Protein AF-A0A950J6N5-F1 (afdb_monomer_lite)

Structure (mmCIF, N/CA/C/O backbone):
data_AF-A0A950J6N5-F1
#
_entry.id   AF-A0A950J6N5-F1
#
loop_
_atom_site.group_PDB
_atom_site.id
_atom_site.type_symbol
_atom_site.label_atom_id
_atom_site.label_alt_id
_atom_site.label_comp_id
_atom_site.label_asym_id
_atom_site.label_entity_id
_atom_site.label_seq_id
_atom_site.pdbx_PDB_ins_code
_atom_site.Cartn_x
_atom_site.Cartn_y
_atom_site.Cartn_z
_atom_site.occupancy
_atom_site.B_iso_or_equiv
_atom_site.auth_seq_id
_atom_site.auth_comp_id
_atom_site.auth_asym_id
_atom_site.auth_atom_id
_atom_site.pdbx_PDB_model_num
ATOM 1 N N . MET A 1 1 ? -2.230 12.196 -0.995 1.00 31.44 1 MET A N 1
ATOM 2 C CA . MET A 1 1 ? -3.327 12.852 -0.246 1.00 31.44 1 MET A CA 1
ATOM 3 C C . MET A 1 1 ? -3.697 11.948 0.918 1.00 31.44 1 MET A C 1
ATOM 5 O O . MET A 1 1 ? -3.897 10.764 0.683 1.00 31.44 1 MET A O 1
ATOM 9 N N . LYS A 1 2 ? -3.733 12.452 2.158 1.00 33.66 2 LYS A N 1
ATOM 10 C CA . LYS A 1 2 ? -4.333 11.702 3.270 1.00 33.66 2 LYS A CA 1
ATOM 11 C C . LYS A 1 2 ? -5.844 11.752 3.067 1.00 33.66 2 LYS A C 1
ATOM 13 O O . LYS A 1 2 ? -6.415 12.838 3.104 1.00 33.66 2 LYS A O 1
ATOM 18 N N . VAL A 1 3 ? -6.466 10.621 2.745 1.00 39.44 3 VAL A N 1
ATOM 19 C CA . VAL A 1 3 ? -7.928 10.546 2.643 1.00 39.44 3 VAL A CA 1
ATOM 20 C C . VAL A 1 3 ? -8.497 10.873 4.018 1.00 39.44 3 VAL A C 1
ATOM 22 O O . VAL A 1 3 ? -7.990 10.365 5.021 1.00 39.44 3 VAL A O 1
ATOM 25 N N . THR A 1 4 ? -9.522 11.725 4.074 1.00 38.34 4 THR A N 1
ATOM 26 C CA . THR A 1 4 ? -10.165 12.096 5.334 1.00 38.34 4 THR A CA 1
ATOM 27 C C . THR A 1 4 ? -10.672 10.833 6.009 1.00 38.34 4 THR A C 1
ATOM 29 O O . THR A 1 4 ? -11.512 10.113 5.470 1.00 38.34 4 THR A O 1
ATOM 32 N N . ALA A 1 5 ? -10.180 10.552 7.207 1.00 44.09 5 ALA A N 1
ATOM 33 C CA . ALA A 1 5 ? -10.504 9.317 7.904 1.00 44.09 5 ALA A CA 1
ATOM 34 C C . ALA A 1 5 ? -11.939 9.285 8.498 1.00 44.09 5 ALA A C 1
ATOM 36 O O . ALA A 1 5 ? -12.289 8.423 9.295 1.00 44.09 5 ALA A O 1
ATOM 37 N N . SER A 1 6 ? -12.797 10.204 8.041 1.00 45.94 6 SER A N 1
ATOM 38 C CA . SER A 1 6 ? -14.262 10.153 8.089 1.00 45.94 6 SER A CA 1
ATOM 39 C C . SER A 1 6 ? -14.890 9.281 6.989 1.00 45.94 6 SER A C 1
ATOM 41 O O . SER A 1 6 ? -16.101 9.073 7.010 1.00 45.94 6 SER A O 1
ATOM 43 N N . ALA A 1 7 ? -14.102 8.761 6.040 1.00 51.31 7 ALA A N 1
ATOM 44 C CA . ALA A 1 7 ? -14.549 7.805 5.032 1.00 51.31 7 ALA A CA 1
ATOM 45 C C . ALA A 1 7 ? -14.197 6.365 5.467 1.00 51.31 7 ALA A C 1
ATOM 47 O O . ALA A 1 7 ? -13.097 5.896 5.161 1.00 51.31 7 ALA A O 1
ATOM 48 N N . PRO A 1 8 ? -15.112 5.619 6.127 1.00 50.03 8 PRO A N 1
ATOM 49 C CA . PRO A 1 8 ? -14.866 4.226 6.521 1.00 50.03 8 PRO A CA 1
ATOM 50 C C . PRO A 1 8 ? -14.577 3.308 5.319 1.00 50.03 8 PRO A C 1
ATOM 52 O O . PRO A 1 8 ? -14.020 2.234 5.493 1.00 50.03 8 PRO A O 1
ATOM 55 N N . VAL A 1 9 ? -14.895 3.765 4.103 1.00 45.19 9 VAL A N 1
ATOM 56 C CA . VAL A 1 9 ? -14.596 3.109 2.821 1.00 45.19 9 VAL A CA 1
ATOM 57 C C . VAL A 1 9 ? -13.090 2.975 2.558 1.00 45.19 9 VAL A C 1
ATOM 59 O O . VAL A 1 9 ? -12.665 1.984 1.993 1.00 45.19 9 VAL A O 1
ATOM 62 N N . TRP A 1 10 ? -12.256 3.931 2.984 1.00 46.53 10 TRP A N 1
ATOM 63 C CA . TRP A 1 10 ? -10.792 3.864 2.777 1.00 46.53 10 TRP A CA 1
ATOM 64 C C . TRP A 1 10 ? -10.035 3.288 3.970 1.00 46.53 10 TRP A C 1
ATOM 66 O O . TRP A 1 10 ? -8.846 2.987 3.883 1.00 46.53 10 TRP A O 1
ATOM 76 N N . ALA A 1 11 ? -10.752 3.075 5.072 1.00 49.47 11 ALA A N 1
ATOM 77 C CA . ALA A 1 11 ? -10.334 2.131 6.085 1.00 49.47 11 ALA A CA 1
ATOM 78 C C . ALA A 1 11 ? -10.256 0.699 5.505 1.00 49.47 11 ALA A C 1
ATOM 80 O O . ALA A 1 11 ? -9.558 -0.144 6.048 1.00 49.47 11 ALA A O 1
ATOM 81 N N . TRP A 1 12 ? -10.897 0.406 4.374 1.00 42.34 12 TRP A N 1
ATOM 82 C CA . TRP A 1 12 ? -10.815 -0.881 3.682 1.00 42.34 12 TRP A CA 1
ATOM 83 C C . TRP A 1 12 ? -9.483 -1.086 2.949 1.00 42.34 12 TRP A C 1
ATOM 85 O O . TRP A 1 12 ? -9.467 -1.150 1.740 1.00 42.34 12 TRP A O 1
ATOM 95 N N . GLY A 1 13 ? -8.360 -1.236 3.655 1.00 43.34 13 GLY A N 1
ATOM 96 C CA . GLY A 1 13 ? -7.185 -1.918 3.079 1.00 43.34 13 GLY A CA 1
ATOM 97 C C . GLY A 1 13 ? -5.836 -1.237 3.281 1.00 43.34 13 GLY A C 1
ATOM 98 O O . GLY A 1 13 ? -4.822 -1.922 3.294 1.00 43.34 13 GLY A O 1
ATOM 99 N N . ASN A 1 14 ? -5.791 0.075 3.532 1.00 49.31 14 ASN A N 1
ATOM 100 C CA . ASN A 1 14 ? -4.541 0.830 3.734 1.00 49.31 14 ASN A CA 1
ATOM 101 C C . ASN A 1 14 ? -4.578 1.640 5.038 1.00 49.31 14 ASN A C 1
ATOM 103 O O . ASN A 1 14 ? -4.473 2.866 5.057 1.00 49.31 14 ASN A O 1
ATOM 107 N N . TRP A 1 15 ? -4.771 0.935 6.152 1.00 54.81 15 TRP A N 1
ATOM 108 C CA . TRP A 1 15 ? -5.031 1.519 7.473 1.00 54.81 15 TRP A CA 1
ATOM 109 C C . TRP A 1 15 ? -3.879 2.260 8.140 1.00 54.81 15 TRP A C 1
ATOM 111 O O . TRP A 1 15 ? -4.050 2.871 9.194 1.00 54.81 15 TRP A O 1
ATOM 121 N N . TYR A 1 16 ? -2.719 2.262 7.508 1.00 58.97 16 TYR A N 1
ATOM 122 C CA . TYR A 1 16 ? -1.611 3.104 7.896 1.00 58.97 16 TYR A CA 1
ATOM 123 C C . TYR A 1 16 ? -1.584 4.212 6.858 1.00 58.97 16 TYR A C 1
ATOM 125 O O . TYR A 1 16 ? -1.393 3.949 5.688 1.00 58.97 16 TYR A O 1
ATOM 133 N N . GLN A 1 17 ? -1.828 5.456 7.246 1.00 52.91 17 GLN A N 1
ATOM 134 C CA . GLN A 1 17 ? -1.483 6.613 6.404 1.00 52.91 17 GLN A CA 1
ATOM 135 C C . GLN A 1 17 ? -0.160 7.245 6.863 1.00 52.91 17 GLN A C 1
ATOM 137 O O . GLN A 1 17 ? 0.280 8.263 6.328 1.00 52.91 17 GLN A O 1
ATOM 142 N N . SER A 1 18 ? 0.454 6.675 7.902 1.00 61.56 18 SER A N 1
ATOM 143 C CA . SER A 1 18 ? 1.766 7.054 8.410 1.00 61.56 18 SER A CA 1
ATOM 144 C C . SER A 1 18 ? 2.864 6.422 7.573 1.00 61.56 18 SER A C 1
ATOM 146 O O . SER A 1 18 ? 2.710 5.287 7.134 1.00 61.56 18 SER A O 1
ATOM 148 N N . GLU A 1 19 ? 3.994 7.112 7.418 1.00 66.31 19 GLU A N 1
ATOM 149 C CA . GLU A 1 19 ? 5.242 6.583 6.842 1.00 66.31 19 GLU A CA 1
ATOM 150 C C . GLU A 1 19 ? 6.057 5.726 7.829 1.00 66.31 19 GLU A C 1
ATOM 152 O O . GLU A 1 19 ? 7.124 5.214 7.494 1.00 66.31 19 GLU A O 1
ATOM 157 N N . ALA A 1 20 ? 5.549 5.524 9.049 1.00 73.00 20 ALA A N 1
ATOM 158 C CA . ALA A 1 20 ? 6.259 4.812 10.102 1.00 73.00 20 ALA A CA 1
ATOM 159 C C . ALA A 1 20 ? 6.450 3.312 9.809 1.00 73.00 20 ALA A C 1
ATOM 161 O O . ALA A 1 20 ? 5.578 2.630 9.263 1.00 73.00 20 ALA A O 1
ATOM 162 N N . TYR A 1 21 ? 7.601 2.784 10.236 1.00 81.00 21 TYR A N 1
ATOM 163 C CA . TYR A 1 21 ? 7.906 1.352 10.183 1.00 81.00 21 TYR A CA 1
ATOM 164 C C . TYR A 1 21 ? 7.125 0.556 11.246 1.00 81.00 21 TYR A C 1
ATOM 166 O O . TYR A 1 21 ? 6.651 -0.547 10.976 1.00 81.00 21 TYR A O 1
ATOM 174 N N . HIS A 1 22 ? 6.953 1.122 12.442 1.00 83.50 22 HIS A N 1
ATOM 175 C CA . HIS A 1 22 ? 6.167 0.547 13.537 1.00 83.50 22 HIS A CA 1
ATOM 176 C C . HIS A 1 22 ? 4.854 1.303 13.720 1.00 83.50 22 HIS A C 1
ATOM 178 O O . HIS A 1 22 ? 4.812 2.511 13.487 1.00 83.50 22 HIS A O 1
ATOM 184 N N . LEU A 1 23 ? 3.821 0.606 14.197 1.00 78.56 23 LEU A N 1
ATOM 185 C CA . LEU A 1 23 ? 2.567 1.239 14.591 1.00 78.56 23 LEU A CA 1
ATOM 186 C C . LEU A 1 23 ? 2.775 2.273 15.696 1.00 78.56 23 LEU A C 1
ATOM 188 O O . LEU A 1 23 ? 3.207 1.932 16.797 1.00 78.56 23 LEU A O 1
ATOM 192 N N . GLY A 1 24 ? 2.444 3.529 15.396 1.00 82.00 24 GLY A N 1
ATOM 193 C CA . GLY A 1 24 ? 2.451 4.617 16.366 1.00 82.00 24 GLY A CA 1
ATOM 194 C C . GLY A 1 24 ? 1.070 4.912 16.952 1.00 82.00 24 GLY A C 1
ATOM 195 O O . GLY A 1 24 ? 0.054 4.329 16.573 1.00 82.00 24 GLY A O 1
ATOM 196 N N . GLU A 1 25 ? 1.025 5.895 17.853 1.00 84.62 25 GLU A N 1
ATOM 197 C CA . GLU A 1 25 ? -0.224 6.378 18.456 1.00 84.62 25 GLU A CA 1
ATOM 198 C C . GLU A 1 25 ? -1.207 6.924 17.414 1.00 84.62 25 GLU A C 1
ATOM 200 O O . GLU A 1 25 ? -2.404 6.674 17.511 1.00 84.62 25 GLU A O 1
ATOM 205 N N . HIS A 1 26 ? -0.703 7.637 16.402 1.00 84.12 26 HIS A N 1
ATOM 206 C CA . HIS A 1 26 ? -1.518 8.135 15.294 1.00 84.12 26 HIS A CA 1
ATOM 207 C C . HIS A 1 26 ? -2.260 6.990 14.589 1.00 84.12 26 HIS A C 1
ATOM 209 O O . HIS A 1 26 ? -3.479 7.030 14.469 1.00 84.12 26 HIS A O 1
ATOM 215 N N . ASP A 1 27 ? -1.534 5.951 14.168 1.00 80.94 27 ASP A N 1
ATOM 216 C CA . ASP A 1 27 ? -2.098 4.815 13.430 1.00 80.94 27 ASP A CA 1
ATOM 217 C C . ASP A 1 27 ? -3.133 4.055 14.256 1.00 80.94 27 ASP A C 1
ATOM 219 O O . ASP A 1 27 ? -4.185 3.663 13.755 1.00 80.94 27 ASP A O 1
ATOM 223 N N . ARG A 1 28 ? -2.862 3.898 15.554 1.00 83.88 28 ARG A N 1
ATOM 224 C CA . ARG A 1 28 ? -3.812 3.289 16.476 1.00 83.88 28 ARG A CA 1
ATOM 225 C C . ARG A 1 28 ? -5.099 4.097 16.597 1.00 83.88 28 ARG A C 1
ATOM 227 O O . ARG A 1 28 ? -6.170 3.516 16.465 1.00 83.88 28 ARG A O 1
ATOM 234 N N . ARG A 1 29 ? -5.008 5.409 16.854 1.00 86.12 29 ARG A N 1
ATOM 235 C CA . ARG A 1 29 ? -6.194 6.275 16.990 1.00 86.12 29 ARG A CA 1
ATOM 236 C C . ARG A 1 29 ? -7.067 6.220 15.742 1.00 86.12 29 ARG A C 1
ATOM 238 O O . ARG A 1 29 ? -8.290 6.201 15.846 1.00 86.12 29 ARG A O 1
ATOM 245 N N . GLU A 1 30 ? -6.435 6.178 14.573 1.00 83.69 30 GLU A N 1
ATOM 246 C CA . GLU A 1 30 ? -7.129 6.046 13.295 1.00 83.69 30 GLU A CA 1
ATOM 247 C C . GLU A 1 30 ? -7.839 4.695 13.152 1.00 83.69 30 GLU A C 1
ATOM 249 O O . GLU A 1 30 ? -9.009 4.657 12.760 1.00 83.69 30 GLU A O 1
ATOM 254 N N . LEU A 1 31 ? -7.175 3.596 13.526 1.00 82.25 31 LEU A N 1
ATOM 255 C CA . LEU A 1 31 ? -7.752 2.250 13.497 1.00 82.25 31 LEU A CA 1
ATOM 256 C C . LEU A 1 31 ? -8.934 2.107 14.470 1.00 82.25 31 LEU A C 1
ATOM 258 O O . LEU A 1 31 ? -9.996 1.609 14.087 1.00 82.25 31 LEU A O 1
ATOM 262 N N . GLU A 1 32 ? -8.767 2.576 15.709 1.00 87.19 32 GLU A N 1
ATOM 263 C CA . GLU A 1 32 ? -9.803 2.559 16.747 1.00 87.19 32 GLU A CA 1
ATOM 264 C C . GLU A 1 32 ? -11.025 3.371 16.303 1.00 87.19 32 GLU A C 1
ATOM 266 O O . GLU A 1 32 ? -12.147 2.867 16.339 1.00 87.19 32 GLU A O 1
ATOM 271 N N . PHE A 1 33 ? -10.821 4.602 15.822 1.00 89.50 33 PHE A N 1
ATOM 272 C CA . PHE A 1 33 ? -11.917 5.456 15.366 1.00 89.50 33 PHE A CA 1
ATOM 273 C C . PHE A 1 33 ? -12.633 4.891 14.139 1.00 89.50 33 PHE A C 1
ATOM 275 O O . PHE A 1 33 ? -13.861 4.857 14.123 1.00 89.50 33 PHE A O 1
ATOM 282 N N . SER A 1 34 ? -11.894 4.416 13.133 1.00 85.62 34 SER A N 1
ATOM 283 C CA . SER A 1 34 ? -12.488 3.854 11.912 1.00 85.62 34 SER A CA 1
ATOM 284 C C . SER A 1 34 ? -13.337 2.621 12.219 1.00 85.62 34 SER A C 1
ATOM 286 O O . SER A 1 34 ? -14.457 2.494 11.725 1.00 85.62 34 SER A O 1
ATOM 288 N N . THR A 1 35 ? -12.839 1.740 13.091 1.00 87.12 35 THR A N 1
ATOM 289 C CA . THR A 1 35 ? -13.587 0.554 13.525 1.00 87.12 35 THR A CA 1
ATOM 290 C C . THR A 1 35 ? -14.803 0.950 14.359 1.00 87.12 35 THR A C 1
ATOM 292 O O . THR A 1 35 ? -15.894 0.423 14.151 1.00 87.12 35 THR A O 1
ATOM 295 N N . ALA A 1 36 ? -14.656 1.925 15.261 1.00 90.50 36 ALA A N 1
ATOM 296 C CA . ALA A 1 36 ? -15.761 2.421 16.072 1.00 90.50 36 ALA A CA 1
ATOM 297 C C . ALA A 1 36 ? -16.841 3.126 15.230 1.00 90.50 36 ALA A C 1
ATOM 299 O O . ALA A 1 36 ? -18.030 3.021 15.525 1.00 90.50 36 ALA A O 1
ATOM 300 N N . LEU A 1 37 ? -16.463 3.778 14.129 1.00 89.69 37 LEU A N 1
ATOM 301 C CA . LEU A 1 37 ? -17.410 4.350 13.178 1.00 89.69 37 LEU A CA 1
ATOM 302 C C . LEU A 1 37 ? -18.276 3.266 12.521 1.00 89.69 37 LEU A C 1
ATOM 304 O O . LEU A 1 37 ? -19.486 3.458 12.400 1.00 89.69 37 LEU A O 1
ATOM 308 N N . LEU A 1 38 ? -17.711 2.100 12.181 1.00 87.38 38 LEU A N 1
ATOM 309 C CA . LEU A 1 38 ? -18.494 0.952 11.699 1.00 87.38 38 LEU A CA 1
ATOM 310 C C . LEU A 1 38 ? -19.498 0.457 12.755 1.00 87.38 38 LEU A C 1
ATOM 312 O O . LEU A 1 38 ? -20.622 0.102 12.405 1.00 87.38 38 LEU A O 1
ATOM 316 N N . GLN A 1 39 ? -19.146 0.506 14.048 1.00 87.62 39 GLN A N 1
ATOM 317 C CA . GLN A 1 39 ? -20.046 0.107 15.144 1.00 87.62 39 GLN A CA 1
ATOM 318 C C . GLN A 1 39 ? -21.313 0.972 15.242 1.00 87.62 39 GLN A C 1
ATOM 320 O O . GLN A 1 39 ? -22.314 0.530 15.811 1.00 87.62 39 GLN A O 1
ATOM 325 N N . THR A 1 40 ? -21.312 2.184 14.674 1.00 89.56 40 THR A N 1
ATOM 326 C CA . THR A 1 40 ? -22.511 3.038 14.654 1.00 89.56 40 THR A CA 1
ATOM 327 C C . THR A 1 40 ? -23.661 2.425 13.843 1.00 89.56 40 THR A C 1
ATOM 329 O O . THR A 1 40 ? -24.827 2.771 14.054 1.00 89.56 40 THR A O 1
ATOM 332 N N . GLN A 1 41 ? -23.366 1.445 12.982 1.00 85.06 41 GLN A N 1
ATOM 333 C CA . GLN A 1 41 ? -24.340 0.631 12.258 1.00 85.06 41 GLN A CA 1
ATOM 334 C C . GLN A 1 41 ? -24.828 -0.544 13.121 1.00 85.06 41 GLN A C 1
ATOM 336 O O . GLN A 1 41 ? -24.585 -1.710 12.825 1.00 85.06 41 GLN A O 1
ATOM 341 N N . SER A 1 42 ? -25.572 -0.246 14.186 1.00 79.75 42 SER A N 1
ATOM 342 C CA . SER A 1 42 ? -25.923 -1.202 15.255 1.00 79.75 42 SER A CA 1
ATOM 343 C C . SER A 1 42 ? -26.703 -2.465 14.845 1.00 79.75 42 SER A C 1
ATOM 345 O O . SER A 1 42 ? -26.931 -3.341 15.679 1.00 79.75 42 SER A O 1
ATOM 347 N N . ARG A 1 43 ? -27.146 -2.570 13.586 1.00 83.06 43 ARG A N 1
ATOM 348 C CA . ARG A 1 43 ? -27.911 -3.715 13.063 1.00 83.06 43 ARG A CA 1
ATOM 349 C C . ARG A 1 43 ? -27.039 -4.847 12.531 1.00 83.06 43 ARG A C 1
ATOM 351 O O . ARG A 1 43 ? -27.556 -5.946 12.352 1.00 83.06 43 ARG A O 1
ATOM 358 N N . PHE A 1 44 ? -25.763 -4.586 12.265 1.00 84.75 44 PHE A N 1
ATOM 359 C CA . PHE A 1 44 ? -24.869 -5.544 11.629 1.00 84.75 44 PHE A CA 1
ATOM 360 C C . PHE A 1 44 ? -23.640 -5.790 12.507 1.00 84.75 44 PHE A C 1
ATOM 362 O O . PHE A 1 44 ? -23.160 -4.859 13.158 1.00 84.75 44 PHE A O 1
ATOM 369 N N . PRO A 1 45 ? -23.118 -7.029 12.553 1.00 86.75 45 PRO A N 1
ATOM 370 C CA . PRO A 1 45 ? -21.794 -7.277 13.103 1.00 86.75 45 PRO A CA 1
ATOM 371 C C . PRO A 1 45 ? -20.756 -6.422 12.377 1.00 86.75 45 PRO A C 1
ATOM 373 O O . PRO A 1 45 ? -20.837 -6.238 11.161 1.00 86.75 45 PRO A O 1
ATOM 376 N N . VAL A 1 46 ? -19.767 -5.921 13.114 1.00 87.88 46 VAL A N 1
ATOM 377 C CA . VAL A 1 46 ? -18.690 -5.148 12.500 1.00 87.88 46 VAL A CA 1
ATOM 378 C C . VAL A 1 46 ? -17.754 -6.097 11.777 1.00 87.88 46 VAL A C 1
ATOM 380 O O . VAL A 1 46 ? -17.260 -7.069 12.349 1.00 87.88 46 VAL A O 1
ATOM 383 N N . MET A 1 47 ? -17.497 -5.800 10.514 1.00 86.94 47 MET A N 1
ATOM 384 C CA . MET A 1 47 ? -16.579 -6.553 9.684 1.00 86.94 47 MET A CA 1
ATOM 385 C C . MET A 1 47 ? -15.651 -5.596 8.959 1.00 86.94 47 MET A C 1
ATOM 387 O O . MET A 1 47 ? -16.088 -4.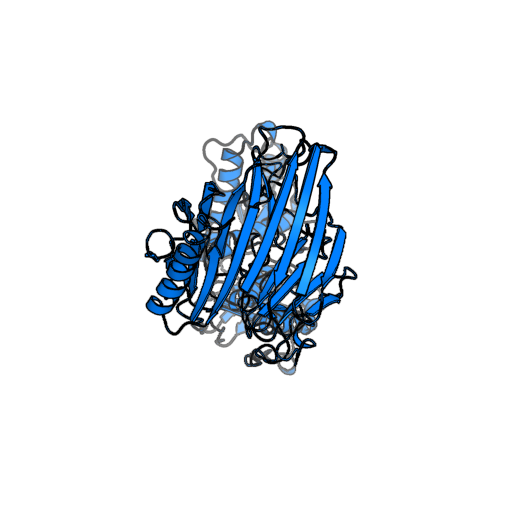567 8.448 1.00 86.94 47 MET A O 1
ATOM 391 N N . GLN A 1 48 ? -14.390 -5.996 8.870 1.00 84.94 48 GLN A N 1
ATOM 392 C CA . GLN A 1 48 ? -13.441 -5.410 7.956 1.00 84.94 48 GLN A CA 1
ATOM 393 C C . GLN A 1 48 ? -13.319 -6.250 6.685 1.00 84.94 48 GLN A C 1
ATOM 395 O O . GLN A 1 48 ? -12.881 -7.400 6.749 1.00 84.94 48 GLN A O 1
ATOM 400 N N . SER A 1 49 ? -13.657 -5.661 5.538 1.00 83.44 49 SER A N 1
ATOM 401 C CA . SER A 1 49 ? -13.569 -6.308 4.221 1.00 83.44 49 SER A CA 1
ATOM 402 C C . SER A 1 49 ? -12.162 -6.332 3.624 1.00 83.44 49 SER A C 1
ATOM 404 O O . SER A 1 49 ? -11.878 -7.204 2.812 1.00 83.44 49 SER A O 1
ATOM 406 N N . GLU A 1 50 ? -11.284 -5.412 4.019 1.00 81.81 50 GLU A N 1
ATOM 407 C CA . GLU A 1 50 ? -9.898 -5.364 3.548 1.00 81.81 50 GLU A CA 1
ATOM 408 C C . GLU A 1 50 ? -8.980 -4.947 4.703 1.00 81.81 50 GLU A C 1
ATOM 410 O O . GLU A 1 50 ? -8.997 -3.804 5.165 1.00 81.81 50 GLU A O 1
ATOM 415 N N . PHE A 1 51 ? -8.208 -5.896 5.221 1.00 84.69 51 PHE A N 1
ATOM 416 C CA . PHE A 1 51 ? -7.191 -5.687 6.245 1.00 84.69 51 PHE A CA 1
ATOM 417 C C . PHE A 1 51 ? -5.835 -6.117 5.703 1.00 84.69 51 PHE A C 1
ATOM 419 O O . PHE A 1 51 ? -5.683 -7.258 5.279 1.00 84.69 51 PHE A O 1
ATOM 426 N N . GLN A 1 52 ? -4.838 -5.246 5.811 1.00 78.38 52 GLN A N 1
ATOM 427 C CA . GLN A 1 52 ? -3.444 -5.612 5.615 1.00 78.38 52 GLN A CA 1
ATOM 428 C C . GLN A 1 52 ? -2.578 -4.838 6.588 1.00 78.38 52 GLN A C 1
ATOM 430 O O . GLN A 1 52 ? -2.762 -3.639 6.786 1.00 78.38 52 GLN A O 1
ATOM 435 N N . ALA A 1 53 ? -1.615 -5.534 7.185 1.00 74.94 53 ALA A N 1
ATOM 436 C CA . ALA A 1 53 ? -0.606 -4.916 8.044 1.00 74.94 53 ALA A CA 1
ATOM 437 C C . ALA A 1 53 ? 0.641 -4.428 7.267 1.00 74.94 53 ALA A C 1
ATOM 439 O O . ALA A 1 53 ? 1.540 -3.805 7.839 1.00 74.94 53 ALA A O 1
ATOM 440 N N . GLY A 1 54 ? 0.704 -4.807 5.990 1.00 79.50 54 GLY A N 1
ATOM 441 C CA . GLY A 1 54 ? 1.667 -4.414 4.964 1.00 79.50 54 GLY A CA 1
ATOM 442 C C . GLY A 1 54 ? 1.235 -3.164 4.187 1.00 79.50 54 GLY A C 1
ATOM 443 O O . GLY A 1 54 ? 0.334 -2.444 4.613 1.00 79.50 54 GLY A O 1
ATOM 444 N N . TRP A 1 55 ? 1.895 -2.896 3.063 1.00 79.81 55 TRP A N 1
ATOM 445 C CA . TRP A 1 55 ? 1.671 -1.705 2.240 1.00 79.81 55 TRP A CA 1
ATOM 446 C C . TRP A 1 55 ? 1.659 -2.044 0.765 1.00 79.81 55 TRP A C 1
ATOM 448 O O . TRP A 1 55 ? 2.596 -2.680 0.294 1.00 79.81 55 TRP A O 1
ATOM 458 N N . LEU A 1 56 ? 0.670 -1.533 0.031 1.00 81.19 56 LEU A N 1
ATOM 459 C CA . LEU A 1 56 ? 0.693 -1.591 -1.425 1.00 81.19 56 LEU A CA 1
ATOM 460 C C . LEU A 1 56 ? 1.964 -0.926 -1.963 1.00 81.19 56 LEU A C 1
ATOM 462 O O . LEU A 1 56 ? 2.301 0.206 -1.603 1.00 81.19 56 LEU A O 1
ATOM 466 N N . GLN A 1 57 ? 2.640 -1.629 -2.861 1.00 79.75 57 GLN A N 1
ATOM 467 C CA . GLN A 1 57 ? 3.719 -1.088 -3.663 1.00 79.75 57 GLN A CA 1
ATOM 468 C C . GLN A 1 57 ? 3.181 0.005 -4.591 1.00 79.75 57 GLN A C 1
ATOM 470 O O . GLN A 1 57 ? 2.419 -0.264 -5.520 1.00 79.75 57 GLN A O 1
ATOM 475 N N . GLY A 1 58 ? 3.602 1.247 -4.357 1.00 77.38 58 GLY A N 1
ATOM 476 C CA . GLY A 1 58 ? 3.274 2.372 -5.229 1.00 77.38 58 GLY A CA 1
ATOM 477 C C . GLY A 1 58 ? 3.804 2.160 -6.652 1.00 77.38 58 GLY A C 1
ATOM 478 O O . GLY A 1 58 ? 4.765 1.413 -6.854 1.00 77.38 58 GLY A O 1
ATOM 479 N N . PRO A 1 59 ? 3.230 2.824 -7.667 1.00 75.25 59 PRO A N 1
ATOM 480 C CA . PRO A 1 59 ? 3.554 2.542 -9.058 1.00 75.25 59 PRO A CA 1
ATOM 481 C C . PRO A 1 59 ? 4.967 2.983 -9.440 1.00 75.25 59 PRO A C 1
ATOM 483 O O . PRO A 1 59 ? 5.433 2.603 -10.499 1.00 75.25 59 PRO A O 1
ATOM 486 N N . GLU A 1 60 ? 5.657 3.739 -8.591 1.00 76.06 60 GLU A N 1
ATOM 487 C CA . GLU A 1 60 ? 7.050 4.151 -8.767 1.00 76.06 60 GLU A CA 1
ATOM 488 C C . GLU A 1 60 ? 8.003 3.431 -7.811 1.00 76.06 60 GLU A C 1
ATOM 490 O O . GLU A 1 60 ? 9.200 3.668 -7.854 1.00 76.06 60 GLU A O 1
ATOM 495 N N . GLN A 1 61 ? 7.508 2.577 -6.922 1.00 75.56 61 GLN A N 1
ATOM 496 C CA . GLN A 1 61 ? 8.347 1.918 -5.927 1.00 75.56 61 GLN A CA 1
ATOM 497 C C . GLN A 1 61 ? 8.938 0.631 -6.496 1.00 75.56 61 GLN A C 1
ATOM 499 O O . GLN A 1 61 ? 8.273 -0.101 -7.231 1.00 75.56 61 GLN A O 1
ATOM 504 N N . ALA A 1 62 ? 10.178 0.318 -6.131 1.00 74.31 62 ALA A N 1
ATOM 505 C CA . ALA A 1 62 ? 10.804 -0.953 -6.486 1.00 74.31 62 ALA A CA 1
ATOM 506 C C . ALA A 1 62 ? 10.280 -2.116 -5.624 1.00 74.31 62 ALA A C 1
ATOM 508 O O . ALA A 1 62 ? 10.338 -3.268 -6.053 1.00 74.31 62 ALA A O 1
ATOM 509 N N . HIS A 1 63 ? 9.743 -1.818 -4.437 1.00 74.00 63 HIS A N 1
ATOM 510 C CA . HIS A 1 63 ? 9.138 -2.789 -3.525 1.00 74.00 63 HIS A CA 1
ATOM 511 C C . HIS A 1 63 ? 8.039 -2.163 -2.656 1.00 74.00 63 HIS A C 1
ATOM 513 O O . HIS A 1 63 ? 8.027 -0.945 -2.468 1.00 74.00 63 HIS A O 1
ATOM 519 N N . PRO A 1 64 ? 7.118 -2.978 -2.099 1.00 77.62 64 PRO A N 1
ATOM 520 C CA . PRO A 1 64 ? 6.242 -2.548 -1.017 1.00 77.62 64 PRO A CA 1
ATOM 521 C C . PRO A 1 64 ? 7.007 -1.795 0.065 1.00 77.62 64 PRO A C 1
ATOM 523 O O . PRO A 1 64 ? 8.117 -2.186 0.454 1.00 77.62 64 PRO A O 1
ATOM 526 N N . ARG A 1 65 ? 6.396 -0.742 0.612 1.00 76.06 65 ARG A N 1
ATOM 527 C CA . ARG A 1 65 ? 7.010 -0.031 1.730 1.00 76.06 65 ARG A CA 1
ATOM 528 C C . ARG A 1 65 ? 7.232 -0.989 2.897 1.00 76.06 65 ARG A C 1
ATOM 530 O O . ARG A 1 65 ? 6.326 -1.686 3.345 1.00 76.06 65 ARG A O 1
ATOM 537 N N . ARG A 1 66 ? 8.439 -0.954 3.456 1.00 74.38 66 ARG A N 1
ATOM 538 C CA . ARG A 1 66 ? 8.786 -1.755 4.630 1.00 74.38 66 ARG A CA 1
ATOM 539 C C . ARG A 1 66 ? 8.000 -1.306 5.848 1.00 74.38 66 ARG A C 1
ATOM 541 O O . ARG A 1 66 ? 7.997 -0.132 6.217 1.00 74.38 66 ARG A O 1
ATOM 548 N N . VAL A 1 67 ? 7.435 -2.287 6.527 1.00 79.25 67 VAL A N 1
ATOM 549 C CA . VAL A 1 67 ? 6.746 -2.131 7.802 1.00 79.25 67 VAL A CA 1
ATOM 550 C C . VAL A 1 67 ? 7.016 -3.351 8.666 1.00 79.25 67 VAL A C 1
ATOM 552 O O . VAL A 1 67 ? 7.224 -4.459 8.183 1.00 79.25 67 VAL A O 1
ATOM 555 N N . SER A 1 68 ? 7.006 -3.156 9.973 1.00 84.94 68 SER A N 1
ATOM 556 C CA . SER A 1 68 ? 7.232 -4.202 10.958 1.00 84.94 68 SER A CA 1
ATOM 557 C C . SER A 1 68 ? 6.171 -5.314 10.834 1.00 84.94 68 SER A C 1
ATOM 559 O O . SER A 1 68 ? 4.970 -5.025 10.847 1.00 84.94 68 SER A O 1
ATOM 561 N N . PRO A 1 69 ? 6.564 -6.601 10.732 1.00 86.69 69 PRO A N 1
ATOM 562 C CA . PRO A 1 69 ? 5.622 -7.725 10.785 1.00 86.69 69 PRO A CA 1
ATOM 563 C C . PRO A 1 69 ? 4.837 -7.791 12.102 1.00 86.69 69 PRO A C 1
ATOM 565 O O . PRO A 1 69 ? 3.719 -8.298 12.136 1.00 86.69 69 PRO A O 1
ATOM 568 N N . GLN A 1 70 ? 5.389 -7.220 13.178 1.00 86.50 70 GLN A N 1
ATOM 569 C CA . GLN A 1 70 ? 4.729 -7.079 14.479 1.00 86.50 70 GLN A CA 1
ATOM 570 C C . GLN A 1 70 ? 3.516 -6.129 14.446 1.00 86.50 70 GLN A C 1
ATOM 572 O O . GLN A 1 70 ? 2.684 -6.158 15.350 1.00 86.50 70 GLN A O 1
ATOM 577 N N . ASN A 1 71 ? 3.337 -5.349 13.376 1.00 87.38 71 ASN A N 1
ATOM 578 C CA . ASN A 1 71 ? 2.112 -4.574 13.182 1.00 87.38 71 ASN A CA 1
ATOM 579 C C . ASN A 1 71 ? 0.889 -5.483 12.948 1.00 87.38 71 ASN A C 1
ATOM 581 O O . ASN A 1 71 ? -0.217 -5.118 13.335 1.00 87.38 71 ASN A O 1
ATOM 585 N N . THR A 1 72 ? 1.079 -6.679 12.370 1.00 88.56 72 THR A N 1
ATOM 586 C CA . THR A 1 72 ? -0.001 -7.647 12.109 1.00 88.56 72 THR A CA 1
ATOM 587 C C . THR A 1 72 ? -0.731 -8.097 13.379 1.00 88.56 72 THR A C 1
ATOM 589 O O . THR A 1 72 ? -1.945 -7.900 13.445 1.00 88.56 72 THR A O 1
ATOM 592 N N . PRO A 1 73 ? -0.063 -8.681 14.397 1.00 88.62 73 PRO A N 1
ATOM 593 C CA . PRO A 1 73 ? -0.753 -9.119 15.606 1.00 88.62 73 PRO A CA 1
ATOM 594 C C . PRO A 1 73 ? -1.349 -7.936 16.376 1.00 88.62 73 PRO A C 1
ATOM 596 O O . PRO A 1 73 ? -2.478 -8.044 16.847 1.00 88.62 73 PRO A O 1
ATOM 599 N N . LEU A 1 74 ? -0.653 -6.793 16.448 1.00 89.06 74 LEU A N 1
ATOM 600 C CA . LEU A 1 74 ? -1.192 -5.582 17.073 1.00 89.06 74 LEU A CA 1
ATOM 601 C C . LEU A 1 74 ? -2.503 -5.145 16.427 1.00 89.06 74 LEU A C 1
ATOM 603 O O . LEU A 1 74 ? -3.487 -4.948 17.134 1.00 89.06 74 LEU A O 1
ATOM 607 N N . ALA A 1 75 ? -2.536 -5.006 15.102 1.00 89.44 75 ALA A N 1
ATOM 608 C CA . ALA A 1 75 ? -3.720 -4.525 14.406 1.00 89.44 75 ALA A CA 1
ATOM 609 C C . ALA A 1 75 ? -4.885 -5.522 14.495 1.00 89.44 75 ALA A C 1
ATOM 611 O O . ALA A 1 75 ? -6.004 -5.112 14.783 1.00 89.44 75 ALA A O 1
ATOM 612 N N . LEU A 1 76 ? -4.627 -6.827 14.351 1.00 90.94 76 LEU A N 1
ATOM 613 C CA . LEU A 1 76 ? -5.656 -7.867 14.478 1.00 90.94 76 LEU A CA 1
ATOM 614 C C . LEU A 1 76 ? -6.287 -7.905 15.877 1.00 90.94 76 LEU A C 1
ATOM 616 O O . LEU A 1 76 ? -7.511 -7.947 16.003 1.00 90.94 76 LEU A O 1
ATOM 620 N N . HIS A 1 77 ? -5.470 -7.838 16.930 1.00 92.62 77 HIS A N 1
ATOM 621 C CA . HIS A 1 77 ? -5.982 -7.735 18.296 1.00 92.62 77 HIS A CA 1
ATOM 622 C C . HIS A 1 77 ? -6.663 -6.382 18.551 1.00 92.62 77 HIS A C 1
ATOM 624 O O . HIS A 1 77 ? -7.707 -6.357 19.188 1.00 92.62 77 HIS A O 1
ATOM 630 N N . THR A 1 78 ? -6.167 -5.270 17.990 1.00 91.06 78 THR A N 1
ATOM 631 C CA . THR A 1 78 ? -6.866 -3.968 18.064 1.00 91.06 78 THR A CA 1
ATOM 632 C C . THR A 1 78 ? -8.272 -4.067 17.479 1.00 91.06 78 THR A C 1
ATOM 634 O O . THR A 1 78 ? -9.230 -3.656 18.126 1.00 91.06 78 THR A O 1
ATOM 637 N N . LEU A 1 79 ? -8.426 -4.681 16.304 1.00 90.94 79 LEU A N 1
ATOM 638 C CA . LEU A 1 79 ? -9.731 -4.889 15.672 1.00 90.94 79 LEU A CA 1
ATOM 639 C C . LEU A 1 79 ? -10.657 -5.744 16.535 1.00 90.94 79 LEU A C 1
ATOM 641 O O . LEU A 1 79 ? -11.826 -5.399 16.712 1.00 90.94 79 LEU A O 1
ATOM 645 N N . LEU A 1 80 ? -10.128 -6.817 17.126 1.00 92.00 80 LEU A N 1
ATOM 646 C CA . LEU A 1 80 ? -10.867 -7.652 18.069 1.00 92.00 80 LEU A CA 1
ATOM 647 C C . LEU A 1 80 ? -11.314 -6.850 19.306 1.00 92.00 80 LEU A C 1
ATOM 649 O O . LEU A 1 80 ? -12.492 -6.893 19.664 1.00 92.00 80 LEU A O 1
ATOM 653 N N . GLN A 1 81 ? -10.418 -6.069 19.922 1.00 91.44 81 GLN A N 1
ATOM 654 C CA . GLN A 1 81 ? -10.745 -5.183 21.049 1.00 91.44 81 GLN A CA 1
ATOM 655 C C . GLN A 1 81 ? -11.759 -4.115 20.676 1.00 91.44 81 GLN A C 1
ATOM 657 O O . GLN A 1 81 ? -12.577 -3.748 21.513 1.00 91.44 81 GLN A O 1
ATOM 662 N N . SER A 1 82 ? -11.716 -3.620 19.440 1.00 89.19 82 SER A N 1
ATOM 663 C CA . SER A 1 82 ? -12.679 -2.668 18.894 1.00 89.19 82 SER A CA 1
ATOM 664 C C . SER A 1 82 ? -14.000 -3.322 18.482 1.00 89.19 82 SER A C 1
ATOM 666 O O . SER A 1 82 ? -14.943 -2.604 18.170 1.00 89.19 82 SER A O 1
ATOM 668 N N . GLY A 1 83 ? -14.136 -4.647 18.601 1.00 88.88 83 GLY A N 1
ATOM 669 C CA . GLY A 1 83 ? -15.399 -5.365 18.435 1.00 88.88 83 GLY A CA 1
ATOM 670 C C . GLY A 1 83 ? -15.677 -5.818 17.006 1.00 88.88 83 GLY A C 1
ATOM 671 O O . GLY A 1 83 ? -16.837 -6.046 16.675 1.00 88.88 83 GLY A O 1
ATOM 672 N N . ALA A 1 84 ? -14.646 -5.935 16.167 1.00 90.62 84 ALA A N 1
ATOM 673 C CA . ALA A 1 84 ? -14.769 -6.572 14.864 1.00 90.62 84 ALA A CA 1
ATOM 674 C C . ALA A 1 84 ? -15.031 -8.080 15.028 1.00 90.62 84 ALA A C 1
ATOM 676 O O . ALA A 1 84 ? -14.308 -8.784 15.735 1.00 90.62 84 ALA A O 1
ATOM 677 N N . HIS A 1 85 ? -16.054 -8.579 14.337 1.00 90.81 85 HIS A N 1
ATOM 678 C CA . HIS A 1 85 ? -16.428 -9.996 14.272 1.00 90.81 85 HIS A CA 1
ATOM 679 C C . HIS A 1 85 ? -15.993 -10.668 12.968 1.00 90.81 85 HIS A C 1
ATOM 681 O O . HIS A 1 85 ? -15.971 -11.894 12.896 1.00 90.81 85 HIS A O 1
ATOM 687 N N . GLY A 1 86 ? -15.639 -9.884 11.949 1.00 89.44 86 GLY A N 1
ATOM 688 C CA . GLY A 1 86 ? -15.100 -10.374 10.684 1.00 89.44 86 GLY A CA 1
ATOM 689 C C . GLY A 1 86 ? -13.888 -9.559 10.250 1.00 89.44 86 GLY A C 1
ATOM 690 O O . GLY A 1 86 ? -13.889 -8.337 10.367 1.00 89.44 86 GLY A O 1
ATOM 691 N N . ILE A 1 87 ? -12.854 -10.233 9.753 1.00 87.88 87 ILE A N 1
ATOM 692 C CA . ILE A 1 87 ? -11.656 -9.605 9.191 1.00 87.88 87 ILE A CA 1
ATOM 693 C C . ILE A 1 87 ? -11.270 -10.397 7.946 1.00 87.88 87 ILE A C 1
ATOM 695 O O . ILE A 1 87 ? -11.037 -11.603 8.028 1.00 87.88 87 ILE A O 1
ATOM 699 N N . VAL A 1 88 ? -11.192 -9.723 6.805 1.00 88.19 88 VAL A N 1
ATOM 700 C CA . VAL A 1 88 ? -10.684 -10.289 5.553 1.00 88.19 88 VAL A CA 1
ATOM 701 C C . VAL A 1 88 ? -9.275 -9.765 5.335 1.00 88.19 88 VAL A C 1
ATOM 703 O O . VAL A 1 88 ? -9.068 -8.569 5.156 1.00 88.19 88 VAL A O 1
ATOM 706 N N . ASN A 1 89 ? -8.300 -10.670 5.378 1.00 85.19 89 ASN A N 1
ATOM 707 C CA . ASN A 1 89 ? -6.910 -10.337 5.097 1.00 85.19 89 ASN A CA 1
ATOM 708 C C . ASN A 1 89 ? -6.729 -10.137 3.583 1.00 85.19 89 ASN A C 1
ATOM 710 O O . ASN A 1 89 ? -6.847 -11.105 2.828 1.00 85.19 89 ASN A O 1
ATOM 714 N N . PHE A 1 90 ? -6.472 -8.904 3.146 1.00 84.56 90 PHE A N 1
ATOM 715 C CA . PHE A 1 90 ? -6.464 -8.514 1.739 1.00 84.56 90 PHE A CA 1
ATOM 716 C C . PHE A 1 90 ? -5.181 -7.766 1.339 1.00 84.56 90 PHE A C 1
ATOM 718 O O . PHE A 1 90 ? -4.946 -6.680 1.849 1.00 84.56 90 PHE A O 1
ATOM 725 N N . PRO A 1 91 ? -4.406 -8.269 0.370 1.00 85.62 91 PRO A N 1
ATOM 726 C CA . PRO A 1 91 ? -4.408 -9.648 -0.092 1.00 85.62 91 PRO A CA 1
ATOM 727 C C . PRO A 1 91 ? -3.639 -10.547 0.890 1.00 85.62 91 PRO A C 1
ATOM 729 O O . PRO A 1 91 ? -2.691 -10.132 1.557 1.00 85.62 91 PRO A O 1
ATOM 732 N N . VAL A 1 92 ? -4.020 -11.821 0.976 1.00 88.06 92 VAL A N 1
ATOM 733 C CA . VAL A 1 92 ? -3.228 -12.807 1.734 1.00 88.06 92 VAL A CA 1
ATOM 734 C C . VAL A 1 92 ? -1.911 -13.149 1.028 1.00 88.06 92 VAL A C 1
ATOM 736 O O . VAL A 1 92 ? -0.949 -13.533 1.692 1.00 88.06 92 VAL A O 1
ATOM 739 N N . GLN A 1 93 ? -1.871 -12.974 -0.294 1.00 90.06 93 GLN A N 1
ATOM 740 C CA . GLN A 1 93 ? -0.757 -13.300 -1.171 1.00 90.06 93 GLN A CA 1
ATOM 741 C C . GLN A 1 93 ? -0.460 -12.122 -2.097 1.00 90.06 93 GLN A C 1
ATOM 743 O O . GLN A 1 93 ? -1.387 -11.549 -2.664 1.00 90.06 93 GLN A O 1
ATOM 748 N N . ASP A 1 94 ? 0.811 -11.765 -2.252 1.00 86.38 94 ASP A N 1
ATOM 749 C CA . ASP A 1 94 ? 1.226 -10.824 -3.294 1.00 86.38 94 ASP A CA 1
ATOM 750 C C . ASP A 1 94 ? 0.848 -11.396 -4.670 1.00 86.38 94 ASP A C 1
ATOM 752 O O . ASP A 1 94 ? 0.945 -12.599 -4.895 1.00 86.38 94 ASP A O 1
ATOM 756 N N . THR A 1 95 ? 0.394 -10.561 -5.601 1.00 85.25 95 THR A N 1
ATOM 757 C CA . THR A 1 95 ? -0.022 -11.024 -6.939 1.00 85.25 95 THR A CA 1
ATOM 758 C C . THR A 1 95 ? 0.605 -10.170 -8.033 1.00 85.25 95 THR A C 1
ATOM 760 O O . THR A 1 95 ? 1.256 -9.162 -7.752 1.00 85.25 95 THR A O 1
ATOM 763 N N . LEU A 1 96 ? 0.433 -10.588 -9.284 1.00 83.62 96 LEU A N 1
ATOM 764 C CA . LEU A 1 96 ? 0.763 -9.787 -10.455 1.00 83.62 96 LEU A CA 1
ATOM 765 C C . LEU A 1 96 ? -0.518 -9.360 -11.151 1.00 83.62 96 LEU A C 1
ATOM 767 O O . LEU A 1 96 ? -1.499 -10.103 -11.182 1.00 83.62 96 LEU A O 1
ATOM 771 N N . TYR A 1 97 ? -0.474 -8.179 -11.749 1.00 83.62 97 TYR A N 1
ATOM 772 C CA . TYR A 1 97 ? -1.408 -7.861 -12.812 1.00 83.62 97 TYR A CA 1
ATOM 773 C C . TYR A 1 97 ? -0.990 -8.637 -14.060 1.00 83.62 97 TYR A C 1
ATOM 775 O O . TYR A 1 97 ? 0.179 -8.543 -14.447 1.00 83.62 97 TYR A O 1
ATOM 783 N N . PRO A 1 98 ? -1.916 -9.363 -14.705 1.00 84.38 98 PRO A N 1
ATOM 784 C CA . PRO A 1 98 ? -1.665 -9.888 -16.036 1.00 84.38 98 PRO A CA 1
ATOM 785 C C . PRO A 1 98 ? -1.275 -8.757 -16.989 1.00 84.38 98 PRO A C 1
ATOM 787 O O . PRO A 1 98 ? -1.726 -7.616 -16.823 1.00 84.38 98 PRO A O 1
ATOM 790 N N . GLY A 1 99 ? -0.464 -9.063 -18.000 1.00 83.00 99 GLY A N 1
ATOM 791 C CA . GLY A 1 99 ? -0.059 -8.065 -18.988 1.00 83.00 99 GLY A CA 1
ATOM 792 C C . GLY A 1 99 ? -1.267 -7.338 -19.595 1.00 83.00 99 GLY A C 1
ATOM 793 O O . GLY A 1 99 ? -2.183 -7.965 -20.119 1.00 83.00 99 GLY A O 1
ATOM 794 N N . GLY A 1 100 ? -1.289 -6.007 -19.504 1.00 82.75 100 GLY A N 1
ATOM 795 C CA . GLY A 1 100 ? -2.384 -5.170 -20.007 1.00 82.75 100 GLY A CA 1
ATOM 796 C C . GLY A 1 100 ? -3.450 -4.810 -18.963 1.00 82.75 100 GLY A C 1
ATOM 797 O O . GLY A 1 100 ? -4.231 -3.886 -19.194 1.00 82.75 100 GLY A O 1
ATOM 798 N N . TRP A 1 101 ? -3.454 -5.462 -17.796 1.00 85.31 101 TRP A N 1
ATOM 799 C CA . TRP A 1 101 ? -4.402 -5.214 -16.698 1.00 85.31 101 TRP A CA 1
ATOM 800 C C . TRP A 1 101 ? -3.872 -4.280 -15.611 1.00 85.31 101 TRP A C 1
ATOM 802 O O . TRP A 1 101 ? -4.579 -3.978 -14.649 1.00 85.31 101 TRP A O 1
ATOM 812 N N . GLU A 1 102 ? -2.635 -3.812 -15.742 1.00 82.81 102 GLU A N 1
ATOM 813 C CA . GLU A 1 102 ? -2.081 -2.803 -14.849 1.00 82.81 102 GLU A CA 1
ATOM 814 C C . GLU A 1 102 ? -2.904 -1.508 -14.902 1.00 82.81 102 GLU A C 1
ATOM 816 O O . GLU A 1 102 ? -3.527 -1.166 -15.909 1.00 82.81 102 GLU A O 1
ATOM 821 N N . ALA A 1 103 ? -2.856 -0.739 -13.818 1.00 77.75 103 ALA A N 1
ATOM 822 C CA . ALA A 1 103 ? -3.490 0.570 -13.741 1.00 77.75 103 ALA A CA 1
ATOM 823 C C . ALA A 1 103 ? -2.424 1.673 -13.658 1.00 77.75 103 ALA A C 1
ATOM 825 O O . ALA A 1 103 ? -1.373 1.448 -13.072 1.00 77.75 103 ALA A O 1
ATOM 826 N N . PRO A 1 104 ? -2.669 2.910 -14.120 1.00 73.69 104 PRO A N 1
ATOM 827 C CA . PRO A 1 104 ? -1.686 4.000 -14.007 1.00 73.69 104 PRO A CA 1
ATOM 828 C C . PRO A 1 104 ? -1.249 4.332 -12.566 1.00 73.69 104 PRO A C 1
ATOM 830 O O . PRO A 1 104 ? -0.249 5.020 -12.355 1.00 73.69 104 PRO A O 1
ATOM 833 N N . PHE A 1 105 ? -2.005 3.858 -11.572 1.00 70.25 105 PHE A N 1
ATOM 834 C CA . PHE A 1 105 ? -1.741 4.011 -10.142 1.00 70.25 105 PHE A CA 1
ATOM 835 C C . PHE A 1 105 ? -1.158 2.755 -9.471 1.00 70.25 105 PHE A C 1
ATOM 837 O O . PHE A 1 105 ? -0.880 2.789 -8.274 1.00 70.25 105 PHE A O 1
ATOM 844 N N . ALA A 1 106 ? -0.957 1.661 -10.212 1.00 69.81 106 ALA A N 1
ATOM 845 C CA . ALA A 1 106 ? -0.366 0.421 -9.718 1.00 69.81 106 ALA A CA 1
ATOM 846 C C . ALA A 1 106 ? 0.673 -0.118 -10.716 1.00 69.81 106 ALA A C 1
ATOM 848 O O . ALA A 1 106 ? 0.492 -0.078 -11.927 1.00 69.81 106 ALA A O 1
ATOM 849 N N . ASN A 1 107 ? 1.806 -0.605 -10.227 1.00 75.06 107 ASN A N 1
ATOM 850 C CA . ASN A 1 107 ? 2.793 -1.241 -11.102 1.00 75.06 107 ASN A CA 1
ATOM 851 C C . ASN A 1 107 ? 2.394 -2.707 -11.401 1.00 75.06 107 ASN A C 1
ATOM 853 O O . ASN A 1 107 ? 1.390 -3.175 -10.874 1.00 75.06 107 ASN A O 1
ATOM 857 N N . ALA A 1 108 ? 3.158 -3.442 -12.222 1.00 78.38 108 ALA A N 1
ATOM 858 C CA . ALA A 1 108 ? 2.824 -4.834 -12.576 1.00 78.38 108 ALA A CA 1
ATOM 859 C C . ALA A 1 108 ? 2.802 -5.794 -11.372 1.00 78.38 108 ALA A C 1
ATOM 861 O O . ALA A 1 108 ? 2.112 -6.810 -11.391 1.00 78.38 108 ALA A O 1
ATOM 862 N N . SER A 1 109 ? 3.519 -5.451 -10.303 1.00 78.19 109 SER A N 1
ATOM 863 C CA . SER A 1 109 ? 3.475 -6.140 -9.020 1.00 78.19 109 SER A CA 1
ATOM 864 C C . SER A 1 109 ? 2.359 -5.562 -8.152 1.00 78.19 109 SER A C 1
ATOM 866 O O . SER A 1 109 ? 2.459 -4.467 -7.597 1.00 78.19 109 SER A O 1
ATOM 868 N N . TYR A 1 110 ? 1.299 -6.339 -7.957 1.00 81.88 110 TYR A N 1
ATOM 869 C CA . TYR A 1 110 ? 0.323 -6.077 -6.906 1.00 81.88 110 TYR A CA 1
ATOM 870 C C . TYR A 1 110 ? 0.822 -6.667 -5.581 1.00 81.88 110 TYR A C 1
ATOM 872 O O . TYR A 1 110 ? 0.207 -7.557 -4.984 1.00 81.88 110 TYR A O 1
ATOM 880 N N . ALA A 1 111 ? 1.991 -6.191 -5.146 1.00 82.00 111 ALA A N 1
ATOM 881 C CA . ALA A 1 111 ? 2.617 -6.605 -3.900 1.00 82.00 111 ALA A CA 1
ATOM 882 C C . ALA A 1 111 ? 2.246 -5.667 -2.754 1.00 82.00 111 ALA A C 1
ATOM 884 O O . ALA A 1 111 ? 2.199 -4.444 -2.897 1.00 82.00 111 ALA A O 1
ATOM 885 N N . TRP A 1 112 ? 2.024 -6.276 -1.598 1.00 84.44 112 TRP A N 1
ATOM 886 C CA . TRP A 1 112 ? 1.558 -5.641 -0.376 1.00 84.44 112 TRP A CA 1
ATOM 887 C C . TRP A 1 112 ? 2.461 -5.928 0.824 1.00 84.44 112 TRP A C 1
ATOM 889 O O . TRP A 1 112 ? 2.093 -5.590 1.949 1.00 84.44 112 TRP A O 1
ATOM 899 N N . ASP A 1 113 ? 3.609 -6.584 0.614 1.00 82.19 113 ASP A N 1
ATOM 900 C CA . ASP A 1 113 ? 4.341 -7.259 1.695 1.00 82.19 113 ASP A CA 1
ATOM 901 C C . ASP A 1 113 ? 3.393 -8.224 2.429 1.00 82.19 113 ASP A C 1
ATOM 903 O O . ASP A 1 113 ? 3.282 -8.214 3.658 1.00 82.19 113 ASP A O 1
ATOM 907 N N . ALA A 1 114 ? 2.634 -9.005 1.651 1.00 87.75 114 ALA A N 1
ATOM 908 C CA . ALA A 1 114 ? 1.586 -9.871 2.164 1.00 87.75 114 ALA A CA 1
ATOM 909 C C . ALA A 1 114 ? 2.142 -11.043 2.986 1.00 87.75 114 ALA A C 1
ATOM 911 O O . ALA A 1 114 ? 3.348 -11.274 3.090 1.00 87.75 114 ALA A O 1
ATOM 912 N N . ALA A 1 115 ? 1.238 -11.803 3.611 1.00 88.94 115 ALA A N 1
ATOM 913 C CA . ALA A 1 115 ? 1.599 -13.004 4.363 1.00 88.94 115 ALA A CA 1
ATOM 914 C C . ALA A 1 115 ? 2.269 -14.061 3.471 1.00 88.94 115 ALA A C 1
ATOM 916 O O . ALA A 1 115 ? 3.188 -14.747 3.923 1.00 88.94 115 ALA A O 1
ATOM 917 N N . LEU A 1 116 ? 1.820 -14.172 2.225 1.00 89.06 116 LEU A N 1
ATOM 918 C CA . LEU A 1 116 ? 2.389 -15.041 1.209 1.00 89.06 116 LEU A CA 1
ATOM 919 C C . LEU A 1 116 ? 3.012 -14.196 0.094 1.00 89.06 116 LEU A C 1
ATOM 921 O O . LEU A 1 116 ? 2.442 -13.191 -0.323 1.00 89.06 116 LEU A O 1
ATOM 925 N N . THR A 1 117 ? 4.179 -14.602 -0.384 1.00 82.25 117 THR A N 1
ATOM 926 C CA . THR A 1 117 ? 4.798 -14.044 -1.592 1.00 82.25 117 THR A CA 1
ATOM 927 C C . THR A 1 117 ? 4.053 -14.515 -2.839 1.00 82.25 117 THR A C 1
ATOM 929 O O . THR A 1 117 ? 3.206 -15.406 -2.772 1.00 82.25 117 THR A O 1
ATOM 932 N N . LEU A 1 118 ? 4.396 -13.949 -3.995 1.00 79.25 118 LEU A N 1
ATOM 933 C CA . LEU A 1 118 ? 3.790 -14.293 -5.281 1.00 79.25 118 LEU A CA 1
ATOM 934 C C . LEU A 1 118 ? 3.789 -15.800 -5.587 1.00 79.25 118 LEU A C 1
ATOM 936 O O . LEU A 1 118 ? 2.793 -16.326 -6.072 1.00 79.25 118 LEU A O 1
ATOM 940 N N . ASP A 1 119 ? 4.861 -16.506 -5.239 1.00 75.56 119 ASP A N 1
ATOM 941 C CA . ASP A 1 119 ? 5.034 -17.956 -5.396 1.00 75.56 119 ASP A CA 1
ATOM 942 C C . ASP A 1 119 ? 4.436 -18.794 -4.246 1.00 75.56 119 ASP A C 1
ATOM 944 O O . ASP A 1 119 ? 4.686 -19.995 -4.137 1.00 75.56 119 ASP A O 1
ATOM 948 N N . GLY A 1 120 ? 3.656 -18.170 -3.359 1.00 84.50 120 GLY A N 1
ATOM 949 C CA . GLY A 1 120 ? 3.009 -18.825 -2.224 1.00 84.50 120 GLY A CA 1
ATOM 950 C C . GLY A 1 120 ? 3.950 -19.148 -1.060 1.00 84.50 120 GLY A C 1
ATOM 951 O O . GLY A 1 120 ? 3.538 -19.827 -0.113 1.00 84.50 120 GLY A O 1
ATOM 952 N N . GLN A 1 121 ? 5.202 -18.676 -1.086 1.00 84.25 121 GLN A N 1
ATOM 953 C CA . GLN A 1 121 ? 6.116 -18.835 0.044 1.00 84.25 121 GLN A CA 1
ATOM 954 C C . GLN A 1 121 ? 5.713 -17.936 1.212 1.00 84.25 121 GLN A C 1
ATOM 956 O O . GLN A 1 121 ? 5.014 -16.934 1.086 1.00 84.25 121 GLN A O 1
ATOM 961 N N . ARG A 1 122 ? 6.145 -18.318 2.413 1.00 88.62 122 ARG A N 1
ATOM 962 C CA . ARG A 1 122 ? 5.793 -17.611 3.648 1.00 88.62 122 ARG A CA 1
ATOM 963 C C . ARG A 1 122 ? 6.695 -16.397 3.837 1.00 88.62 122 ARG A C 1
ATOM 965 O O . ARG A 1 122 ? 7.893 -16.553 4.072 1.00 88.62 122 ARG A O 1
ATOM 972 N N . ASN A 1 123 ? 6.110 -15.205 3.843 1.00 85.19 123 ASN A N 1
ATOM 973 C CA . ASN A 1 123 ? 6.805 -13.985 4.243 1.00 85.19 123 ASN A CA 1
ATOM 974 C C . ASN A 1 123 ? 6.777 -13.817 5.781 1.00 85.19 123 ASN A C 1
ATOM 976 O O . ASN A 1 123 ? 6.115 -14.565 6.508 1.00 85.19 123 ASN A O 1
ATOM 980 N N . ALA A 1 124 ? 7.464 -12.804 6.312 1.00 86.06 124 ALA A N 1
ATOM 981 C CA . ALA A 1 124 ? 7.550 -12.522 7.744 1.00 86.06 124 ALA A CA 1
ATOM 982 C C . ALA A 1 124 ? 6.179 -12.273 8.412 1.00 86.06 124 ALA A C 1
ATOM 984 O O . ALA A 1 124 ? 6.028 -12.502 9.613 1.00 86.06 124 ALA A O 1
ATOM 985 N N . ARG A 1 125 ? 5.160 -11.858 7.644 1.00 88.56 125 ARG A N 1
ATOM 986 C CA . ARG A 1 125 ? 3.774 -11.692 8.123 1.00 88.56 125 ARG A CA 1
ATOM 987 C C . ARG A 1 125 ? 2.967 -12.982 8.190 1.00 88.56 125 ARG A C 1
ATOM 989 O O . ARG A 1 125 ? 1.911 -12.990 8.826 1.00 88.56 125 ARG A O 1
ATOM 996 N N . TYR A 1 126 ? 3.437 -14.073 7.585 1.00 91.31 126 TYR A N 1
ATOM 997 C CA . TYR A 1 126 ? 2.719 -15.344 7.612 1.00 91.31 126 TYR A CA 1
ATOM 998 C C . TYR A 1 126 ? 2.478 -15.823 9.042 1.00 91.31 126 TYR A C 1
ATOM 1000 O O . TYR A 1 126 ? 1.346 -16.116 9.416 1.00 91.31 126 TYR A O 1
ATOM 1008 N N . SER A 1 127 ? 3.540 -15.879 9.853 1.00 89.44 127 SER A N 1
ATOM 1009 C CA . SER A 1 127 ? 3.469 -16.406 11.219 1.00 89.44 127 SER A CA 1
ATOM 1010 C C . SER A 1 127 ? 2.437 -15.674 12.090 1.00 89.44 127 SER A C 1
ATOM 1012 O O . SER A 1 127 ? 1.541 -16.352 12.604 1.00 89.44 127 SER A O 1
ATOM 1014 N N . PRO A 1 128 ? 2.476 -14.330 12.229 1.00 88.75 128 PRO A N 1
ATOM 1015 C CA . PRO A 1 128 ? 1.471 -13.630 13.026 1.00 88.75 128 PRO A CA 1
ATOM 1016 C C . PRO A 1 128 ? 0.050 -13.763 12.462 1.00 88.75 128 PRO A C 1
ATOM 1018 O O . PRO A 1 128 ? -0.894 -13.947 13.230 1.00 88.75 128 PRO A O 1
ATOM 1021 N N . THR A 1 129 ? -0.114 -13.747 11.134 1.00 90.75 129 THR A N 1
ATOM 1022 C CA . THR A 1 129 ? -1.424 -13.958 10.490 1.00 90.75 129 THR A CA 1
ATOM 1023 C C . THR A 1 129 ? -1.983 -15.344 10.828 1.00 90.75 129 THR A C 1
ATOM 1025 O O . THR A 1 129 ? -3.119 -15.480 11.280 1.00 90.75 129 THR A O 1
ATOM 1028 N N . ALA A 1 130 ? -1.164 -16.388 10.683 1.00 91.69 130 ALA A N 1
ATOM 1029 C CA . ALA A 1 130 ? -1.544 -17.765 10.977 1.00 91.69 130 ALA A CA 1
ATOM 1030 C C . ALA A 1 130 ? -1.805 -17.993 12.475 1.00 91.69 130 ALA A C 1
ATOM 1032 O O . ALA A 1 130 ? -2.680 -18.780 12.835 1.00 91.69 130 ALA A O 1
ATOM 1033 N N . GLN A 1 131 ? -1.065 -17.321 13.362 1.00 89.12 131 GLN A N 1
ATOM 1034 C CA . GLN A 1 131 ? -1.289 -17.382 14.808 1.00 89.12 131 GLN A CA 1
ATOM 1035 C C . GLN A 1 131 ? -2.663 -16.832 15.186 1.00 89.12 131 GLN A C 1
ATOM 1037 O O . GLN A 1 131 ? -3.399 -17.497 15.918 1.00 89.12 131 GLN A O 1
ATOM 1042 N N . PHE A 1 132 ? -3.039 -15.674 14.642 1.00 90.94 132 PHE A N 1
ATOM 1043 C CA . PHE A 1 132 ? -4.374 -15.123 14.851 1.00 90.94 132 PHE A CA 1
ATOM 1044 C C . PHE A 1 132 ? -5.457 -16.009 14.216 1.00 90.94 132 PHE A C 1
ATOM 1046 O O . PHE A 1 132 ? -6.481 -16.279 14.838 1.00 90.94 132 PHE A O 1
ATOM 1053 N N . GLY A 1 133 ? -5.201 -16.575 13.031 1.00 92.00 133 GLY A N 1
ATOM 1054 C CA . GLY A 1 133 ? -6.084 -17.569 12.413 1.00 92.00 133 GLY A CA 1
ATOM 1055 C C . GLY A 1 133 ? -6.327 -18.801 13.298 1.00 92.00 133 GLY A C 1
ATOM 1056 O O . GLY A 1 133 ? -7.460 -19.261 13.415 1.00 92.00 133 GLY A O 1
ATOM 1057 N N . ARG A 1 134 ? -5.300 -19.304 14.002 1.00 91.69 134 ARG A N 1
ATOM 1058 C CA . ARG A 1 134 ? -5.454 -20.391 14.991 1.00 91.69 134 ARG A CA 1
ATOM 1059 C C . ARG A 1 134 ? -6.295 -19.969 16.195 1.00 91.69 134 ARG A C 1
ATOM 1061 O O . ARG A 1 134 ? -7.105 -20.765 16.664 1.00 91.69 134 ARG A O 1
ATOM 1068 N N . LEU A 1 135 ? -6.130 -18.736 16.677 1.00 90.81 135 LEU A N 1
ATOM 1069 C CA . LEU A 1 135 ? -6.976 -18.168 17.732 1.00 90.81 135 LEU A CA 1
ATOM 1070 C C . LEU A 1 135 ? -8.444 -18.144 17.287 1.00 90.81 135 LEU A C 1
ATOM 1072 O O . LEU A 1 135 ? -9.306 -18.634 18.017 1.00 90.81 135 LEU A O 1
ATOM 1076 N N . VAL A 1 136 ? -8.728 -17.656 16.076 1.00 91.50 136 VAL A N 1
ATOM 1077 C CA . VAL A 1 136 ? -10.085 -17.637 15.507 1.00 91.50 136 VAL A CA 1
ATOM 1078 C C . VAL A 1 136 ? -10.615 -19.056 15.288 1.00 91.50 136 VAL A C 1
ATOM 1080 O O . VAL A 1 136 ? -11.761 -19.330 15.618 1.00 91.50 136 VAL A O 1
ATOM 1083 N N . SER A 1 137 ? -9.800 -20.003 14.824 1.00 90.31 137 SER A N 1
ATOM 1084 C CA . SER A 1 137 ? -10.221 -21.405 14.699 1.00 90.31 137 SER A CA 1
ATOM 1085 C C . SER A 1 137 ? -10.584 -22.031 16.049 1.00 90.31 137 SER A C 1
ATOM 1087 O O . SER A 1 137 ? -11.481 -22.869 16.108 1.00 90.31 137 SER A O 1
ATOM 1089 N N . MET A 1 138 ? -9.894 -21.647 17.126 1.00 88.50 138 MET A N 1
ATOM 1090 C CA . MET A 1 138 ? -10.109 -22.194 18.466 1.00 88.50 138 MET A CA 1
ATOM 1091 C C . MET A 1 138 ? -11.306 -21.555 19.178 1.00 88.50 138 MET A C 1
ATOM 1093 O O . MET A 1 138 ? -12.072 -22.252 19.842 1.00 88.50 138 MET A O 1
ATOM 1097 N N . TYR A 1 139 ? -11.466 -20.235 19.054 1.00 89.88 139 TYR A N 1
ATOM 1098 C CA . TYR A 1 139 ? -12.428 -19.459 19.841 1.00 89.88 139 TYR A CA 1
ATOM 1099 C C . TYR A 1 139 ? -13.485 -18.731 19.009 1.00 89.88 139 TYR A C 1
ATOM 1101 O O . TYR A 1 139 ? -14.390 -18.146 19.592 1.00 89.88 139 TYR A O 1
ATOM 1109 N N . GLY A 1 140 ? -13.426 -18.765 17.679 1.00 90.50 140 GLY A N 1
ATOM 1110 C CA . GLY A 1 140 ? -14.240 -17.934 16.785 1.00 90.50 140 GLY A CA 1
ATOM 1111 C C . GLY A 1 140 ? -15.742 -18.071 17.011 1.00 90.50 140 GLY A C 1
ATOM 1112 O O . GLY A 1 140 ? -16.429 -17.065 17.140 1.00 90.50 140 GLY A O 1
ATOM 1113 N N . GLY A 1 141 ? -16.247 -19.298 17.181 1.00 88.81 141 GLY A N 1
ATOM 1114 C CA . GLY A 1 141 ? -17.665 -19.522 17.493 1.00 88.81 141 GLY A CA 1
ATOM 1115 C C . GLY A 1 141 ? -18.108 -18.922 18.835 1.00 88.81 141 GLY A C 1
ATOM 1116 O O . GLY A 1 141 ? -19.262 -18.524 18.977 1.00 88.81 141 GLY A O 1
ATOM 1117 N N . LEU A 1 142 ? -17.196 -18.820 19.810 1.00 89.62 142 LEU A N 1
ATOM 1118 C CA . LEU A 1 142 ? -17.452 -18.169 21.098 1.00 89.62 142 LEU A CA 1
ATOM 1119 C C . LEU A 1 142 ? -17.303 -16.648 20.985 1.00 89.62 142 LEU A C 1
ATOM 1121 O O . LEU A 1 142 ? -18.171 -15.923 21.459 1.00 89.62 142 LEU A O 1
ATOM 1125 N N . LEU A 1 143 ? -16.244 -16.168 20.327 1.00 90.56 143 LEU A N 1
ATOM 1126 C CA . LEU A 1 143 ? -15.972 -14.747 20.092 1.00 90.56 143 LEU A CA 1
ATOM 1127 C C . LEU A 1 143 ? -17.086 -14.079 19.276 1.00 90.56 143 LEU A C 1
ATOM 1129 O O . LEU A 1 143 ? -17.486 -12.964 19.603 1.00 90.56 143 LEU A O 1
ATOM 1133 N N . ALA A 1 144 ? -17.669 -14.781 18.302 1.00 90.69 144 ALA A N 1
ATOM 1134 C CA . ALA A 1 144 ? -18.822 -14.315 17.527 1.00 90.69 144 ALA A CA 1
ATOM 1135 C C . ALA A 1 144 ? -20.057 -14.003 18.394 1.00 90.69 144 ALA A C 1
ATOM 1137 O O . ALA A 1 144 ? -20.913 -13.219 18.000 1.00 90.69 144 ALA A O 1
ATOM 1138 N N . GLN A 1 145 ? -20.150 -14.593 19.590 1.00 89.62 145 GLN A N 1
ATOM 1139 C CA . GLN A 1 145 ? -21.237 -14.362 20.547 1.00 89.62 145 GLN A CA 1
ATOM 1140 C C . GLN A 1 145 ? -20.877 -13.323 21.615 1.00 89.62 145 GLN A C 1
ATOM 1142 O O . GLN A 1 145 ? -21.644 -13.126 22.566 1.00 89.62 145 GLN A O 1
ATOM 1147 N N . THR A 1 14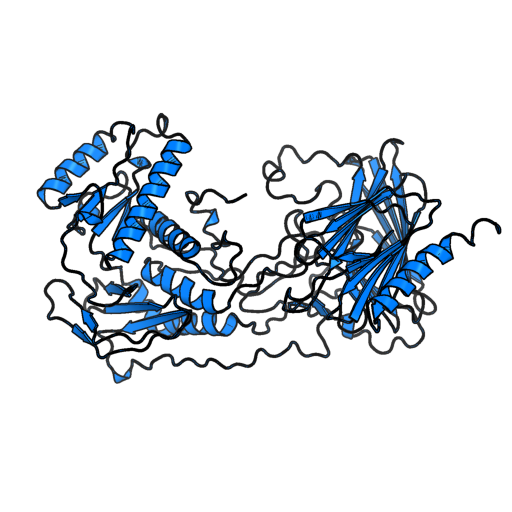6 ? -19.694 -12.714 21.519 1.00 91.06 146 THR A N 1
ATOM 1148 C CA . THR A 1 146 ? -19.232 -11.698 22.463 1.00 91.06 146 THR A CA 1
ATOM 1149 C C . THR A 1 146 ? -19.450 -10.292 21.934 1.00 91.06 146 THR A C 1
ATOM 1151 O O . THR A 1 146 ? -19.506 -10.046 20.731 1.00 91.06 146 THR A O 1
ATOM 1154 N N . HIS A 1 147 ? -19.558 -9.355 22.864 1.00 90.38 147 HIS A N 1
ATOM 1155 C CA . HIS A 1 147 ? -19.473 -7.926 22.616 1.00 90.38 147 HIS A CA 1
ATOM 1156 C C . HIS A 1 147 ? -18.527 -7.313 23.646 1.00 90.38 147 HIS A C 1
ATOM 1158 O O . HIS A 1 147 ? -18.243 -7.914 24.687 1.00 90.38 147 HIS A O 1
ATOM 1164 N N . ARG A 1 148 ? -18.039 -6.112 23.358 1.00 91.75 148 ARG A N 1
ATOM 1165 C CA . ARG A 1 148 ? -17.213 -5.357 24.296 1.00 91.75 148 ARG A CA 1
ATOM 1166 C C . ARG A 1 148 ? -18.047 -4.942 25.500 1.00 91.75 148 ARG A C 1
ATOM 1168 O O . ARG A 1 148 ? -19.152 -4.425 25.339 1.00 91.75 148 ARG A O 1
ATOM 1175 N N . LEU A 1 149 ? -17.508 -5.137 26.698 1.00 92.44 149 LEU A N 1
ATOM 1176 C CA . LEU A 1 149 ? -18.072 -4.557 27.909 1.00 92.44 149 LEU A CA 1
ATOM 1177 C C . LEU A 1 149 ? -17.576 -3.113 28.034 1.00 92.44 149 LEU A C 1
ATOM 1179 O O . LEU A 1 149 ? -16.490 -2.870 28.553 1.00 92.44 149 LEU A O 1
ATOM 1183 N N . ALA A 1 150 ? -18.347 -2.173 27.495 1.00 93.19 150 ALA A N 1
ATOM 1184 C CA . ALA A 1 150 ? -18.011 -0.756 27.516 1.00 93.19 150 ALA A CA 1
ATOM 1185 C C . ALA A 1 150 ? -18.418 -0.085 28.840 1.00 93.19 150 ALA A C 1
ATOM 1187 O O . ALA A 1 150 ? -19.542 -0.256 29.311 1.00 93.19 150 ALA A O 1
ATOM 1188 N N . ASP A 1 151 ? -17.518 0.725 29.397 1.00 93.62 151 ASP A N 1
ATOM 1189 C CA . ASP A 1 151 ? -17.752 1.567 30.574 1.00 93.62 151 ASP A CA 1
ATOM 1190 C C . ASP A 1 151 ? -18.631 2.789 30.225 1.00 93.62 151 ASP A C 1
ATOM 1192 O O . ASP A 1 151 ? -19.451 3.242 31.030 1.00 93.62 151 ASP A O 1
ATOM 1196 N N . ALA A 1 152 ? -18.486 3.320 29.004 1.00 96.06 152 ALA A N 1
ATOM 1197 C CA . ALA A 1 152 ? -19.233 4.474 28.504 1.00 96.06 152 ALA A CA 1
ATOM 1198 C C . ALA A 1 152 ? -19.423 4.435 26.975 1.00 96.06 152 ALA A C 1
ATOM 1200 O O . ALA A 1 152 ? -18.794 3.650 26.265 1.00 96.06 152 ALA A O 1
ATOM 1201 N N . ALA A 1 153 ? -20.281 5.316 26.461 1.00 97.12 153 ALA A N 1
ATOM 1202 C CA . ALA A 1 153 ? -20.393 5.602 25.032 1.00 97.12 153 ALA A CA 1
ATOM 1203 C C . ALA A 1 153 ? -19.905 7.019 24.715 1.00 97.12 153 ALA A C 1
ATOM 1205 O O . ALA A 1 153 ? -20.170 7.947 25.474 1.00 97.12 153 ALA A O 1
ATOM 1206 N N . VAL A 1 154 ? -19.251 7.201 23.572 1.00 98.06 154 VAL A N 1
ATOM 1207 C CA . VAL A 1 154 ? -18.899 8.494 22.972 1.00 98.06 154 VAL A CA 1
ATOM 1208 C C . VAL A 1 154 ? -19.829 8.743 21.788 1.00 98.06 154 VAL A C 1
ATOM 1210 O O . VAL A 1 154 ? -20.039 7.868 20.952 1.00 98.06 154 VAL A O 1
ATOM 1213 N N . ALA A 1 155 ? -20.413 9.931 21.704 1.00 97.19 155 ALA A N 1
ATOM 1214 C CA . ALA A 1 155 ? -21.306 10.298 20.617 1.00 97.19 155 ALA A CA 1
ATOM 1215 C C . ALA A 1 155 ? -20.532 10.729 19.363 1.00 97.19 155 ALA A C 1
ATOM 1217 O O . ALA A 1 155 ? -19.808 11.722 19.396 1.00 97.19 155 ALA A O 1
ATOM 1218 N N . TYR A 1 156 ? -20.781 10.052 18.241 1.00 96.06 156 TYR A N 1
ATOM 1219 C CA . TYR A 1 156 ? -20.505 10.574 16.906 1.00 96.06 156 TYR A CA 1
ATOM 1220 C C . TYR A 1 156 ? -21.708 11.402 16.447 1.00 96.06 156 TYR A C 1
ATOM 1222 O O . TYR A 1 156 ? -22.797 10.876 16.211 1.00 96.06 156 TYR A O 1
ATOM 1230 N N . SER A 1 157 ? -21.544 12.724 16.401 1.00 95.31 157 SER A N 1
ATOM 1231 C CA . SER A 1 157 ? -22.670 13.662 16.350 1.00 95.31 157 SER A CA 1
ATOM 1232 C C . SER A 1 157 ? -23.025 14.177 14.954 1.00 95.31 157 SER A C 1
ATOM 1234 O O . SER A 1 157 ? -23.929 14.997 14.855 1.00 95.31 157 SER A O 1
ATOM 1236 N N . VAL A 1 158 ? -22.393 13.702 13.873 1.00 94.38 158 VAL A N 1
ATOM 1237 C CA . VAL A 1 158 ? -22.640 14.214 12.503 1.00 94.38 158 VAL A CA 1
ATOM 1238 C C . VAL A 1 158 ? -24.123 14.205 12.140 1.00 94.38 158 VAL A C 1
ATOM 1240 O O . VAL A 1 158 ? -24.671 15.229 11.746 1.00 94.38 158 VAL A O 1
ATOM 1243 N N . SER A 1 159 ? -24.801 13.079 12.353 1.00 94.00 159 SER A N 1
ATOM 1244 C CA . SER A 1 159 ? -26.233 12.924 12.067 1.00 94.00 159 SER A CA 1
ATOM 1245 C C . SER A 1 159 ? -27.151 13.585 13.107 1.00 94.00 159 SER A C 1
ATOM 1247 O O . SER A 1 159 ? -28.369 13.648 12.917 1.00 94.00 159 SER A O 1
ATOM 1249 N N . ALA A 1 160 ? -26.596 14.072 14.223 1.00 95.94 160 ALA A N 1
ATOM 1250 C CA . ALA A 1 160 ? -27.349 14.787 15.245 1.00 95.94 160 ALA A CA 1
ATOM 1251 C C . ALA A 1 160 ? -27.684 16.227 14.828 1.00 95.94 160 ALA A C 1
ATOM 1253 O O . ALA A 1 160 ? -28.449 16.883 15.531 1.00 95.94 160 ALA A O 1
ATOM 1254 N N . TYR A 1 161 ? -27.139 16.708 13.711 1.00 96.31 161 TYR A N 1
ATOM 1255 C CA . TYR A 1 161 ? -27.381 18.035 13.149 1.00 96.31 161 TYR A CA 1
ATOM 1256 C C . TYR A 1 161 ? -28.066 17.940 11.777 1.00 96.31 161 TYR A C 1
ATOM 1258 O O . TYR A 1 161 ? -28.121 16.873 11.165 1.00 96.31 161 TYR A O 1
ATOM 1266 N N . ASP A 1 162 ? -28.586 19.068 11.291 1.00 93.88 162 ASP A N 1
ATOM 1267 C CA . ASP A 1 162 ? -29.100 19.187 9.924 1.00 93.88 162 ASP A CA 1
ATOM 1268 C C . ASP A 1 162 ? -27.941 19.045 8.911 1.00 93.88 162 ASP A C 1
ATOM 1270 O O . ASP A 1 162 ? -26.986 19.826 8.988 1.00 93.88 162 ASP A O 1
ATOM 1274 N N . PRO A 1 163 ? -27.995 18.093 7.955 1.00 91.88 163 PRO A N 1
ATOM 1275 C CA . PRO A 1 163 ? -26.935 17.899 6.965 1.00 91.88 163 PRO A CA 1
ATOM 1276 C C . PRO A 1 163 ? -26.615 19.148 6.137 1.00 91.88 163 PRO A C 1
ATOM 1278 O O . PRO A 1 163 ? -25.462 19.346 5.770 1.00 91.88 163 PRO A O 1
ATOM 1281 N N . SER A 1 164 ? -27.597 20.024 5.886 1.00 95.00 164 SER A N 1
ATOM 1282 C CA . SER A 1 164 ? -27.382 21.288 5.160 1.00 95.00 164 SER A CA 1
ATOM 1283 C C . SER A 1 164 ? -26.499 22.284 5.923 1.00 95.00 164 SER A C 1
ATOM 1285 O O . SER A 1 164 ? -26.014 23.258 5.351 1.00 95.00 164 SER A O 1
ATOM 1287 N N . GLN A 1 165 ? -26.272 22.038 7.216 1.00 94.00 165 GLN A N 1
ATOM 1288 C CA . GLN A 1 165 ? -25.476 22.873 8.109 1.00 94.00 165 GLN A CA 1
ATOM 1289 C C . GLN A 1 165 ? -24.117 22.248 8.451 1.00 94.00 165 GLN A C 1
ATOM 1291 O O . GLN A 1 165 ? -23.352 22.853 9.206 1.00 94.00 165 GLN A O 1
ATOM 1296 N N . ILE A 1 166 ? -23.791 21.064 7.926 1.00 93.81 166 ILE A N 1
ATOM 1297 C CA . ILE A 1 166 ? -22.504 20.401 8.156 1.00 93.81 166 ILE A CA 1
ATOM 1298 C C . ILE A 1 166 ? -21.625 20.554 6.915 1.00 93.81 166 ILE A C 1
ATOM 1300 O O . ILE A 1 166 ? -21.769 19.833 5.933 1.00 93.81 166 ILE A O 1
ATOM 1304 N N . ASP A 1 167 ? -20.704 21.512 6.982 1.00 91.56 167 ASP A N 1
ATOM 1305 C CA . ASP A 1 167 ? -19.616 21.663 6.017 1.00 91.56 167 ASP A CA 1
ATOM 1306 C C . ASP A 1 167 ? -18.400 20.793 6.401 1.00 91.56 167 ASP A C 1
ATOM 1308 O O . ASP A 1 167 ? -18.397 20.104 7.427 1.00 91.56 167 ASP A O 1
ATOM 1312 N N . GLY A 1 168 ? -17.351 20.822 5.571 1.00 88.06 168 GLY A N 1
ATOM 1313 C CA . GLY A 1 168 ? -16.126 20.053 5.809 1.00 88.06 168 GLY A CA 1
ATOM 1314 C C . GLY A 1 168 ? -15.432 20.401 7.130 1.00 88.06 168 GLY A C 1
ATOM 1315 O O . GLY A 1 168 ? -15.052 19.504 7.873 1.00 88.06 168 GLY A O 1
ATOM 1316 N N . ALA A 1 169 ? -15.347 21.688 7.484 1.00 91.31 169 ALA A N 1
ATOM 1317 C CA . ALA A 1 169 ? -14.690 22.122 8.718 1.00 91.31 169 ALA A CA 1
ATOM 1318 C C . ALA A 1 169 ? -15.435 21.636 9.974 1.00 91.31 169 ALA A C 1
ATOM 1320 O O . ALA A 1 169 ? -14.821 21.218 10.958 1.00 91.31 169 ALA A O 1
ATOM 1321 N N . ARG A 1 170 ? -16.773 21.652 9.946 1.00 93.06 170 ARG A N 1
ATOM 1322 C CA . ARG A 1 170 ? -17.607 21.111 11.027 1.00 93.06 170 ARG A CA 1
ATOM 1323 C C . ARG A 1 170 ? -17.517 19.592 11.108 1.00 93.06 170 ARG A C 1
ATOM 1325 O O . ARG A 1 170 ? -17.450 19.052 12.212 1.00 93.06 170 ARG A O 1
ATOM 1332 N N . LEU A 1 171 ? -17.491 18.901 9.972 1.00 92.06 171 LEU A N 1
ATOM 1333 C CA . LEU A 1 171 ? -17.263 17.459 9.950 1.00 92.06 171 LEU A CA 1
ATOM 1334 C C . LEU A 1 171 ? -15.919 17.107 10.606 1.00 92.06 171 LEU A C 1
ATOM 1336 O O . LEU A 1 171 ? -15.881 16.258 11.498 1.00 92.06 171 LEU A O 1
ATOM 1340 N N . ASP A 1 172 ? -14.847 17.808 10.237 1.00 89.56 172 ASP A N 1
ATOM 1341 C CA . ASP A 1 172 ? -13.506 17.591 10.786 1.00 89.56 172 ASP A CA 1
ATOM 1342 C C . ASP A 1 172 ? -13.443 17.855 12.296 1.00 89.56 172 ASP A C 1
ATOM 1344 O O . ASP A 1 172 ? -12.818 17.093 13.039 1.00 89.56 172 ASP A O 1
ATOM 1348 N N . ALA A 1 173 ? -14.143 18.883 12.783 1.00 93.88 173 ALA A N 1
ATOM 1349 C CA . ALA A 1 173 ? -14.248 19.164 14.213 1.00 93.88 173 ALA A CA 1
ATOM 1350 C C . ALA A 1 173 ? -14.995 18.053 14.981 1.00 93.88 173 ALA A C 1
ATOM 1352 O O . ALA A 1 173 ? -14.546 17.659 16.059 1.00 93.88 173 ALA A O 1
ATOM 1353 N N . ILE A 1 174 ? -16.085 17.494 14.430 1.00 94.38 174 ILE A N 1
ATOM 1354 C CA . ILE A 1 174 ? -16.782 16.342 15.039 1.00 94.38 174 ILE A CA 1
ATOM 1355 C C . ILE A 1 174 ? -15.863 15.118 15.095 1.00 94.38 174 ILE A C 1
ATOM 1357 O O . ILE A 1 174 ? -15.783 14.449 16.129 1.00 94.38 174 ILE A O 1
ATOM 1361 N N . VAL A 1 175 ? -15.178 14.815 13.990 1.00 92.06 175 VAL A N 1
ATOM 1362 C CA . VAL A 1 175 ? -14.263 13.668 13.875 1.00 92.06 175 VAL A CA 1
ATOM 1363 C C . VAL A 1 175 ? -13.125 13.791 14.884 1.00 92.06 175 VAL A C 1
ATOM 1365 O O . VAL A 1 175 ? -12.882 12.857 15.647 1.00 92.06 175 VAL A O 1
ATOM 1368 N N . THR A 1 176 ? -12.483 14.958 14.944 1.00 92.44 176 THR A N 1
ATOM 1369 C CA . THR A 1 176 ? -11.390 15.244 15.883 1.00 92.44 176 THR A CA 1
ATOM 1370 C C . THR A 1 176 ? -11.852 15.076 17.328 1.00 92.44 176 THR A C 1
ATOM 1372 O O . THR A 1 176 ? -11.272 14.289 18.071 1.00 92.44 176 THR A O 1
ATOM 1375 N N . ALA A 1 177 ? -12.968 15.705 17.710 1.00 95.44 177 ALA A N 1
ATOM 1376 C CA . ALA A 1 177 ? -13.480 15.621 19.076 1.00 95.44 177 ALA A CA 1
ATOM 1377 C C . ALA A 1 177 ? -13.892 14.192 19.480 1.00 95.44 177 ALA A C 1
ATOM 1379 O O . ALA A 1 177 ? -13.721 13.792 20.632 1.00 95.44 177 ALA A O 1
ATOM 1380 N N . SER A 1 178 ? -14.410 13.402 18.534 1.00 95.25 178 SER A N 1
ATOM 1381 C CA . SER A 1 178 ? -14.749 11.993 18.765 1.00 95.25 178 SER A CA 1
ATOM 1382 C C . SER A 1 178 ? -13.494 11.138 18.985 1.00 95.25 178 SER A C 1
ATOM 1384 O O . SER A 1 178 ? -13.468 10.308 19.892 1.00 95.25 178 SER A O 1
ATOM 1386 N N . ARG A 1 179 ? -12.433 11.358 18.195 1.00 93.25 179 ARG A N 1
ATOM 1387 C CA . ARG A 1 179 ? -11.133 10.680 18.353 1.00 93.25 179 ARG A CA 1
ATOM 1388 C C . ARG A 1 179 ? -10.456 11.005 19.668 1.00 93.25 179 ARG A C 1
ATOM 1390 O O . ARG A 1 179 ? -9.937 10.104 20.328 1.00 93.25 179 ARG A O 1
ATOM 1397 N N . ASP A 1 180 ? -10.467 12.276 20.042 1.00 94.88 180 ASP A N 1
ATOM 1398 C CA . ASP A 1 180 ? -9.878 12.725 21.296 1.00 94.88 180 ASP A CA 1
ATOM 1399 C C . ASP A 1 180 ? -10.626 12.113 22.481 1.00 94.88 180 ASP A C 1
ATOM 1401 O O . ASP A 1 180 ? -9.997 11.548 23.369 1.00 94.88 180 ASP A O 1
ATOM 1405 N N . ALA A 1 181 ? -11.962 12.067 22.442 1.00 96.44 181 ALA A N 1
ATOM 1406 C CA . ALA A 1 181 ? -12.744 11.384 23.470 1.00 96.44 181 ALA A CA 1
ATOM 1407 C C . ALA A 1 181 ? -12.444 9.871 23.550 1.00 96.44 181 ALA A C 1
ATOM 1409 O O . ALA A 1 181 ? -12.262 9.341 24.644 1.00 96.44 181 ALA A O 1
ATOM 1410 N N . LEU A 1 182 ? -12.334 9.154 22.426 1.00 94.69 182 LEU A N 1
ATOM 1411 C CA . LEU A 1 182 ? -11.933 7.735 22.449 1.00 94.69 182 LEU A CA 1
ATOM 1412 C C . LEU A 1 182 ? -10.516 7.548 23.024 1.00 94.69 182 LEU A C 1
ATOM 1414 O O . LEU A 1 182 ? -10.276 6.637 23.821 1.00 94.69 182 LEU A O 1
ATOM 1418 N N . THR A 1 183 ? -9.594 8.452 22.689 1.00 93.69 183 THR A N 1
ATOM 1419 C CA . THR A 1 183 ? -8.236 8.470 23.249 1.00 93.69 183 THR A CA 1
ATOM 1420 C C . THR A 1 183 ? -8.253 8.718 24.760 1.00 93.69 183 THR A C 1
ATOM 1422 O O . THR A 1 183 ? -7.530 8.048 25.507 1.00 93.69 183 THR A O 1
ATOM 1425 N N . ASP A 1 184 ? -9.070 9.658 25.232 1.00 94.88 184 ASP A N 1
ATOM 1426 C CA . ASP A 1 184 ? -9.212 9.969 26.653 1.00 94.88 184 ASP A CA 1
ATOM 1427 C C . ASP A 1 184 ? -9.735 8.756 27.421 1.00 94.88 184 ASP A C 1
ATOM 1429 O O . ASP A 1 184 ? -9.174 8.414 28.463 1.00 94.88 184 ASP A O 1
ATOM 1433 N N . CYS A 1 185 ? -10.738 8.049 26.880 1.00 94.06 185 CYS A N 1
ATOM 1434 C CA . CYS A 1 185 ? -11.221 6.792 27.455 1.00 94.06 185 CYS A CA 1
ATOM 1435 C C . CYS A 1 185 ? -10.064 5.829 27.689 1.00 94.06 185 CYS A C 1
ATOM 1437 O O . CYS A 1 185 ? -9.824 5.391 28.810 1.00 94.06 185 CYS A O 1
ATOM 1439 N N . ARG A 1 186 ? -9.266 5.582 26.656 1.00 90.94 186 ARG A N 1
ATOM 1440 C CA . ARG A 1 186 ? -8.130 4.670 26.731 1.00 90.94 186 ARG A CA 1
ATOM 1441 C C . ARG A 1 186 ? -7.051 5.126 27.717 1.00 90.94 186 ARG A C 1
ATOM 1443 O O . ARG A 1 186 ? -6.494 4.304 28.443 1.00 90.94 186 ARG A O 1
ATOM 1450 N N . THR A 1 187 ? -6.751 6.422 27.760 1.00 90.88 187 THR A N 1
ATOM 1451 C CA . THR A 1 187 ? -5.781 7.015 28.701 1.00 90.88 187 THR A CA 1
ATOM 1452 C C . THR A 1 187 ? -6.237 6.839 30.148 1.00 90.88 187 THR A C 1
ATOM 1454 O O . THR A 1 187 ? -5.432 6.530 31.026 1.00 90.88 187 THR A O 1
ATOM 1457 N N . LEU A 1 188 ? -7.547 6.934 30.375 1.00 92.00 188 LEU A N 1
ATOM 1458 C CA . LEU A 1 188 ? -8.210 6.674 31.650 1.00 92.00 188 LEU A CA 1
ATOM 1459 C C . LEU A 1 188 ? -8.530 5.187 31.877 1.00 92.00 188 LEU A C 1
ATOM 1461 O O . LEU A 1 188 ? -9.181 4.857 32.866 1.00 92.00 188 LEU A O 1
ATOM 1465 N N . ARG A 1 189 ? -8.056 4.289 30.999 1.00 92.31 189 ARG A N 1
ATOM 1466 C CA . ARG A 1 189 ? -8.293 2.832 31.031 1.00 92.31 189 ARG A CA 1
ATOM 1467 C C . ARG A 1 189 ? -9.780 2.452 31.048 1.00 92.31 189 ARG A C 1
ATOM 1469 O O . ARG A 1 189 ? -10.173 1.479 31.683 1.00 92.31 189 ARG A O 1
ATOM 1476 N N . LEU A 1 190 ? -10.591 3.239 30.355 1.00 93.00 190 LEU A N 1
ATOM 1477 C CA . LEU A 1 190 ? -12.000 2.991 30.087 1.00 93.00 190 LEU A CA 1
ATOM 1478 C C . LEU A 1 190 ? -12.154 2.401 28.682 1.00 93.00 190 LEU A C 1
ATOM 1480 O O . LEU A 1 190 ? -11.538 2.859 27.717 1.00 93.00 190 LEU A O 1
ATOM 1484 N N . THR A 1 191 ? -13.025 1.411 28.562 1.00 93.94 191 THR A N 1
ATOM 1485 C CA . THR A 1 191 ? -13.514 0.881 27.295 1.00 93.94 191 THR A CA 1
ATOM 1486 C C . THR A 1 191 ? -14.712 1.716 26.863 1.00 93.94 191 THR A C 1
ATOM 1488 O O . THR A 1 191 ? -15.758 1.676 27.503 1.00 93.94 191 THR A O 1
ATOM 1491 N N . CYS A 1 192 ? -14.589 2.451 25.760 1.00 95.12 192 CYS A N 1
ATOM 1492 C CA . CYS A 1 192 ? -15.692 3.244 25.219 1.00 95.12 192 CYS A CA 1
ATOM 1493 C C . CYS A 1 192 ? -16.118 2.762 23.837 1.00 95.12 192 CYS A C 1
ATOM 1495 O O . CYS A 1 192 ? -15.271 2.504 22.980 1.00 95.12 192 CYS A O 1
ATOM 1497 N N . ASP A 1 193 ? -17.426 2.681 23.614 1.00 95.31 193 ASP A N 1
ATOM 1498 C CA . ASP A 1 193 ? -17.997 2.499 22.277 1.00 95.31 193 ASP A CA 1
ATOM 1499 C C . ASP A 1 193 ? -18.288 3.856 21.630 1.00 95.31 193 ASP A C 1
ATOM 1501 O O . ASP A 1 193 ? -18.528 4.841 22.328 1.00 95.31 193 ASP A O 1
ATOM 1505 N N . LEU A 1 194 ? -18.329 3.902 20.299 1.00 95.62 194 LEU A N 1
ATOM 1506 C CA . LEU A 1 194 ? -18.826 5.059 19.555 1.00 95.62 194 LEU A CA 1
ATOM 1507 C C . LEU A 1 194 ? -20.279 4.811 19.127 1.00 95.62 194 LEU A C 1
ATOM 1509 O O . LEU A 1 194 ? -20.607 3.746 18.606 1.00 95.62 194 LEU A O 1
ATOM 1513 N N . VAL A 1 195 ? -21.160 5.787 19.345 1.00 96.25 195 VAL A N 1
ATOM 1514 C CA . VAL A 1 195 ? -22.589 5.685 19.012 1.00 96.25 195 VAL A CA 1
ATOM 1515 C C . VAL A 1 195 ? -23.046 6.861 18.161 1.00 96.25 195 VAL A C 1
ATOM 1517 O O . VAL A 1 195 ? -22.739 8.015 18.452 1.00 96.25 195 VAL A O 1
ATOM 1520 N N . ASP A 1 196 ? -23.842 6.580 17.134 1.00 95.88 196 ASP A N 1
ATOM 1521 C CA . ASP A 1 196 ? -24.544 7.616 16.381 1.00 95.88 196 ASP A CA 1
ATOM 1522 C C . ASP A 1 196 ? -25.869 7.945 17.085 1.00 95.88 196 ASP A C 1
ATOM 1524 O O . ASP A 1 196 ? -26.732 7.078 17.272 1.00 95.88 196 ASP A O 1
ATOM 1528 N N . LEU A 1 197 ? -26.039 9.202 17.498 1.00 94.81 197 LEU A N 1
ATOM 1529 C CA . LEU A 1 197 ? -27.186 9.611 18.312 1.00 94.81 197 LEU A CA 1
ATOM 1530 C C . LEU A 1 197 ? -28.515 9.609 17.551 1.00 94.81 197 LEU A C 1
ATOM 1532 O O . LEU A 1 197 ? -29.566 9.452 18.183 1.00 94.81 197 LEU A O 1
ATOM 1536 N N . ARG A 1 198 ? -28.512 9.777 16.224 1.00 95.06 198 ARG A N 1
ATOM 1537 C CA . ARG A 1 198 ? -29.735 9.741 15.411 1.00 95.06 198 ARG A CA 1
ATOM 1538 C C . ARG A 1 198 ? -30.215 8.306 15.255 1.00 95.06 198 ARG A C 1
ATOM 1540 O O . ARG A 1 198 ? -31.391 8.037 15.518 1.00 95.06 198 ARG A O 1
ATOM 1547 N N . TYR A 1 199 ? -29.310 7.387 14.929 1.00 93.62 199 TYR A N 1
ATOM 1548 C CA . TYR A 1 199 ? -29.653 6.011 14.563 1.00 93.62 199 TYR A CA 1
ATOM 1549 C C . TYR A 1 199 ? -29.697 5.030 15.739 1.00 93.62 199 TYR A C 1
ATOM 1551 O O . TYR A 1 199 ? -30.451 4.056 15.682 1.00 93.62 199 TYR A O 1
ATOM 1559 N N . SER A 1 200 ? -28.993 5.301 16.841 1.00 94.44 200 SER A N 1
ATOM 1560 C CA . SER A 1 200 ? -29.073 4.459 18.044 1.00 94.44 200 SER A CA 1
ATOM 1561 C C . SER A 1 200 ? -30.459 4.547 18.679 1.00 94.44 200 SER A C 1
ATOM 1563 O O . SER A 1 200 ? -30.979 5.645 18.917 1.00 94.44 200 SER A O 1
ATOM 1565 N N . ARG A 1 201 ? -31.087 3.408 18.994 1.00 94.62 201 ARG A N 1
ATOM 1566 C CA . ARG A 1 201 ? -32.367 3.416 19.718 1.00 94.62 201 ARG A CA 1
ATOM 1567 C C . ARG A 1 201 ? -32.114 3.736 21.186 1.00 94.62 201 ARG A C 1
ATOM 1569 O O . ARG A 1 201 ? -31.049 3.454 21.724 1.00 94.62 201 ARG A O 1
ATOM 1576 N N . LEU A 1 202 ? -33.126 4.275 21.864 1.00 94.94 202 LEU A N 1
ATOM 1577 C CA . LEU A 1 202 ? -33.031 4.582 23.295 1.00 94.94 202 LEU A CA 1
ATOM 1578 C C . LEU A 1 202 ? -32.698 3.329 24.133 1.00 94.94 202 LEU A C 1
ATOM 1580 O O . LEU A 1 202 ? -31.910 3.408 25.067 1.00 94.94 202 LEU A O 1
ATOM 1584 N N . GLN A 1 203 ? -33.240 2.171 23.739 1.00 93.44 203 GLN A N 1
ATOM 1585 C CA . GLN A 1 203 ? -32.939 0.866 24.340 1.00 93.44 203 GLN A CA 1
ATOM 1586 C C . GLN A 1 203 ? -31.470 0.463 24.167 1.00 93.44 203 GLN A C 1
ATOM 1588 O O . GLN A 1 203 ? -30.863 -0.028 25.111 1.00 93.44 203 GLN A O 1
ATOM 1593 N N . ASP A 1 204 ? -30.887 0.712 22.990 1.00 92.38 204 ASP A N 1
ATOM 1594 C CA . ASP A 1 204 ? -29.476 0.408 22.735 1.00 92.38 204 ASP A CA 1
ATOM 1595 C C . ASP A 1 204 ? -28.576 1.315 23.586 1.00 92.38 204 ASP A C 1
ATOM 1597 O O . ASP A 1 204 ? -27.587 0.855 24.144 1.00 92.38 204 ASP A O 1
ATOM 1601 N N . LEU A 1 205 ? -28.952 2.592 23.749 1.00 94.62 205 LEU A N 1
ATOM 1602 C CA . LEU A 1 205 ? -28.236 3.533 24.615 1.00 94.62 205 LEU A CA 1
ATOM 1603 C C . LEU A 1 205 ? -28.353 3.175 26.102 1.00 94.62 205 LEU A C 1
ATOM 1605 O O . LEU A 1 205 ? -27.434 3.458 26.859 1.00 94.62 205 LEU A O 1
ATOM 1609 N N . ALA A 1 206 ? -29.445 2.535 26.528 1.00 93.44 206 ALA A N 1
ATOM 1610 C CA . ALA A 1 206 ? -29.677 2.179 27.929 1.00 93.44 206 ALA A CA 1
ATOM 1611 C C . ALA A 1 206 ? -28.668 1.176 28.508 1.00 93.44 206 ALA A C 1
ATOM 1613 O O . ALA A 1 206 ? -28.589 1.037 29.727 1.00 93.44 206 ALA A O 1
ATOM 1614 N N . ARG A 1 207 ? -27.863 0.515 27.664 1.00 91.44 207 ARG A N 1
ATOM 1615 C CA . ARG A 1 207 ? -26.740 -0.315 28.124 1.00 91.44 207 ARG A CA 1
ATOM 1616 C C . ARG A 1 207 ? -25.580 0.504 28.694 1.00 91.44 207 ARG A C 1
ATOM 1618 O O . ARG A 1 207 ? -24.776 -0.038 29.443 1.00 91.44 207 ARG A O 1
ATOM 1625 N N . TYR A 1 208 ? -25.495 1.787 28.349 1.00 94.44 208 TYR A N 1
ATOM 1626 C CA . TYR A 1 208 ? -24.476 2.690 28.861 1.00 94.44 208 TYR A CA 1
ATOM 1627 C C . TYR A 1 208 ? -25.043 3.487 30.022 1.00 94.44 208 TYR A C 1
ATOM 1629 O O . TYR A 1 208 ? -26.076 4.143 29.906 1.00 94.44 208 TYR A O 1
ATOM 1637 N N . ARG A 1 209 ? -24.328 3.480 31.146 1.00 93.69 209 ARG A N 1
ATOM 1638 C CA . ARG A 1 209 ? -24.639 4.381 32.259 1.00 93.69 209 ARG A CA 1
ATOM 1639 C C . ARG A 1 209 ? -24.225 5.820 31.942 1.00 93.69 209 ARG A C 1
ATOM 1641 O O . ARG A 1 209 ? -24.783 6.764 32.503 1.00 93.69 209 ARG A O 1
ATOM 1648 N N . TYR A 1 210 ? -23.264 5.991 31.036 1.00 97.19 210 TYR A N 1
ATOM 1649 C CA . TYR A 1 210 ? -22.672 7.278 30.712 1.00 97.19 210 TYR A CA 1
ATOM 1650 C C . TYR A 1 210 ? -22.494 7.468 29.212 1.00 97.19 210 TYR A C 1
ATOM 1652 O O . TYR A 1 210 ? -21.995 6.592 28.509 1.00 97.19 210 TYR A O 1
ATOM 1660 N N . LEU A 1 211 ? -22.900 8.647 28.750 1.00 97.88 211 LEU A N 1
ATOM 1661 C CA . LEU A 1 211 ? -22.817 9.082 27.367 1.00 97.88 211 LEU A CA 1
ATOM 1662 C C . LEU A 1 211 ? -22.012 10.379 27.305 1.00 97.88 211 LEU A C 1
ATOM 1664 O O . LEU A 1 211 ? -22.403 11.399 27.872 1.00 97.88 211 LEU A O 1
ATOM 1668 N N . VAL A 1 212 ? -20.888 10.343 26.607 1.00 98.38 212 VAL A N 1
ATOM 1669 C CA . VAL A 1 212 ? -20.036 11.498 26.360 1.00 98.38 212 VAL A CA 1
ATOM 1670 C C . VAL A 1 212 ? -20.467 12.148 25.058 1.00 98.38 212 VAL A C 1
ATOM 1672 O O . VAL A 1 212 ? -20.448 11.514 24.008 1.00 98.38 212 VAL A O 1
ATOM 1675 N N . ILE A 1 213 ? -20.847 13.419 25.121 1.00 97.62 213 ILE A N 1
ATOM 1676 C CA . ILE A 1 213 ? -21.165 14.234 23.948 1.00 97.62 213 ILE A CA 1
ATOM 1677 C C . ILE A 1 213 ? -20.126 15.353 23.888 1.00 97.62 213 ILE A C 1
ATOM 1679 O O . ILE A 1 213 ? -20.272 16.328 24.632 1.00 97.62 213 ILE A O 1
ATOM 1683 N N . PRO A 1 214 ? -19.072 15.219 23.059 1.00 96.50 214 PRO A N 1
ATOM 1684 C CA . PRO A 1 214 ? -18.007 16.212 22.991 1.00 96.50 214 PRO A CA 1
ATOM 1685 C C . PRO A 1 214 ? -18.546 17.625 22.743 1.00 96.50 214 PRO A C 1
ATOM 1687 O O . PRO A 1 214 ? -19.446 17.832 21.925 1.00 96.50 214 PRO A O 1
ATOM 1690 N N . ARG A 1 215 ? -18.007 18.617 23.463 1.00 92.75 215 ARG A N 1
ATOM 1691 C CA . ARG A 1 215 ? -18.379 20.025 23.263 1.00 92.75 215 ARG A CA 1
ATOM 1692 C C . ARG A 1 215 ? -17.785 20.546 21.964 1.00 92.75 215 ARG A C 1
ATOM 1694 O O . ARG A 1 215 ? -16.570 20.583 21.810 1.00 92.75 215 ARG A O 1
ATOM 1701 N N . LEU A 1 216 ? -18.656 21.030 21.089 1.00 94.88 216 LEU A N 1
ATOM 1702 C CA . LEU A 1 216 ? -18.279 21.617 19.814 1.00 94.88 216 LEU A CA 1
ATOM 1703 C C . LEU A 1 216 ? -18.710 23.094 19.793 1.00 94.88 216 LEU A C 1
ATOM 1705 O O . LEU A 1 216 ? -19.912 23.379 19.745 1.00 94.88 216 LEU A O 1
ATOM 1709 N N . PRO A 1 217 ? -17.771 24.051 19.912 1.00 91.94 217 PRO A N 1
ATOM 1710 C CA . PRO A 1 217 ? -18.105 25.470 19.948 1.00 91.94 217 PRO A CA 1
ATOM 1711 C C . PRO A 1 217 ? -18.661 25.928 18.597 1.00 91.94 217 PRO A C 1
ATOM 1713 O O . PRO A 1 217 ? -18.171 25.517 17.550 1.00 91.94 217 PRO A O 1
ATOM 1716 N N . ASN A 1 218 ? -19.661 26.811 18.620 1.00 91.62 218 ASN A N 1
ATOM 1717 C CA . ASN A 1 218 ? -20.288 27.383 17.419 1.00 91.62 218 ASN A CA 1
ATOM 1718 C C . ASN A 1 218 ? -20.954 26.352 16.486 1.00 91.62 218 ASN A C 1
ATOM 1720 O O . ASN A 1 218 ? -21.077 26.587 15.282 1.00 91.62 218 ASN A O 1
ATOM 1724 N N . PHE A 1 219 ? -21.402 25.218 17.032 1.00 94.06 219 PHE A N 1
ATOM 1725 C CA . PHE A 1 219 ? -22.176 24.239 16.274 1.00 94.06 219 PHE A CA 1
ATOM 1726 C C . PHE A 1 219 ? -23.668 24.577 16.238 1.00 94.06 219 PHE A C 1
ATOM 1728 O O . PHE A 1 219 ? -24.184 25.203 17.172 1.00 94.06 219 PHE A O 1
ATOM 1735 N N . PRO A 1 220 ? -24.381 24.148 15.181 1.00 93.19 220 PRO A N 1
ATOM 1736 C CA . PRO A 1 220 ? -25.824 24.287 15.113 1.00 93.19 220 PRO A CA 1
ATOM 1737 C C . PRO A 1 220 ? -26.541 23.607 16.280 1.00 93.19 220 PRO A C 1
ATOM 1739 O O . PRO A 1 220 ? -25.985 22.792 17.022 1.00 93.19 220 PRO A O 1
ATOM 1742 N N . ARG A 1 221 ? -27.829 23.921 16.429 1.00 94.62 221 ARG A N 1
ATOM 1743 C CA . ARG A 1 221 ? -28.671 23.208 17.389 1.00 94.62 221 ARG A CA 1
ATOM 1744 C C . ARG A 1 221 ? -28.813 21.751 16.953 1.00 94.62 221 ARG A C 1
ATOM 1746 O O . ARG A 1 221 ? -29.039 21.472 15.780 1.00 94.62 221 ARG A O 1
ATOM 1753 N N . ILE A 1 222 ? -28.709 20.842 17.920 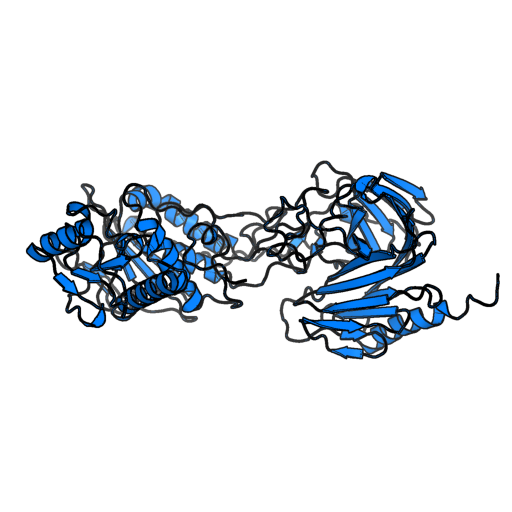1.00 96.69 222 ILE A N 1
ATOM 1754 C CA . ILE A 1 222 ? -29.004 19.421 17.717 1.00 96.69 222 ILE A CA 1
ATOM 1755 C C . ILE A 1 222 ? -30.456 19.278 17.239 1.00 96.69 222 ILE A C 1
ATOM 1757 O O . ILE A 1 222 ? -31.352 19.948 17.761 1.00 96.69 222 ILE A O 1
ATOM 1761 N N . ASP A 1 223 ? -30.673 18.377 16.282 1.00 96.75 223 ASP A N 1
ATOM 1762 C CA . ASP A 1 223 ? -31.977 17.993 15.751 1.00 96.75 223 ASP A CA 1
ATOM 1763 C C . ASP A 1 223 ? -32.973 17.740 16.907 1.00 96.75 223 ASP A C 1
ATOM 1765 O O . ASP A 1 223 ? -32.649 17.010 17.858 1.00 96.75 223 ASP A O 1
ATOM 1769 N N . PRO A 1 224 ? -34.191 18.316 16.873 1.00 97.31 224 PRO A N 1
ATOM 1770 C CA . PRO A 1 224 ? -35.153 18.196 17.969 1.00 97.31 224 PRO A CA 1
ATOM 1771 C C . PRO A 1 224 ? -35.474 16.751 18.370 1.00 97.31 224 PRO A C 1
ATOM 1773 O O . PRO A 1 224 ? -35.718 16.480 19.552 1.00 97.31 224 PRO A O 1
ATOM 1776 N N . THR A 1 225 ? -35.446 15.815 17.415 1.00 96.88 225 THR A N 1
ATOM 1777 C CA . THR A 1 225 ? -35.694 14.389 17.666 1.00 96.88 225 THR A CA 1
ATOM 1778 C C . THR A 1 225 ? -34.571 13.772 18.499 1.00 96.88 225 THR A C 1
ATOM 1780 O O . THR A 1 225 ? -34.837 13.061 19.476 1.00 96.88 225 THR A O 1
ATOM 1783 N N . VAL A 1 226 ? -33.318 14.112 18.190 1.00 97.50 226 VAL A N 1
ATOM 1784 C CA . VAL A 1 226 ? -32.138 13.679 18.944 1.00 97.50 226 VAL A CA 1
ATOM 1785 C C . VAL A 1 226 ? -32.110 14.351 20.312 1.00 97.50 226 VAL A C 1
ATOM 1787 O O . VAL A 1 226 ? -31.950 13.667 21.321 1.00 97.50 226 VAL A O 1
ATOM 1790 N N . ALA A 1 227 ? -32.386 15.654 20.392 1.00 97.81 227 ALA A N 1
ATOM 1791 C CA . ALA A 1 227 ? -32.484 16.367 21.665 1.00 97.81 227 ALA A CA 1
ATOM 1792 C C . ALA A 1 227 ? -33.555 15.753 22.591 1.00 97.81 227 ALA A C 1
ATOM 1794 O O . ALA A 1 227 ? -33.331 15.580 23.790 1.00 97.81 227 ALA A O 1
ATOM 1795 N N . GLY A 1 228 ? -34.712 15.367 22.042 1.00 98.00 228 GLY A N 1
ATOM 1796 C CA . GLY A 1 228 ? -35.760 14.657 22.780 1.00 98.00 228 GLY A CA 1
ATOM 1797 C C . GLY A 1 228 ? -35.357 13.251 23.234 1.00 98.00 228 GLY A C 1
ATOM 1798 O O . GLY A 1 228 ? -35.802 12.800 24.291 1.00 98.00 228 GLY A O 1
ATOM 1799 N N . LYS A 1 229 ? -34.510 12.553 22.470 1.00 97.69 229 LYS A N 1
ATOM 1800 C CA . LYS A 1 229 ? -33.922 11.261 22.861 1.00 97.69 229 LYS A CA 1
ATOM 1801 C C . LYS A 1 229 ? -32.925 11.430 24.010 1.00 97.69 229 LYS A C 1
ATOM 1803 O O . LYS A 1 229 ? -33.010 10.692 24.985 1.00 97.69 229 LYS A O 1
ATOM 1808 N N . LEU A 1 230 ? -32.052 12.435 23.940 1.00 98.00 230 LEU A N 1
ATOM 1809 C CA . LEU A 1 230 ? -31.069 12.738 24.985 1.00 98.00 230 LEU A CA 1
ATOM 1810 C C . LEU A 1 230 ? -31.731 13.115 26.316 1.00 98.00 230 LEU A C 1
ATOM 1812 O O . LEU A 1 230 ? -31.333 12.593 27.354 1.00 98.00 230 LEU A O 1
ATOM 1816 N N . ARG A 1 231 ? -32.797 13.930 26.294 1.00 98.06 231 ARG A N 1
ATOM 1817 C CA . ARG A 1 231 ? -33.589 14.230 27.504 1.00 98.06 231 ARG A CA 1
ATOM 1818 C C . ARG A 1 231 ? -34.172 12.971 28.148 1.00 98.06 231 ARG A C 1
ATOM 1820 O O . ARG A 1 231 ? -34.175 12.850 29.365 1.00 98.06 231 ARG A O 1
ATOM 1827 N N . ARG A 1 232 ? -34.648 12.019 27.337 1.00 97.88 232 ARG A N 1
ATOM 1828 C CA . ARG A 1 232 ? -35.145 10.730 27.843 1.00 97.88 232 ARG A CA 1
ATOM 1829 C C . ARG A 1 232 ? -34.021 9.877 28.422 1.00 97.88 232 ARG A C 1
ATOM 1831 O O . ARG A 1 232 ? -34.196 9.319 29.497 1.00 97.88 232 ARG A O 1
ATOM 1838 N N . TYR A 1 233 ? -32.868 9.825 27.761 1.00 97.62 233 TYR A N 1
ATOM 1839 C CA . TYR A 1 233 ? -31.695 9.112 28.267 1.00 97.62 233 TYR A CA 1
ATOM 1840 C C . TYR A 1 233 ? -31.238 9.639 29.641 1.00 97.62 233 TYR A C 1
ATOM 1842 O O . TYR A 1 233 ? -30.944 8.847 30.529 1.00 97.62 233 TYR A O 1
ATOM 1850 N N . GLN A 1 234 ? -31.275 10.959 29.867 1.00 97.25 234 GLN A N 1
ATOM 1851 C CA . GLN A 1 234 ? -30.915 11.575 31.156 1.00 97.25 234 GLN A CA 1
ATOM 1852 C C . GLN A 1 234 ? -31.771 11.117 32.350 1.00 97.25 234 GLN A C 1
ATOM 1854 O O . GLN A 1 234 ? -31.370 11.327 33.490 1.00 97.25 234 GLN A O 1
ATOM 1859 N N . SER A 1 235 ? -32.933 10.496 32.117 1.00 96.25 235 SER A N 1
ATOM 1860 C CA . SER A 1 235 ? -33.762 9.959 33.207 1.00 96.25 235 SER A CA 1
ATOM 1861 C C . SER A 1 235 ? -33.174 8.707 33.870 1.00 96.25 235 SER A C 1
ATOM 1863 O O . SER A 1 235 ? -33.551 8.392 34.995 1.00 96.25 235 SER A O 1
ATOM 1865 N N . TYR A 1 236 ? -32.254 8.005 33.201 1.00 95.50 236 TYR A N 1
ATOM 1866 C CA . TYR A 1 236 ? -31.637 6.774 33.713 1.00 95.50 236 TYR A CA 1
ATOM 1867 C C . TYR A 1 236 ? -30.118 6.691 33.482 1.00 95.50 236 TYR A C 1
ATOM 1869 O O . TYR A 1 236 ? -29.468 5.793 34.015 1.00 95.50 236 TYR A O 1
ATOM 1877 N N . GLY A 1 237 ? -29.541 7.601 32.698 1.00 95.69 237 GLY A N 1
ATOM 1878 C CA . GLY A 1 237 ? -28.109 7.684 32.426 1.00 95.69 237 GLY A CA 1
ATOM 1879 C C . GLY A 1 237 ? -27.566 9.094 32.636 1.00 95.69 237 GLY A C 1
ATOM 1880 O O . GLY A 1 237 ? -28.304 10.055 32.848 1.00 95.69 237 GLY A O 1
ATOM 1881 N N . HIS A 1 238 ? -26.249 9.234 32.553 1.00 96.56 238 HIS A N 1
ATOM 1882 C CA . HIS A 1 238 ? -25.567 10.516 32.705 1.00 96.56 238 HIS A CA 1
ATOM 1883 C C . HIS A 1 238 ? -24.977 10.971 31.373 1.00 96.56 238 HIS A C 1
ATOM 1885 O O . HIS A 1 238 ? -24.377 10.178 30.648 1.00 96.56 238 HIS A O 1
ATOM 1891 N N . ILE A 1 239 ? -25.128 12.258 31.062 1.00 97.25 239 ILE A N 1
ATOM 1892 C CA . ILE A 1 239 ? -24.483 12.884 29.907 1.00 97.25 239 ILE A CA 1
ATOM 1893 C C . ILE A 1 239 ? -23.339 13.755 30.408 1.00 97.25 239 ILE A C 1
ATOM 1895 O O . ILE A 1 239 ? -23.555 14.610 31.267 1.00 97.25 239 ILE A O 1
ATOM 1899 N N . ALA A 1 240 ? -22.147 13.563 29.850 1.00 97.06 240 ALA A N 1
ATOM 1900 C CA . ALA A 1 240 ? -20.979 14.384 30.139 1.00 97.06 240 ALA A CA 1
ATOM 1901 C C . ALA A 1 240 ? -20.424 15.016 28.853 1.00 97.06 240 ALA A C 1
ATOM 1903 O O . ALA A 1 240 ? -20.494 14.410 27.787 1.00 97.06 240 ALA A O 1
ATOM 1904 N N . PRO A 1 241 ? -19.846 16.223 28.923 1.00 96.44 241 PRO A N 1
ATOM 1905 C CA . PRO A 1 241 ? -19.218 16.866 27.772 1.00 96.44 241 PRO A CA 1
ATOM 1906 C C . PRO A 1 241 ? -17.829 16.312 27.420 1.00 96.44 241 PRO A C 1
ATOM 1908 O O . PRO A 1 241 ? -17.294 16.641 26.366 1.00 96.44 241 PRO A O 1
ATOM 1911 N N . SER A 1 242 ? -17.208 15.551 28.322 1.00 96.25 242 SER A N 1
ATOM 1912 C CA . SER A 1 242 ? -15.877 14.972 28.146 1.00 96.25 242 SER A CA 1
ATOM 1913 C C . SER A 1 242 ? -15.711 13.750 29.047 1.00 96.25 242 SER A C 1
ATOM 1915 O O . SER A 1 242 ? -16.328 13.667 30.113 1.00 96.25 242 SER A O 1
ATOM 1917 N N . VAL A 1 243 ? -14.848 12.827 28.623 1.00 94.69 243 VAL A N 1
ATOM 1918 C CA . VAL A 1 243 ? -14.488 11.627 29.376 1.00 94.69 243 VAL A CA 1
ATOM 1919 C C . VAL A 1 243 ? -13.772 11.982 30.678 1.00 94.69 243 VAL A C 1
ATOM 1921 O O . VAL A 1 243 ? -14.007 11.334 31.683 1.00 94.69 243 VAL A O 1
ATOM 1924 N N . VAL A 1 244 ? -12.961 13.042 30.740 1.00 92.75 244 VAL A N 1
ATOM 1925 C CA . VAL A 1 244 ? -12.216 13.366 31.978 1.00 92.75 244 VAL A CA 1
ATOM 1926 C C . VAL A 1 244 ? -13.113 13.755 33.162 1.00 92.75 244 VAL A C 1
ATOM 1928 O O . VAL A 1 244 ? -12.655 13.810 34.297 1.00 92.75 244 VAL A O 1
ATOM 1931 N N . GLN A 1 245 ? -14.398 14.028 32.918 1.00 91.31 245 GLN A N 1
ATOM 1932 C CA . GLN A 1 245 ? -15.384 14.352 33.957 1.00 91.31 245 GLN A CA 1
ATOM 1933 C C . GLN A 1 245 ? -16.088 13.106 34.518 1.00 91.31 245 GLN A C 1
ATOM 1935 O O . GLN A 1 245 ? -16.865 13.188 35.474 1.00 91.31 245 GLN A O 1
ATOM 1940 N N . LEU A 1 246 ? -15.831 11.950 33.912 1.00 88.75 246 LEU A N 1
ATOM 1941 C CA . LEU A 1 246 ? -16.394 10.667 34.278 1.00 88.75 246 LEU A CA 1
ATOM 1942 C C . LEU A 1 246 ? -15.686 10.113 35.517 1.00 88.75 246 LEU A C 1
ATOM 1944 O O . LEU A 1 246 ? -14.505 9.789 35.482 1.00 88.75 246 LEU A O 1
ATOM 1948 N N . HIS A 1 247 ? -16.429 9.964 36.613 1.00 84.38 247 HIS A N 1
ATOM 1949 C CA . HIS A 1 247 ? -15.956 9.276 37.814 1.00 84.38 247 HIS A CA 1
ATOM 1950 C C . HIS A 1 247 ? -16.573 7.878 37.838 1.00 84.38 247 HIS A C 1
ATOM 1952 O O . HIS A 1 247 ? -17.757 7.732 38.152 1.00 84.38 247 HIS A O 1
ATOM 1958 N N . MET A 1 248 ? -15.801 6.862 37.440 1.00 84.00 248 MET A N 1
ATOM 1959 C CA . MET A 1 248 ? -16.313 5.504 37.218 1.00 84.00 248 MET A CA 1
ATOM 1960 C C . MET A 1 248 ? -15.386 4.429 37.768 1.00 84.00 248 MET A C 1
ATOM 1962 O O . MET A 1 248 ? -14.167 4.566 37.658 1.00 84.00 248 MET A O 1
ATOM 1966 N N . PRO A 1 249 ? -15.947 3.330 38.301 1.00 77.56 249 PRO A N 1
ATOM 1967 C CA . PRO A 1 249 ? -15.183 2.107 38.479 1.00 77.56 249 PRO A CA 1
ATOM 1968 C C . PRO A 1 249 ? -14.833 1.517 37.105 1.00 77.56 249 PRO A C 1
ATOM 1970 O O . PRO A 1 249 ? -15.693 1.432 36.234 1.00 77.56 249 PRO A O 1
ATOM 1973 N N . GLN A 1 250 ? -13.578 1.106 36.928 1.00 79.94 250 GLN A N 1
ATOM 1974 C CA . GLN A 1 250 ? -13.092 0.448 35.710 1.00 79.94 250 GLN A CA 1
ATOM 1975 C C . GLN A 1 250 ? -13.459 -1.041 35.721 1.00 79.94 250 GLN A C 1
ATOM 1977 O O . GLN A 1 250 ? -13.281 -1.711 36.742 1.00 79.94 250 GLN A O 1
ATOM 1982 N N . HIS A 1 251 ? -13.890 -1.591 34.584 1.00 79.00 251 HIS A N 1
ATOM 1983 C CA . HIS A 1 251 ? -14.107 -3.038 34.452 1.00 79.00 251 HIS A CA 1
ATOM 1984 C C . HIS A 1 251 ? -12.809 -3.865 34.468 1.00 79.00 251 HIS A C 1
ATOM 1986 O O . HIS A 1 251 ? -12.781 -4.960 35.038 1.00 79.00 251 HIS A O 1
ATOM 1992 N N . VAL A 1 252 ? -11.725 -3.347 33.882 1.00 72.00 252 VAL A N 1
ATOM 1993 C CA . VAL A 1 252 ? -10.383 -3.945 33.950 1.00 72.00 252 VAL A CA 1
ATOM 1994 C C . VAL A 1 252 ? -9.482 -3.035 34.760 1.00 72.00 252 VAL A C 1
ATOM 1996 O O . VAL A 1 252 ? -9.167 -1.922 34.349 1.00 72.00 252 VAL A O 1
ATOM 1999 N N . VAL A 1 253 ? -9.042 -3.516 35.917 1.00 69.75 253 VAL A N 1
ATOM 2000 C CA . VAL A 1 253 ? -8.241 -2.707 36.832 1.00 69.75 253 VAL A CA 1
ATOM 2001 C C . VAL A 1 253 ? -6.755 -2.986 36.602 1.00 69.75 253 VAL A C 1
ATOM 2003 O O . VAL A 1 253 ? -6.331 -4.139 36.517 1.00 69.75 253 VAL A O 1
ATOM 2006 N N . ASN A 1 254 ? -5.953 -1.916 36.568 1.00 77.81 254 ASN A N 1
ATOM 2007 C CA . ASN A 1 254 ? -4.479 -1.925 36.542 1.00 77.81 254 ASN A CA 1
ATOM 2008 C C . ASN A 1 254 ? -3.790 -2.411 35.257 1.00 77.81 254 ASN A C 1
ATOM 2010 O O . ASN A 1 254 ? -2.574 -2.603 35.278 1.00 77.81 254 ASN A O 1
ATOM 2014 N N . ILE A 1 255 ? -4.506 -2.561 34.141 1.00 84.69 255 ILE A N 1
ATOM 2015 C CA . ILE A 1 255 ? -3.891 -2.876 32.842 1.00 84.69 255 ILE A CA 1
ATOM 2016 C C . ILE A 1 255 ? -4.335 -1.850 31.813 1.00 84.69 255 ILE A C 1
ATOM 2018 O O . ILE A 1 255 ? -5.525 -1.628 31.612 1.00 84.69 255 ILE A O 1
ATOM 2022 N N . SER A 1 256 ? -3.365 -1.211 31.168 1.00 84.44 256 SER A N 1
ATOM 2023 C CA . SER A 1 256 ? -3.626 -0.332 30.031 1.00 84.44 256 SER A CA 1
ATOM 2024 C C . SER A 1 256 ? -3.877 -1.166 28.770 1.00 84.44 256 SER A C 1
ATOM 2026 O O . SER A 1 256 ? -3.241 -2.198 28.587 1.00 84.44 256 SER A O 1
ATOM 2028 N N . ASN A 1 257 ? -4.748 -0.692 27.873 1.00 90.25 257 ASN A N 1
ATOM 2029 C CA . ASN A 1 257 ? -5.058 -1.348 26.589 1.00 90.25 257 ASN A CA 1
ATOM 2030 C C . ASN A 1 257 ? -5.593 -2.790 26.738 1.00 90.25 257 ASN A C 1
ATOM 2032 O O . ASN A 1 257 ? -5.216 -3.696 25.988 1.00 90.25 257 ASN A O 1
ATOM 2036 N N . ALA A 1 258 ? -6.446 -3.003 27.738 1.00 93.75 258 ALA A N 1
ATOM 2037 C CA . ALA A 1 258 ? -7.126 -4.268 27.951 1.00 93.75 258 ALA A CA 1
ATOM 2038 C C . ALA A 1 258 ? -8.640 -4.086 27.840 1.00 93.75 258 ALA A C 1
ATOM 2040 O O . ALA A 1 258 ? -9.193 -3.137 28.395 1.00 93.75 258 ALA A O 1
ATOM 2041 N N . VAL A 1 259 ? -9.301 -5.009 27.142 1.00 94.44 259 VAL A N 1
ATOM 2042 C CA . VAL A 1 259 ? -10.750 -4.983 26.911 1.00 94.44 259 VAL A CA 1
ATOM 2043 C C . VAL A 1 259 ? -11.358 -6.324 27.303 1.00 94.44 259 VAL A C 1
ATOM 2045 O O . VAL A 1 259 ? -10.814 -7.390 27.005 1.00 94.44 259 VAL A O 1
ATOM 2048 N N . LEU A 1 260 ? -12.513 -6.271 27.969 1.00 94.06 260 LEU A N 1
ATOM 2049 C CA . LEU A 1 260 ? -13.323 -7.452 28.247 1.00 94.06 260 LEU A CA 1
ATOM 2050 C C . LEU A 1 260 ? -14.335 -7.679 27.129 1.00 94.06 260 LEU A C 1
ATOM 2052 O O . LEU A 1 260 ? -15.146 -6.808 26.813 1.00 94.06 260 LEU A O 1
ATOM 2056 N N . LEU A 1 261 ? -14.320 -8.891 26.587 1.00 93.56 261 LEU A N 1
ATOM 2057 C CA . LEU A 1 261 ? -15.307 -9.384 25.636 1.00 93.56 261 LEU A CA 1
ATOM 2058 C C . LEU A 1 261 ? -16.233 -10.350 26.372 1.00 93.56 261 LEU A C 1
ATOM 2060 O O . LEU A 1 261 ? -15.793 -11.378 26.893 1.00 93.56 261 LEU A O 1
ATOM 2064 N N . VAL A 1 262 ? -17.520 -10.022 26.445 1.00 91.44 262 VAL A N 1
ATOM 2065 C CA . VAL A 1 262 ? -18.516 -10.764 27.227 1.00 91.44 262 VAL A CA 1
ATOM 2066 C C . VAL A 1 262 ? -19.620 -11.306 26.330 1.00 91.44 262 VAL A C 1
ATOM 2068 O O . VAL A 1 262 ? -20.103 -10.626 25.428 1.00 91.44 262 VAL A O 1
ATOM 2071 N N . SER A 1 263 ? -20.040 -12.547 26.575 1.00 88.56 263 SER A N 1
ATOM 2072 C CA . SER A 1 263 ? -21.205 -13.124 25.905 1.00 88.56 263 SER A CA 1
ATOM 2073 C C . SER A 1 263 ? -22.493 -12.886 26.694 1.00 88.56 263 SER A C 1
ATOM 2075 O O . SER A 1 263 ? -22.513 -13.007 27.923 1.00 88.56 263 SER A O 1
ATOM 2077 N N . ASN A 1 264 ? -23.580 -12.610 25.967 1.00 79.88 264 ASN A N 1
ATOM 2078 C CA . ASN A 1 264 ? -24.942 -12.585 26.511 1.00 79.88 264 ASN A CA 1
ATOM 2079 C C . ASN A 1 264 ? -25.561 -13.991 26.631 1.00 79.88 264 ASN A C 1
ATOM 2081 O O . ASN A 1 264 ? -26.614 -14.140 27.248 1.00 79.88 264 ASN A O 1
ATOM 2085 N N . ALA A 1 265 ? -24.927 -15.018 26.054 1.00 75.31 265 ALA A N 1
ATOM 2086 C CA . ALA A 1 265 ? -25.476 -16.366 25.978 1.00 75.31 265 ALA A CA 1
ATOM 2087 C C . ALA A 1 265 ? -25.417 -17.130 27.326 1.00 75.31 265 ALA A C 1
ATOM 2089 O O . ALA A 1 265 ? -24.528 -16.883 28.158 1.00 75.31 265 ALA A O 1
ATOM 2090 N N . PRO A 1 266 ? -26.329 -18.100 27.551 1.00 52.84 266 PRO A N 1
ATOM 2091 C CA . PRO A 1 266 ? -26.241 -19.049 28.664 1.00 52.84 266 PRO A CA 1
ATOM 2092 C C . PRO A 1 266 ? -24.888 -19.786 28.650 1.00 52.84 266 PRO A C 1
ATOM 2094 O O . PRO A 1 266 ? -24.436 -20.222 27.598 1.00 52.84 266 PRO A O 1
ATOM 2097 N N . GLY A 1 267 ? -24.207 -19.905 29.797 1.00 59.41 267 GLY A N 1
ATOM 2098 C CA . GLY A 1 267 ? -22.832 -20.447 29.871 1.00 59.41 267 GLY A CA 1
ATOM 2099 C C . GLY A 1 267 ? -21.705 -19.403 29.762 1.00 59.41 267 GLY A C 1
ATOM 2100 O O . GLY A 1 267 ? -20.538 -19.756 29.882 1.00 59.41 267 GLY A O 1
ATOM 2101 N N . LYS A 1 268 ? -22.058 -18.119 29.597 1.00 70.06 268 LYS A N 1
ATOM 2102 C CA . LYS A 1 268 ? -21.271 -16.887 29.816 1.00 70.06 268 LYS A CA 1
ATOM 2103 C C . LYS A 1 268 ? -19.749 -17.017 29.664 1.00 70.06 268 LYS A C 1
ATOM 2105 O O . LYS A 1 268 ? -18.998 -16.892 30.636 1.00 70.06 268 LYS A O 1
ATOM 2110 N N . TYR A 1 269 ? -19.296 -17.151 28.425 1.00 83.88 269 TYR A N 1
ATOM 2111 C CA . TYR A 1 269 ? -17.889 -16.971 28.086 1.00 83.88 269 TYR A CA 1
ATOM 2112 C C . TYR A 1 269 ? -17.475 -15.510 28.272 1.00 83.88 269 TYR A C 1
ATOM 2114 O O . TYR A 1 269 ? -18.230 -14.574 27.986 1.00 83.88 269 TYR A O 1
ATOM 2122 N N . THR A 1 270 ? -16.265 -15.326 28.779 1.00 90.38 270 THR A N 1
ATOM 2123 C CA . THR A 1 270 ? -15.624 -14.021 28.882 1.00 90.38 270 THR A CA 1
ATOM 2124 C C . THR A 1 270 ? -14.183 -14.171 28.449 1.00 90.38 270 THR A C 1
ATOM 2126 O O . THR A 1 270 ? -13.531 -15.148 28.822 1.00 90.38 270 THR A O 1
ATOM 2129 N N . PHE A 1 271 ? -13.707 -13.203 27.681 1.00 93.06 271 PHE A N 1
ATOM 2130 C CA . PHE A 1 271 ? -12.315 -13.091 27.294 1.00 93.06 271 PHE A CA 1
ATOM 2131 C C . PHE A 1 271 ? -11.770 -11.754 27.776 1.00 93.06 271 PHE A C 1
ATOM 2133 O O . PHE A 1 271 ? -12.473 -10.745 27.748 1.00 93.06 271 PHE A O 1
ATOM 2140 N N . LEU A 1 272 ? -10.521 -11.766 28.216 1.00 93.88 272 LEU A N 1
ATOM 2141 C CA . LEU A 1 272 ? -9.719 -10.575 28.424 1.00 93.88 272 LEU A CA 1
ATOM 2142 C C . LEU A 1 272 ? -8.707 -10.516 27.286 1.00 93.88 272 LEU A C 1
ATOM 2144 O O . LEU A 1 272 ? -7.874 -11.412 27.178 1.00 93.88 272 LEU A O 1
ATOM 2148 N N . ASP A 1 273 ? -8.782 -9.492 26.450 1.00 95.06 273 ASP A N 1
ATOM 2149 C CA . ASP A 1 273 ? -7.755 -9.229 25.447 1.00 95.06 273 ASP A CA 1
ATOM 2150 C C . ASP A 1 273 ? -6.839 -8.105 25.935 1.00 95.06 273 ASP A C 1
ATOM 2152 O O . ASP A 1 273 ? -7.327 -7.104 26.460 1.00 95.06 273 ASP A O 1
ATOM 2156 N N . ILE A 1 274 ? -5.523 -8.281 25.810 1.00 94.31 274 ILE A N 1
ATOM 2157 C CA . ILE A 1 274 ? -4.504 -7.338 26.288 1.00 94.31 274 ILE A CA 1
ATOM 2158 C C . ILE A 1 274 ? -3.546 -7.016 25.144 1.00 94.31 274 ILE A C 1
ATOM 2160 O O . ILE A 1 274 ? -2.963 -7.925 24.555 1.00 94.31 274 ILE A O 1
ATOM 2164 N N . LEU A 1 275 ? -3.331 -5.728 24.879 1.00 92.88 275 LEU A N 1
ATOM 2165 C CA . LEU A 1 275 ? -2.407 -5.237 23.859 1.00 92.88 275 LEU A CA 1
ATOM 2166 C C . LEU A 1 275 ? -1.158 -4.608 24.477 1.00 92.88 275 LEU A C 1
ATOM 2168 O O . LEU A 1 275 ? -1.239 -3.816 25.417 1.00 92.88 275 LEU A O 1
ATOM 2172 N N . ASN A 1 276 ? -0.002 -4.897 23.885 1.00 92.25 276 ASN A N 1
ATOM 2173 C CA . ASN A 1 276 ? 1.268 -4.273 24.228 1.00 92.25 276 ASN A CA 1
ATOM 2174 C C . ASN A 1 276 ? 1.893 -3.610 22.996 1.00 92.25 276 ASN A C 1
ATOM 2176 O O . ASN A 1 276 ? 2.558 -4.273 22.203 1.00 92.25 276 ASN A O 1
ATOM 2180 N N . TYR A 1 277 ? 1.707 -2.296 22.864 1.00 89.44 277 TYR A N 1
ATOM 2181 C CA . TYR A 1 277 ? 2.303 -1.497 21.787 1.00 89.44 277 TYR A CA 1
ATOM 2182 C C . TYR A 1 277 ? 3.788 -1.173 22.019 1.00 89.44 277 TYR A C 1
ATOM 2184 O O . TYR A 1 277 ? 4.443 -0.660 21.114 1.00 89.44 277 TYR A O 1
ATOM 2192 N N . ASP A 1 278 ? 4.341 -1.470 23.201 1.00 90.38 278 ASP A N 1
ATOM 2193 C CA . ASP A 1 278 ? 5.740 -1.177 23.496 1.00 90.38 278 ASP A CA 1
ATOM 2194 C C . ASP A 1 278 ? 6.683 -2.145 22.770 1.00 90.38 278 ASP A C 1
ATOM 2196 O O . ASP A 1 278 ? 6.393 -3.325 22.556 1.00 90.38 278 ASP A O 1
ATOM 2200 N N . SER A 1 279 ? 7.893 -1.668 22.473 1.00 88.25 279 SER A N 1
ATOM 2201 C CA . SER A 1 279 ? 8.984 -2.483 21.916 1.00 88.25 279 SER A CA 1
ATOM 2202 C C . SER A 1 279 ? 9.599 -3.462 22.924 1.00 88.25 279 SER A C 1
ATOM 2204 O O . SER A 1 279 ? 10.515 -4.213 22.587 1.00 88.25 279 SER A O 1
ATOM 2206 N N . ARG A 1 280 ? 9.110 -3.472 24.169 1.00 92.50 280 ARG A N 1
ATOM 2207 C CA . ARG A 1 280 ? 9.549 -4.366 25.242 1.00 92.50 280 ARG A CA 1
ATOM 2208 C C . ARG A 1 280 ? 8.372 -5.198 25.753 1.00 92.50 280 ARG A C 1
ATOM 2210 O O . ARG A 1 280 ? 7.250 -4.701 25.774 1.00 92.50 280 ARG A O 1
ATOM 2217 N N . PRO A 1 281 ? 8.601 -6.452 26.184 1.00 93.19 281 PRO A N 1
ATOM 2218 C CA . PRO A 1 281 ? 7.553 -7.250 26.809 1.00 93.19 281 PRO A CA 1
ATOM 2219 C C . PRO A 1 281 ? 6.979 -6.554 28.045 1.00 93.19 281 PRO A C 1
ATOM 2221 O O . PRO A 1 281 ? 7.734 -6.039 28.872 1.00 93.19 281 PRO A O 1
ATOM 2224 N N . HIS A 1 282 ? 5.659 -6.588 28.186 1.00 92.56 282 HIS A N 1
ATOM 2225 C CA . HIS A 1 282 ? 4.938 -6.010 29.310 1.00 92.56 282 HIS A CA 1
ATOM 2226 C C . HIS A 1 282 ? 4.544 -7.111 30.299 1.00 92.56 282 HIS A C 1
ATOM 2228 O O . HIS A 1 282 ? 3.815 -8.038 29.948 1.00 92.56 282 HIS A O 1
ATOM 2234 N N . ASN A 1 283 ? 5.028 -7.019 31.539 1.00 93.75 283 ASN A N 1
ATOM 2235 C CA . ASN A 1 283 ? 4.578 -7.879 32.632 1.00 93.75 283 ASN A CA 1
ATOM 2236 C C . ASN A 1 283 ? 3.460 -7.162 33.383 1.00 93.75 283 ASN A C 1
ATOM 2238 O O . ASN A 1 283 ? 3.691 -6.100 33.964 1.00 93.75 283 ASN A O 1
ATOM 2242 N N . THR A 1 284 ? 2.267 -7.742 33.397 1.00 90.69 284 THR A N 1
ATOM 2243 C CA . THR A 1 284 ? 1.163 -7.192 34.177 1.00 90.69 284 THR A CA 1
ATOM 2244 C C . THR A 1 284 ? 1.398 -7.466 35.664 1.00 90.69 284 THR A C 1
ATOM 2246 O O . THR A 1 284 ? 1.982 -8.483 36.050 1.00 90.69 284 THR A O 1
ATOM 2249 N N . GLY A 1 285 ? 0.883 -6.600 36.537 1.00 90.44 285 GLY A N 1
ATOM 2250 C CA . GLY A 1 285 ? 0.611 -7.005 37.920 1.00 90.44 285 GLY A CA 1
ATOM 2251 C C . GLY A 1 285 ? -0.512 -8.058 37.982 1.00 90.44 285 GLY A C 1
ATOM 2252 O O . GLY A 1 285 ? -1.084 -8.405 36.940 1.00 90.44 285 GLY A O 1
ATOM 2253 N N . PRO A 1 286 ? -0.866 -8.556 39.182 1.00 90.00 286 PRO A N 1
ATOM 2254 C CA . PRO A 1 286 ? -2.076 -9.348 39.370 1.00 90.00 286 PRO A CA 1
ATOM 2255 C C . PRO A 1 286 ? -3.300 -8.595 38.843 1.00 90.00 286 PRO A C 1
ATOM 2257 O O . PRO A 1 286 ? -3.516 -7.426 39.178 1.00 90.00 286 PRO A O 1
ATOM 2260 N N . ILE A 1 287 ? -4.097 -9.269 38.022 1.00 90.75 287 ILE A N 1
ATOM 2261 C CA . ILE A 1 287 ? -5.206 -8.652 37.293 1.00 90.75 287 ILE A CA 1
ATOM 2262 C C . ILE A 1 287 ? -6.474 -8.777 38.125 1.00 90.75 287 ILE A C 1
ATOM 2264 O O . ILE A 1 287 ? -6.770 -9.858 38.641 1.00 90.75 287 ILE A O 1
ATOM 2268 N N . ARG A 1 288 ? -7.239 -7.689 38.235 1.00 90.00 288 ARG A N 1
ATOM 2269 C CA . ARG A 1 288 ? -8.573 -7.697 38.847 1.00 90.00 288 ARG A CA 1
ATOM 2270 C C . ARG A 1 288 ? -9.601 -7.262 37.817 1.00 90.00 288 ARG A C 1
ATOM 2272 O O . ARG A 1 288 ? -9.421 -6.238 37.161 1.00 90.00 288 ARG A O 1
ATOM 2279 N N . LEU A 1 289 ? -10.655 -8.057 37.684 1.00 89.69 289 LEU A N 1
ATOM 2280 C CA . LEU A 1 289 ? -11.712 -7.846 36.704 1.00 89.69 289 LEU A CA 1
ATOM 2281 C C . LEU A 1 289 ? -13.056 -7.737 37.418 1.00 89.69 289 LEU A C 1
ATOM 2283 O O . LEU A 1 289 ? -13.440 -8.650 38.154 1.00 89.69 289 LEU A O 1
ATOM 2287 N N . HIS A 1 290 ? -13.774 -6.651 37.152 1.00 86.88 290 HIS A N 1
ATOM 2288 C CA . HIS A 1 290 ? -15.105 -6.383 37.684 1.00 86.88 290 HIS A CA 1
ATOM 2289 C C . HIS A 1 290 ? -16.144 -6.552 36.573 1.00 86.88 290 HIS A C 1
ATOM 2291 O O . HIS A 1 290 ? -16.216 -5.744 35.647 1.00 86.88 290 HIS A O 1
ATOM 2297 N N . ILE A 1 291 ? -16.974 -7.594 36.658 1.00 84.50 291 ILE A N 1
ATOM 2298 C CA . ILE A 1 291 ? -17.972 -7.921 35.625 1.00 84.50 291 ILE A CA 1
ATOM 2299 C C . ILE A 1 291 ? -19.376 -7.779 36.214 1.00 84.50 291 ILE A C 1
ATOM 2301 O O . ILE A 1 291 ? -20.027 -8.764 36.578 1.00 84.50 291 ILE A O 1
ATOM 2305 N N . GLY A 1 292 ? -19.847 -6.534 36.302 1.00 80.38 292 GLY A N 1
ATOM 2306 C CA . GLY A 1 292 ? -21.163 -6.210 36.852 1.00 80.38 292 GLY A CA 1
ATOM 2307 C C . GLY A 1 292 ? -21.324 -6.733 38.281 1.00 80.38 292 GLY A C 1
ATOM 2308 O O . GLY A 1 292 ? -20.521 -6.420 39.150 1.00 80.38 292 GLY A O 1
ATOM 2309 N N . SER A 1 293 ? -22.354 -7.546 38.517 1.00 77.56 293 SER A N 1
ATOM 2310 C CA . SER A 1 293 ? -22.650 -8.137 39.830 1.00 77.56 293 SER A CA 1
ATOM 2311 C C . SER A 1 293 ? -21.891 -9.432 40.145 1.00 77.56 293 SER A C 1
ATOM 2313 O O . SER A 1 293 ? -22.140 -10.042 41.185 1.00 77.56 293 SER A O 1
ATOM 2315 N N . ARG A 1 294 ? -21.004 -9.910 39.260 1.00 79.25 294 ARG A N 1
ATOM 2316 C CA . ARG A 1 294 ? -20.226 -11.128 39.536 1.00 79.25 294 ARG A CA 1
ATOM 2317 C C . ARG A 1 294 ? -19.109 -10.845 40.544 1.00 79.25 294 ARG A C 1
ATOM 2319 O O . ARG A 1 294 ? -18.570 -9.740 40.524 1.00 79.25 294 ARG A O 1
ATOM 2326 N N . PRO A 1 295 ? -18.710 -11.844 41.355 1.00 81.38 295 PRO A N 1
ATOM 2327 C CA . PRO A 1 295 ? -17.493 -11.747 42.149 1.00 81.38 295 PRO A CA 1
ATOM 2328 C C . PRO A 1 295 ? -16.291 -11.399 41.270 1.00 81.38 295 PRO A C 1
ATOM 2330 O O . PRO A 1 295 ? -16.183 -11.889 40.141 1.00 81.38 295 PRO A O 1
ATOM 2333 N N . ASP A 1 296 ? -15.388 -10.585 41.812 1.00 85.06 296 ASP A N 1
ATOM 2334 C CA . ASP A 1 296 ? -14.165 -10.185 41.125 1.00 85.06 296 ASP A CA 1
ATOM 2335 C C . ASP A 1 296 ? -13.364 -11.402 40.669 1.00 85.06 296 ASP A C 1
ATOM 2337 O O . ASP A 1 296 ? -13.022 -12.281 41.467 1.00 85.06 296 ASP A O 1
ATOM 2341 N N . ILE A 1 297 ? -12.994 -11.418 39.390 1.00 86.50 297 ILE A N 1
ATOM 2342 C CA . ILE A 1 297 ? -12.067 -12.421 38.873 1.00 86.50 297 ILE A CA 1
ATOM 2343 C C . ILE A 1 297 ? -10.652 -11.905 39.115 1.00 86.50 297 ILE A C 1
ATOM 2345 O O . ILE A 1 297 ? -10.304 -10.788 38.720 1.00 86.50 297 ILE A O 1
ATOM 2349 N N . ARG A 1 298 ? -9.828 -12.730 39.765 1.00 89.00 298 ARG A N 1
ATOM 2350 C CA . ARG A 1 298 ? -8.404 -12.464 39.972 1.00 89.00 298 ARG A CA 1
ATOM 2351 C C . ARG A 1 298 ? -7.589 -13.383 39.081 1.00 89.00 298 ARG A C 1
ATOM 2353 O O . ARG A 1 298 ? -7.714 -14.600 39.190 1.00 89.00 298 ARG A O 1
ATOM 2360 N N . LEU A 1 299 ? -6.748 -12.804 38.232 1.00 87.38 299 LEU A N 1
ATOM 2361 C CA . LEU A 1 299 ? -5.788 -13.559 37.429 1.00 87.38 299 LEU A CA 1
ATOM 2362 C C . LEU A 1 299 ? -4.372 -13.306 37.952 1.00 87.38 299 LEU A C 1
ATOM 2364 O O . LEU A 1 299 ? -4.088 -12.205 38.444 1.00 87.38 299 LEU A O 1
ATOM 2368 N N . PRO A 1 300 ? -3.471 -14.295 37.844 1.00 89.75 300 PRO A N 1
ATOM 2369 C CA . PRO A 1 300 ? -2.057 -14.057 38.087 1.00 89.75 300 PRO A CA 1
ATOM 2370 C C . PRO A 1 300 ? -1.504 -13.023 37.096 1.00 89.75 300 PRO A C 1
ATOM 2372 O O . PRO A 1 300 ? -2.114 -12.726 36.068 1.00 89.75 300 PRO A O 1
ATOM 2375 N N . SER A 1 301 ? -0.323 -12.492 37.405 1.00 89.75 301 SER A N 1
ATOM 2376 C CA . SER A 1 301 ? 0.463 -11.717 36.447 1.00 89.75 301 SER A CA 1
ATOM 2377 C C . SER A 1 301 ? 0.681 -12.500 35.153 1.00 89.75 301 SER A C 1
ATOM 2379 O O . SER A 1 301 ? 1.009 -13.687 35.190 1.00 89.75 301 SER A O 1
ATOM 2381 N N . VAL A 1 302 ? 0.552 -11.823 34.016 1.00 90.88 302 VAL A N 1
ATOM 2382 C CA . VAL A 1 302 ? 0.854 -12.376 32.692 1.00 90.88 302 VAL A CA 1
ATOM 2383 C C . VAL A 1 302 ? 1.920 -11.536 32.004 1.00 90.88 302 VAL A C 1
ATOM 2385 O O . VAL A 1 302 ? 2.110 -10.360 32.315 1.00 90.88 302 VAL A O 1
ATOM 2388 N N . ARG A 1 303 ? 2.628 -12.142 31.052 1.00 93.62 303 ARG A N 1
ATOM 2389 C CA . ARG A 1 303 ? 3.617 -11.459 30.219 1.00 93.62 303 ARG A CA 1
ATOM 2390 C C . ARG A 1 303 ? 3.099 -11.375 28.793 1.00 93.62 303 ARG A C 1
ATOM 2392 O O . ARG A 1 303 ? 2.948 -12.403 28.142 1.00 93.62 303 ARG A O 1
ATOM 2399 N N . VAL A 1 304 ? 2.880 -10.159 28.307 1.00 91.12 304 VAL A N 1
ATOM 2400 C CA . VAL A 1 304 ? 2.523 -9.886 26.911 1.00 91.12 304 VAL A CA 1
ATOM 2401 C C . VAL A 1 304 ? 3.801 -9.549 26.145 1.00 91.12 304 VAL A C 1
ATOM 2403 O O . VAL A 1 304 ? 4.607 -8.729 26.594 1.00 91.12 304 VAL A O 1
ATOM 2406 N N . ALA A 1 305 ? 4.030 -10.209 25.009 1.00 91.12 305 ALA A N 1
ATOM 2407 C CA . ALA A 1 305 ? 5.203 -9.960 24.170 1.00 91.12 305 ALA A CA 1
ATOM 2408 C C . ALA A 1 305 ? 5.242 -8.506 23.660 1.00 91.12 305 ALA A C 1
ATOM 2410 O O . ALA A 1 305 ? 4.225 -7.815 23.651 1.00 91.12 305 ALA A O 1
ATOM 2411 N N . ALA A 1 306 ? 6.427 -8.027 23.276 1.00 89.94 306 ALA A N 1
ATOM 2412 C CA . ALA A 1 306 ? 6.586 -6.712 22.651 1.00 89.94 306 ALA A CA 1
ATOM 2413 C C . ALA A 1 306 ? 5.795 -6.635 21.338 1.00 89.94 306 ALA A C 1
ATOM 2415 O O . ALA A 1 306 ? 5.808 -7.607 20.583 1.00 89.94 306 ALA A O 1
ATOM 2416 N N . ALA A 1 307 ? 5.165 -5.490 21.062 1.00 87.56 307 ALA A N 1
ATOM 2417 C CA . ALA A 1 307 ? 4.391 -5.241 19.846 1.00 87.56 307 ALA A CA 1
ATOM 2418 C C . ALA A 1 307 ? 3.445 -6.410 19.485 1.00 87.56 307 ALA A C 1
ATOM 2420 O O . ALA A 1 307 ? 3.484 -6.947 18.378 1.00 87.56 307 ALA A O 1
ATOM 2421 N N . SER A 1 308 ? 2.637 -6.855 20.451 1.00 90.88 308 SER A N 1
ATOM 2422 C CA . SER A 1 308 ? 1.775 -8.035 20.309 1.00 90.88 308 SER A CA 1
ATOM 2423 C C . SER A 1 308 ? 0.495 -7.926 21.147 1.00 90.88 308 SER A C 1
ATOM 2425 O O . SER A 1 308 ? 0.293 -6.953 21.879 1.00 90.88 308 SER A O 1
ATOM 2427 N N . GLY A 1 309 ? -0.377 -8.928 21.028 1.00 92.00 309 GLY A N 1
ATOM 2428 C CA . GLY A 1 309 ? -1.619 -9.066 21.784 1.00 92.00 309 GLY A CA 1
ATOM 2429 C C . GLY A 1 309 ? -1.748 -10.440 22.441 1.00 92.00 309 GLY A C 1
ATOM 2430 O O . GLY A 1 309 ? -1.097 -11.406 22.044 1.00 92.00 309 GLY A O 1
ATOM 2431 N N . MET A 1 310 ? -2.577 -10.528 23.478 1.00 92.69 310 MET A N 1
ATOM 2432 C CA . MET A 1 310 ? -2.860 -11.768 24.196 1.00 92.69 310 MET A CA 1
ATOM 2433 C C . MET A 1 310 ? -4.342 -11.850 24.554 1.00 92.69 310 MET A C 1
ATOM 2435 O O . MET A 1 310 ? -4.838 -11.031 25.323 1.00 92.69 310 MET A O 1
ATOM 2439 N N . LEU A 1 311 ? -5.009 -12.900 24.068 1.00 92.94 311 LEU A N 1
ATOM 2440 C CA . LEU A 1 311 ? -6.389 -13.223 24.419 1.00 92.94 311 LEU A CA 1
ATOM 2441 C C . LEU A 1 311 ? -6.424 -14.304 25.506 1.00 92.94 311 LEU A C 1
ATOM 2443 O O . LEU A 1 311 ? -5.897 -15.403 25.322 1.00 92.94 311 LEU A O 1
ATOM 2447 N N . ILE A 1 312 ? -7.084 -14.011 26.623 1.00 91.31 312 ILE A N 1
ATOM 2448 C CA . ILE A 1 312 ? -7.207 -14.892 27.786 1.00 91.31 312 ILE A CA 1
ATOM 2449 C C . ILE A 1 312 ? -8.679 -15.280 27.971 1.00 91.31 312 ILE A C 1
ATOM 2451 O O . ILE A 1 312 ? -9.486 -14.430 28.353 1.00 91.31 312 ILE A O 1
ATOM 2455 N N . PRO A 1 313 ? -9.069 -16.546 27.748 1.00 89.94 313 PRO A N 1
ATOM 2456 C CA . PRO A 1 313 ? -10.406 -17.013 28.100 1.00 89.94 313 PRO A CA 1
ATOM 2457 C C . PRO A 1 313 ? -10.526 -17.173 29.625 1.00 89.94 313 PRO A C 1
ATOM 2459 O O . PRO A 1 313 ? -9.741 -17.882 30.245 1.00 89.94 313 PRO A O 1
ATOM 2462 N N . LEU A 1 314 ? -11.527 -16.543 30.240 1.00 86.19 314 LEU A N 1
ATOM 2463 C CA . LEU A 1 314 ? -11.682 -16.517 31.704 1.00 86.19 314 LEU A CA 1
ATOM 2464 C C . LEU A 1 314 ? -12.512 -17.681 32.259 1.00 86.19 314 LEU A C 1
ATOM 2466 O O . LEU A 1 314 ? -12.323 -18.079 33.401 1.00 86.19 314 LEU A O 1
ATOM 2470 N N . ASN A 1 315 ? -13.425 -18.227 31.448 1.00 74.88 315 ASN A N 1
ATOM 2471 C CA . ASN A 1 315 ? -14.360 -19.293 31.844 1.00 74.88 315 ASN A CA 1
ATOM 2472 C C . ASN A 1 315 ? -14.202 -20.574 31.001 1.00 74.88 315 ASN A C 1
ATOM 2474 O O . ASN A 1 315 ? -15.063 -21.453 31.037 1.00 74.88 315 ASN A O 1
ATOM 2478 N N . ALA A 1 316 ? -13.126 -20.690 30.216 1.00 58.66 316 ALA A N 1
ATOM 2479 C CA . ALA A 1 316 ? -12.767 -21.956 29.580 1.00 58.66 316 ALA A CA 1
ATOM 2480 C C . ALA A 1 316 ? -12.059 -22.840 30.613 1.00 58.66 316 ALA A C 1
ATOM 2482 O O . ALA A 1 316 ? -11.264 -22.338 31.408 1.00 58.66 316 ALA A O 1
ATOM 2483 N N . ARG A 1 317 ? -12.346 -24.148 30.628 1.00 50.22 317 ARG A N 1
ATOM 2484 C CA . ARG A 1 317 ? -11.669 -25.060 31.557 1.00 50.22 317 ARG A CA 1
ATOM 2485 C C . ARG A 1 317 ? -10.134 -24.938 31.375 1.00 50.22 317 ARG A C 1
ATOM 2487 O O . ARG A 1 317 ? -9.685 -24.931 30.225 1.00 50.22 317 ARG A O 1
ATOM 2494 N N . PRO A 1 318 ? -9.336 -24.812 32.458 1.00 43.44 318 PRO A N 1
ATOM 2495 C CA . PRO A 1 318 ? -7.895 -24.530 32.381 1.00 43.44 318 PRO A CA 1
ATOM 2496 C C . PRO A 1 318 ? -7.091 -25.537 31.547 1.00 43.44 318 PRO A C 1
ATOM 2498 O O . PRO A 1 318 ? -6.110 -25.167 30.912 1.00 43.44 318 PRO A O 1
ATOM 2501 N N . ASP A 1 319 ? -7.541 -26.792 31.487 1.00 45.53 319 ASP A N 1
ATOM 2502 C CA . ASP A 1 319 ? -6.977 -27.877 30.672 1.00 45.53 319 ASP A CA 1
ATOM 2503 C C . ASP A 1 319 ? -7.084 -27.630 29.155 1.00 45.53 319 ASP A C 1
ATOM 2505 O O . ASP A 1 319 ? -6.354 -28.241 28.374 1.00 45.53 319 ASP A O 1
ATOM 2509 N N . ARG A 1 320 ? -7.952 -26.705 28.722 1.00 42.41 320 ARG A N 1
ATOM 2510 C CA . ARG A 1 320 ? -8.087 -26.273 27.321 1.00 42.41 320 ARG A CA 1
ATOM 2511 C C . ARG A 1 320 ? -7.401 -24.948 27.008 1.00 42.41 320 ARG A C 1
ATOM 2513 O O . ARG A 1 320 ? -7.254 -24.619 25.833 1.00 42.41 320 ARG A O 1
ATOM 2520 N N . VAL A 1 321 ? -6.933 -24.212 28.017 1.00 44.84 321 VAL A N 1
ATOM 2521 C CA . VAL A 1 321 ? -6.163 -22.976 27.827 1.00 44.84 321 VAL A CA 1
ATOM 2522 C C . VAL A 1 321 ? -4.701 -23.347 27.584 1.00 44.84 321 VAL A C 1
ATOM 2524 O O . VAL A 1 321 ? -3.813 -23.064 28.383 1.00 44.84 321 VAL A O 1
ATOM 2527 N N . LYS A 1 322 ? -4.422 -24.009 26.456 1.00 45.59 322 LYS A N 1
ATOM 2528 C CA . LYS A 1 322 ? -3.057 -23.984 25.930 1.00 45.59 322 LYS A CA 1
ATOM 2529 C C . LYS A 1 322 ? -2.825 -22.559 25.460 1.00 45.59 322 LYS A C 1
ATOM 2531 O O . LYS A 1 322 ? -3.474 -22.115 24.513 1.00 45.59 322 LYS A O 1
ATOM 2536 N N . ALA A 1 323 ? -1.913 -21.845 26.121 1.00 46.06 323 ALA A N 1
ATOM 2537 C CA . ALA A 1 323 ? -1.305 -20.673 25.513 1.00 46.06 323 ALA A CA 1
ATOM 2538 C C . ALA A 1 323 ? -0.921 -21.087 24.090 1.00 46.06 323 ALA A C 1
ATOM 2540 O O . ALA A 1 323 ? -0.230 -22.097 23.914 1.00 46.06 323 ALA A O 1
ATOM 2541 N N . ILE A 1 324 ? -1.429 -20.378 23.078 1.00 49.00 324 ILE A N 1
ATOM 2542 C CA . ILE A 1 324 ? -0.922 -20.521 21.715 1.00 49.00 324 ILE A CA 1
ATOM 2543 C C . ILE A 1 324 ? 0.477 -19.918 21.790 1.00 49.00 324 ILE A C 1
ATOM 2545 O O . ILE A 1 324 ? 0.669 -18.729 21.548 1.00 49.00 324 ILE A O 1
ATOM 2549 N N . ALA A 1 325 ? 1.412 -20.728 22.290 1.00 42.53 325 ALA A N 1
ATOM 2550 C CA . ALA A 1 325 ? 2.781 -20.344 22.515 1.00 42.53 325 ALA A CA 1
ATOM 2551 C C . ALA A 1 325 ? 3.336 -19.857 21.186 1.00 42.53 325 ALA A C 1
ATOM 2553 O O . ALA A 1 325 ? 3.026 -20.411 20.126 1.00 42.53 325 ALA A O 1
ATOM 2554 N N . ASP A 1 326 ? 4.122 -18.797 21.291 1.00 44.72 326 ASP A N 1
ATOM 2555 C CA . ASP A 1 326 ? 4.839 -18.159 20.208 1.00 44.72 326 ASP A CA 1
ATOM 2556 C C . ASP A 1 326 ? 5.726 -19.216 19.529 1.00 44.72 326 ASP A C 1
ATOM 2558 O O . ASP A 1 326 ? 6.883 -19.418 19.888 1.00 44.72 326 ASP A O 1
ATOM 2562 N N . GLN A 1 327 ? 5.196 -19.935 18.536 1.00 40.16 327 GLN A N 1
ATOM 2563 C CA . GLN A 1 327 ? 6.007 -20.691 17.579 1.00 40.16 327 GLN A CA 1
ATOM 2564 C C . GLN A 1 327 ? 6.629 -19.694 16.591 1.00 40.16 327 GLN A C 1
ATOM 2566 O O . GLN A 1 327 ? 6.509 -19.795 15.374 1.00 40.16 327 GLN A O 1
ATOM 2571 N N . SER A 1 328 ? 7.264 -18.671 17.153 1.00 42.28 328 SER A N 1
ATOM 2572 C CA . SER A 1 328 ? 8.078 -17.685 16.478 1.00 42.28 328 SER A CA 1
ATOM 2573 C C . SER A 1 328 ? 9.439 -18.333 16.268 1.00 42.28 328 SER A C 1
ATOM 2575 O O . SER A 1 328 ? 10.297 -18.258 17.140 1.00 42.28 328 SER A O 1
ATOM 2577 N N . THR A 1 329 ? 9.602 -19.053 15.160 1.00 38.00 329 THR A N 1
ATOM 2578 C CA . THR A 1 329 ? 10.876 -19.248 14.433 1.00 38.00 329 THR A CA 1
ATOM 2579 C C . THR A 1 329 ? 10.666 -20.214 13.261 1.00 38.00 329 THR A C 1
ATOM 2581 O O . THR A 1 329 ? 11.407 -21.174 13.081 1.00 38.00 329 THR A O 1
ATOM 2584 N N . THR A 1 330 ? 9.688 -19.973 12.383 1.00 37.81 330 THR A N 1
ATOM 2585 C CA . THR A 1 330 ? 9.946 -20.383 10.995 1.00 37.81 330 THR A CA 1
ATOM 2586 C C . THR A 1 330 ? 10.910 -19.368 10.422 1.00 37.81 330 THR A C 1
ATOM 2588 O O . THR A 1 330 ? 10.530 -18.224 10.173 1.00 37.81 330 THR A O 1
ATOM 2591 N N . SER A 1 331 ? 12.166 -19.798 10.275 1.00 39.38 331 SER A N 1
ATOM 2592 C CA . SER A 1 331 ? 13.099 -19.242 9.299 1.00 39.38 331 SER A CA 1
ATOM 2593 C C . SER A 1 331 ? 12.294 -18.842 8.070 1.00 39.38 331 SER A C 1
ATOM 2595 O O . SER A 1 331 ? 11.646 -19.701 7.468 1.00 39.38 331 SER A O 1
ATOM 2597 N N . ILE A 1 332 ? 12.289 -17.550 7.738 1.00 43.59 332 ILE A N 1
ATOM 2598 C CA . ILE A 1 332 ? 11.907 -17.099 6.400 1.00 43.59 332 ILE A CA 1
ATOM 2599 C C . ILE A 1 332 ? 12.748 -17.971 5.481 1.00 43.59 332 ILE A C 1
ATOM 2601 O O . ILE A 1 332 ? 13.974 -17.890 5.564 1.00 43.59 332 ILE A O 1
ATOM 2605 N N . ALA A 1 333 ? 12.134 -18.870 4.710 1.00 37.81 333 ALA A N 1
ATOM 2606 C CA . ALA A 1 333 ? 12.888 -19.534 3.666 1.00 37.81 333 ALA A CA 1
ATOM 2607 C C . ALA A 1 333 ? 13.388 -18.378 2.793 1.00 37.81 333 ALA A C 1
ATOM 2609 O O . ALA A 1 333 ? 12.554 -17.634 2.266 1.00 37.81 333 ALA A O 1
ATOM 2610 N N . PRO A 1 334 ? 14.710 -18.118 2.724 1.00 46.16 334 PRO A N 1
ATOM 2611 C CA . PRO A 1 334 ? 15.194 -17.262 1.663 1.00 46.16 334 PRO A CA 1
ATOM 2612 C C . PRO A 1 334 ? 14.636 -17.900 0.403 1.00 46.16 334 PRO A C 1
ATOM 2614 O O . PRO A 1 334 ? 14.710 -19.124 0.279 1.00 46.16 334 PRO A O 1
ATOM 2617 N N . CYS A 1 335 ? 14.013 -17.102 -0.459 1.00 46.75 335 CYS A N 1
ATOM 2618 C CA . CYS A 1 335 ? 13.531 -17.607 -1.734 1.00 46.75 335 CYS A CA 1
ATOM 2619 C C . CYS A 1 335 ? 14.599 -18.505 -2.312 1.00 46.75 335 CYS A C 1
ATOM 2621 O O . CYS A 1 335 ? 15.769 -18.088 -2.302 1.00 46.75 335 CYS A O 1
ATOM 2623 N N . ASP A 1 336 ? 14.201 -19.726 -2.676 1.00 42.94 336 ASP A N 1
ATOM 2624 C CA . ASP A 1 336 ? 15.127 -20.735 -3.160 1.00 42.94 336 ASP A CA 1
ATOM 2625 C C . ASP A 1 336 ? 16.043 -20.050 -4.172 1.00 42.94 336 ASP A C 1
ATOM 2627 O O . ASP A 1 336 ? 15.600 -19.505 -5.185 1.00 42.94 336 ASP A O 1
ATOM 2631 N N . THR A 1 337 ? 17.314 -19.926 -3.788 1.00 44.25 337 THR A N 1
ATOM 2632 C CA . THR A 1 337 ? 18.277 -18.956 -4.333 1.00 44.25 337 THR A CA 1
ATOM 2633 C C . THR A 1 337 ? 18.599 -19.195 -5.801 1.00 44.25 337 THR A C 1
ATOM 2635 O O . THR A 1 337 ? 19.378 -18.453 -6.387 1.00 44.25 337 THR A O 1
ATOM 2638 N N . THR A 1 338 ? 18.042 -20.257 -6.366 1.00 42.25 338 THR A N 1
ATOM 2639 C CA . THR A 1 338 ? 18.358 -20.795 -7.676 1.00 42.25 338 THR A CA 1
ATOM 2640 C C . THR A 1 338 ? 17.291 -20.509 -8.733 1.00 42.25 338 THR A C 1
ATOM 2642 O O . THR A 1 338 ? 17.601 -20.680 -9.904 1.00 42.25 338 THR A O 1
ATOM 2645 N N . SER A 1 339 ? 16.070 -20.100 -8.344 1.00 39.75 339 SER A N 1
ATOM 2646 C CA . SER A 1 339 ? 14.892 -20.184 -9.236 1.00 39.75 339 SER A CA 1
ATOM 2647 C C . SER A 1 339 ? 13.982 -18.945 -9.285 1.00 39.75 339 SER A C 1
ATOM 2649 O O . SER A 1 339 ? 12.951 -18.980 -9.959 1.00 39.75 339 SER A O 1
ATOM 2651 N N . ALA A 1 340 ? 14.275 -17.892 -8.513 1.00 45.94 340 ALA A N 1
ATOM 2652 C CA . ALA A 1 340 ? 13.388 -16.737 -8.378 1.00 45.94 340 ALA A CA 1
ATOM 2653 C C . ALA A 1 340 ? 14.109 -15.419 -8.672 1.00 45.94 340 ALA A C 1
ATOM 2655 O O . ALA A 1 340 ? 15.129 -15.093 -8.055 1.00 45.94 340 ALA A O 1
ATOM 2656 N N . LEU A 1 341 ? 13.509 -14.617 -9.555 1.00 48.06 341 LEU A N 1
ATOM 2657 C CA . LEU A 1 341 ? 13.893 -13.228 -9.780 1.00 48.06 341 LEU A CA 1
ATOM 2658 C C . LEU A 1 341 ? 13.696 -12.444 -8.480 1.00 48.06 341 LEU A C 1
ATOM 2660 O O . LEU A 1 341 ? 12.597 -12.415 -7.918 1.00 48.06 341 LEU A O 1
ATOM 2664 N N . ARG A 1 342 ? 14.759 -11.795 -7.995 1.00 53.44 342 ARG A N 1
ATOM 2665 C CA . ARG A 1 342 ? 14.684 -10.943 -6.807 1.00 53.44 342 ARG A CA 1
ATOM 2666 C C . ARG A 1 342 ? 14.343 -9.521 -7.224 1.00 53.44 342 ARG A C 1
ATOM 2668 O O . ARG A 1 342 ? 15.207 -8.746 -7.621 1.00 53.44 342 ARG A O 1
ATOM 2675 N N . PHE A 1 343 ? 13.082 -9.146 -7.054 1.00 50.12 343 PHE A N 1
ATOM 2676 C CA . PHE A 1 343 ? 12.673 -7.744 -7.071 1.00 50.12 343 PHE A CA 1
ATOM 2677 C C . PHE A 1 343 ? 12.720 -7.199 -5.654 1.00 50.12 343 PHE A C 1
ATOM 2679 O O . PHE A 1 343 ? 11.741 -7.291 -4.920 1.00 50.12 343 PHE A O 1
ATOM 2686 N N . ALA A 1 344 ? 13.875 -6.681 -5.229 1.00 49.75 344 ALA A N 1
ATOM 2687 C CA . ALA A 1 344 ? 14.003 -5.958 -3.957 1.00 49.75 344 ALA A CA 1
ATOM 2688 C C . ALA A 1 344 ? 13.401 -6.688 -2.722 1.00 49.75 344 ALA A C 1
ATOM 2690 O O . ALA A 1 344 ? 12.981 -6.066 -1.745 1.00 49.75 344 ALA A O 1
ATOM 2691 N N . GLY A 1 345 ? 13.404 -8.030 -2.740 1.00 46.41 345 GLY A N 1
ATOM 2692 C CA . GLY A 1 345 ? 12.859 -8.894 -1.687 1.00 46.41 345 GLY A CA 1
ATOM 2693 C C . GLY A 1 345 ? 11.534 -9.598 -2.006 1.00 46.41 345 GLY A C 1
ATOM 2694 O O . GLY A 1 345 ? 11.171 -10.491 -1.245 1.00 46.41 345 GLY A O 1
ATOM 2695 N N . VAL A 1 346 ? 10.856 -9.256 -3.107 1.00 49.97 346 VAL A N 1
ATOM 2696 C CA . VAL A 1 346 ? 9.732 -10.016 -3.675 1.00 49.97 346 VAL A CA 1
ATOM 2697 C C . VAL A 1 346 ? 10.292 -11.040 -4.652 1.00 49.97 346 VAL A C 1
ATOM 2699 O O . VAL A 1 346 ? 11.104 -10.710 -5.520 1.00 49.97 346 VAL A O 1
ATOM 2702 N N . CYS A 1 347 ? 9.873 -12.287 -4.491 1.00 56.47 347 CYS A N 1
ATOM 2703 C CA . CYS A 1 347 ? 10.347 -13.387 -5.310 1.00 56.47 347 CYS A CA 1
ATOM 2704 C C . CYS A 1 347 ? 9.356 -13.615 -6.427 1.00 56.47 347 CYS A C 1
ATOM 2706 O O . CYS A 1 347 ? 8.226 -14.040 -6.202 1.00 56.47 347 CYS A O 1
ATOM 2708 N N . TRP A 1 348 ? 9.785 -13.231 -7.622 1.00 60.22 348 TRP A N 1
ATOM 2709 C CA . TRP A 1 348 ? 9.049 -13.491 -8.838 1.00 60.22 348 TRP A CA 1
ATOM 2710 C C . TRP A 1 348 ? 9.395 -14.911 -9.282 1.00 60.22 348 TRP A C 1
ATOM 2712 O O . TRP A 1 348 ? 10.559 -15.160 -9.617 1.00 60.22 348 TRP A O 1
ATOM 2722 N N . PRO A 1 349 ? 8.431 -15.849 -9.303 1.00 51.84 349 PRO A N 1
ATOM 2723 C CA . PRO A 1 349 ? 8.623 -17.174 -9.872 1.00 51.84 349 PRO A CA 1
ATOM 2724 C C . PRO A 1 349 ? 8.580 -17.065 -11.396 1.00 51.84 349 PRO A C 1
ATOM 2726 O O . PRO A 1 349 ? 7.734 -17.650 -12.061 1.00 51.84 349 PRO A O 1
ATOM 2729 N N . MET A 1 350 ? 9.461 -16.253 -11.966 1.00 60.28 350 MET A N 1
ATOM 2730 C CA . MET A 1 350 ? 9.598 -16.205 -13.405 1.00 60.28 350 MET A CA 1
ATOM 2731 C C . MET A 1 350 ? 10.455 -17.377 -13.837 1.00 60.28 350 MET A C 1
ATOM 2733 O O . MET A 1 350 ? 11.588 -17.541 -13.389 1.00 60.28 350 MET A O 1
ATOM 2737 N N . ALA A 1 351 ? 9.946 -18.142 -14.796 1.00 56.09 351 ALA A N 1
ATOM 2738 C CA . ALA A 1 351 ? 10.659 -19.239 -15.440 1.00 56.09 351 ALA A CA 1
ATOM 2739 C C . ALA A 1 351 ? 11.906 -18.801 -16.243 1.00 56.09 351 ALA A C 1
ATOM 2741 O O . ALA A 1 351 ? 12.463 -19.602 -16.991 1.00 56.09 351 ALA A O 1
ATOM 2742 N N . MET A 1 352 ? 12.387 -17.565 -16.075 1.00 63.44 352 MET A N 1
ATOM 2743 C CA . MET A 1 352 ? 13.592 -17.048 -16.724 1.00 63.44 352 MET A CA 1
ATOM 2744 C C . MET A 1 352 ? 14.833 -17.868 -16.391 1.00 63.44 352 MET A C 1
ATOM 2746 O O . MET A 1 352 ? 15.800 -17.855 -17.151 1.00 63.44 352 MET A O 1
ATOM 2750 N N . ASP A 1 353 ? 14.831 -18.600 -15.282 1.00 59.31 353 ASP A N 1
ATOM 2751 C CA . ASP A 1 353 ? 15.930 -19.491 -14.919 1.00 59.31 353 ASP A CA 1
ATOM 2752 C C . ASP A 1 353 ? 15.936 -20.789 -15.730 1.00 59.31 353 ASP A C 1
ATOM 2754 O O . ASP A 1 353 ? 16.994 -21.369 -15.915 1.00 59.31 353 ASP A O 1
ATOM 2758 N N . ARG A 1 354 ? 14.844 -21.173 -16.411 1.00 59.34 354 ARG A N 1
ATOM 2759 C CA . ARG A 1 354 ? 14.913 -22.248 -17.429 1.00 59.34 354 ARG A CA 1
ATOM 2760 C C . ARG A 1 354 ? 15.892 -21.915 -18.559 1.00 59.34 354 ARG A C 1
ATOM 2762 O O . ARG A 1 354 ? 16.344 -22.806 -19.275 1.00 59.34 354 ARG A O 1
ATOM 2769 N N . ILE A 1 355 ? 16.253 -20.641 -18.691 1.00 63.97 355 ILE A N 1
ATOM 2770 C CA . ILE A 1 355 ? 17.255 -20.137 -19.618 1.00 63.97 355 ILE A CA 1
ATOM 2771 C C . ILE A 1 355 ? 18.655 -20.243 -18.986 1.00 63.97 355 ILE A C 1
ATOM 2773 O O . ILE A 1 355 ? 19.324 -19.243 -18.713 1.00 63.97 355 ILE A O 1
ATOM 2777 N N . HIS A 1 356 ? 19.102 -21.468 -18.719 1.00 62.19 356 HIS A N 1
ATOM 2778 C CA . HIS A 1 356 ? 20.489 -21.755 -18.349 1.00 62.19 356 HIS A CA 1
ATOM 2779 C C . HIS A 1 356 ? 21.282 -22.213 -19.581 1.00 62.19 356 HIS A C 1
ATOM 2781 O O . HIS A 1 356 ? 20.736 -22.839 -20.486 1.00 62.19 356 HIS A O 1
ATOM 2787 N N . ASN A 1 357 ? 22.589 -21.932 -19.601 1.00 66.81 357 ASN A N 1
ATOM 2788 C CA . ASN A 1 357 ? 23.523 -22.393 -20.638 1.00 66.81 357 ASN A CA 1
ATOM 2789 C C . ASN A 1 357 ? 23.198 -21.933 -22.072 1.00 66.81 357 ASN A C 1
ATOM 2791 O O . ASN A 1 357 ? 23.204 -22.727 -23.009 1.00 66.81 357 ASN A O 1
ATOM 2795 N N . ILE A 1 358 ? 23.003 -20.626 -22.268 1.00 78.81 358 ILE A N 1
ATOM 2796 C CA . ILE A 1 358 ? 22.895 -20.033 -23.616 1.00 78.81 358 ILE A CA 1
ATOM 2797 C C . ILE A 1 358 ? 24.243 -20.125 -24.374 1.00 78.81 358 ILE A C 1
ATOM 2799 O O . ILE A 1 358 ? 24.280 -20.077 -25.603 1.00 78.81 358 ILE A O 1
ATOM 2803 N N . GLY A 1 359 ? 25.357 -20.336 -23.658 1.00 78.75 359 GLY A N 1
ATOM 2804 C CA . GLY A 1 359 ? 26.711 -20.277 -24.219 1.00 78.75 359 GLY A CA 1
ATOM 2805 C C . GLY A 1 359 ? 27.054 -18.857 -24.681 1.00 78.75 359 GLY A C 1
ATOM 2806 O O . GLY A 1 359 ? 26.386 -17.909 -24.282 1.00 78.75 359 GLY A O 1
ATOM 2807 N N . GLY A 1 360 ? 28.050 -18.707 -25.560 1.00 86.12 360 GLY A N 1
ATOM 2808 C CA . GLY A 1 360 ? 28.422 -17.416 -26.171 1.00 86.12 360 GLY A CA 1
ATOM 2809 C C . GLY A 1 360 ? 27.441 -16.930 -27.249 1.00 86.12 360 GLY A C 1
ATOM 2810 O O . GLY A 1 360 ? 27.853 -16.495 -28.321 1.00 86.12 360 GLY A O 1
ATOM 2811 N N . LYS A 1 361 ? 26.135 -17.099 -27.020 1.00 93.69 361 LYS A N 1
ATOM 2812 C CA . LYS A 1 361 ? 25.037 -16.724 -27.923 1.00 93.69 361 LYS A CA 1
ATOM 2813 C C . LYS A 1 361 ? 24.119 -15.709 -27.242 1.00 93.69 361 LYS A C 1
ATOM 2815 O O . LYS A 1 361 ? 24.151 -15.535 -26.026 1.00 93.69 361 LYS A O 1
ATOM 2820 N N . ALA A 1 362 ? 23.259 -15.080 -28.034 1.00 95.62 362 ALA A N 1
ATOM 2821 C CA . ALA A 1 362 ? 22.101 -14.346 -27.547 1.00 95.62 362 ALA A CA 1
ATOM 2822 C C . ALA A 1 362 ? 20.847 -14.848 -28.267 1.00 95.62 362 ALA A C 1
ATOM 2824 O O . ALA A 1 362 ? 20.799 -14.889 -29.496 1.00 95.62 362 ALA A O 1
ATOM 2825 N N . ILE A 1 363 ? 19.837 -15.247 -27.504 1.00 96.19 363 ILE A N 1
ATOM 2826 C CA . ILE A 1 363 ? 18.601 -15.853 -27.998 1.00 96.19 363 ILE A CA 1
ATOM 2827 C C . ILE A 1 363 ? 17.401 -14.944 -27.751 1.00 96.19 363 ILE A C 1
ATOM 2829 O O . ILE A 1 363 ? 17.360 -14.207 -26.766 1.00 96.19 363 ILE A O 1
ATOM 2833 N N . ALA A 1 364 ? 16.420 -15.031 -28.643 1.00 96.69 364 ALA A N 1
ATOM 2834 C CA . ALA A 1 364 ? 15.103 -14.436 -28.485 1.00 96.69 364 ALA A CA 1
ATOM 2835 C C . ALA A 1 364 ? 14.014 -15.504 -28.652 1.00 96.69 364 ALA A C 1
ATOM 2837 O O . ALA A 1 364 ? 14.125 -16.359 -29.537 1.00 96.69 364 ALA A O 1
ATOM 2838 N N . PHE A 1 365 ? 12.985 -15.465 -27.807 1.00 95.62 365 PHE A N 1
ATOM 2839 C CA . PHE A 1 365 ? 11.821 -16.357 -27.860 1.00 95.62 365 PHE A CA 1
ATOM 2840 C C . PHE A 1 365 ? 10.608 -15.722 -27.156 1.00 95.62 365 PHE A C 1
ATOM 2842 O O . PHE A 1 365 ? 10.749 -14.718 -26.460 1.00 95.62 365 PHE A O 1
ATOM 2849 N N . MET A 1 366 ? 9.421 -16.289 -27.378 1.00 95.00 366 MET A N 1
ATOM 2850 C CA . MET A 1 366 ? 8.182 -15.915 -26.687 1.00 95.00 366 MET A CA 1
ATOM 2851 C C . MET A 1 366 ? 7.855 -16.984 -25.642 1.00 95.00 366 MET A C 1
ATOM 2853 O O . MET A 1 366 ? 7.895 -18.166 -25.983 1.00 95.00 366 MET A O 1
ATOM 2857 N N . ASP A 1 367 ? 7.536 -16.597 -24.407 1.00 91.19 367 ASP A N 1
ATOM 2858 C CA . ASP A 1 367 ? 7.155 -17.541 -23.344 1.00 91.19 367 ASP A CA 1
ATOM 2859 C C . ASP A 1 367 ? 6.236 -16.895 -22.303 1.00 91.19 367 ASP A C 1
ATOM 2861 O O . ASP A 1 367 ? 6.380 -15.715 -21.985 1.00 91.19 367 ASP A O 1
ATOM 2865 N N . ASP A 1 368 ? 5.306 -17.670 -21.752 1.00 88.19 368 ASP A N 1
ATOM 2866 C CA . ASP A 1 368 ? 4.420 -17.243 -20.664 1.00 88.19 368 ASP A CA 1
ATOM 2867 C C . ASP A 1 368 ? 5.136 -17.443 -19.320 1.00 88.19 368 ASP A C 1
ATOM 2869 O O . ASP A 1 368 ? 4.922 -18.401 -18.568 1.00 88.19 368 ASP A O 1
ATOM 2873 N N . VAL A 1 369 ? 6.084 -16.544 -19.056 1.00 80.62 369 VAL A N 1
ATOM 2874 C CA . VAL A 1 369 ? 6.969 -16.612 -17.886 1.00 80.62 369 VAL A CA 1
ATOM 2875 C C . VAL A 1 369 ? 6.252 -16.311 -16.569 1.00 80.62 369 VAL A C 1
ATOM 2877 O O . VAL A 1 369 ? 6.800 -16.645 -15.515 1.00 80.62 369 VAL A O 1
ATOM 2880 N N . THR A 1 370 ? 5.065 -15.699 -16.620 1.00 78.25 370 THR A N 1
ATOM 2881 C CA . THR A 1 370 ? 4.207 -15.364 -15.471 1.00 78.25 370 THR A CA 1
ATOM 2882 C C . THR A 1 370 ? 3.056 -16.351 -15.264 1.00 78.25 370 THR A C 1
ATOM 2884 O O . THR A 1 370 ? 2.460 -16.339 -14.189 1.00 78.25 370 THR A O 1
ATOM 2887 N N . GLN A 1 371 ? 2.796 -17.243 -16.227 1.00 81.25 371 GLN A N 1
ATOM 2888 C CA . GLN A 1 371 ? 1.667 -18.183 -16.240 1.00 81.25 371 GLN A CA 1
ATOM 2889 C C . GLN A 1 371 ? 0.304 -17.479 -16.173 1.00 81.25 371 GLN A C 1
ATOM 2891 O O . GLN A 1 371 ? -0.640 -17.993 -15.569 1.00 81.25 371 GLN A O 1
ATOM 2896 N N . ASP A 1 372 ? 0.212 -16.287 -16.764 1.00 79.19 372 ASP A N 1
ATOM 2897 C CA . ASP A 1 372 ? -1.017 -15.488 -16.826 1.00 79.19 372 ASP A CA 1
ATOM 2898 C C . ASP A 1 372 ? -1.763 -15.638 -18.164 1.00 79.19 372 ASP A C 1
ATOM 2900 O O . ASP A 1 372 ? -2.842 -15.068 -18.335 1.00 79.19 372 ASP A O 1
ATOM 2904 N N . GLY A 1 373 ? -1.230 -16.456 -19.078 1.00 87.31 373 GLY A N 1
ATOM 2905 C CA . GLY A 1 373 ? -1.766 -16.694 -20.412 1.00 87.31 373 GLY A CA 1
ATOM 2906 C C . GLY A 1 373 ? -1.223 -15.751 -21.487 1.00 87.31 373 GLY A C 1
ATOM 2907 O O . GLY A 1 373 ? -1.506 -15.982 -22.664 1.00 87.31 373 GLY A O 1
ATOM 2908 N N . GLU A 1 374 ? -0.435 -14.732 -21.130 1.00 88.94 374 GLU A N 1
ATOM 2909 C CA . GLU A 1 374 ? 0.119 -13.756 -22.069 1.00 88.94 374 GLU A CA 1
ATOM 2910 C C . GLU A 1 374 ? 1.618 -14.006 -22.305 1.00 88.94 374 GLU A C 1
ATOM 2912 O O . GLU A 1 374 ? 2.430 -13.908 -21.383 1.00 88.94 374 GLU A O 1
ATOM 2917 N N . PRO A 1 375 ? 2.055 -14.302 -23.543 1.00 92.19 375 PRO A N 1
ATOM 2918 C CA . PRO A 1 375 ? 3.456 -14.586 -23.806 1.00 92.19 375 PRO A CA 1
ATOM 2919 C C . PRO A 1 375 ? 4.301 -13.305 -23.787 1.00 92.19 375 PRO A C 1
ATOM 2921 O O . PRO A 1 375 ? 4.004 -12.310 -24.452 1.00 92.19 375 PRO A O 1
ATOM 2924 N N . TRP A 1 376 ? 5.419 -13.355 -23.071 1.00 93.38 376 TRP A N 1
ATOM 2925 C CA . TRP A 1 376 ? 6.416 -12.294 -23.018 1.00 93.38 376 TRP A CA 1
ATOM 2926 C C . TRP A 1 376 ? 7.483 -12.511 -24.086 1.00 93.38 376 TRP A C 1
ATOM 2928 O O . TRP A 1 376 ? 7.905 -13.637 -24.345 1.00 93.38 376 TRP A O 1
ATOM 2938 N N . LEU A 1 377 ? 7.965 -11.415 -24.667 1.00 96.62 377 LEU A N 1
ATOM 2939 C CA . LEU A 1 377 ? 9.163 -11.404 -25.493 1.00 96.62 377 LEU A CA 1
ATOM 2940 C C . LEU A 1 377 ? 10.392 -11.434 -24.585 1.00 96.62 377 LEU A C 1
ATOM 2942 O O . LEU A 1 377 ? 10.643 -10.495 -23.826 1.00 96.62 377 LEU A O 1
ATOM 2946 N N . ILE A 1 378 ? 11.183 -12.495 -24.705 1.00 95.75 378 ILE A N 1
ATOM 2947 C CA . ILE A 1 378 ? 12.406 -12.688 -23.936 1.00 95.75 378 ILE A CA 1
ATOM 2948 C C . ILE A 1 378 ? 13.619 -12.549 -24.850 1.00 95.75 378 ILE A C 1
ATOM 2950 O O . ILE A 1 378 ? 13.705 -13.234 -25.867 1.00 95.75 378 ILE A O 1
ATOM 2954 N N . LEU A 1 379 ? 14.571 -11.690 -24.476 1.00 96.56 379 LEU A N 1
ATOM 2955 C CA . LEU A 1 379 ? 15.918 -11.628 -25.053 1.00 96.56 379 LEU A CA 1
ATOM 2956 C C . LEU A 1 379 ? 16.918 -11.997 -23.956 1.00 96.56 379 LEU A C 1
ATOM 2958 O O . LEU A 1 379 ? 16.883 -11.415 -22.874 1.00 96.56 379 LEU A O 1
ATOM 2962 N N . ALA A 1 380 ? 17.810 -12.948 -24.205 1.00 94.75 380 ALA A N 1
ATOM 2963 C CA . ALA A 1 380 ? 18.755 -13.408 -23.191 1.00 94.75 380 ALA A CA 1
ATOM 2964 C C . ALA A 1 380 ? 20.114 -13.792 -23.783 1.00 94.75 380 ALA A C 1
ATOM 2966 O O . ALA A 1 380 ? 20.194 -14.340 -24.881 1.00 94.75 380 ALA A O 1
ATOM 2967 N N . ASN A 1 381 ? 21.182 -13.555 -23.026 1.00 94.44 381 ASN A N 1
ATOM 2968 C CA . ASN A 1 381 ? 22.542 -14.011 -23.309 1.00 94.44 381 ASN A CA 1
ATOM 2969 C C . ASN A 1 381 ? 23.209 -14.523 -22.012 1.00 94.44 381 ASN A C 1
ATOM 2971 O O . ASN A 1 381 ? 22.556 -14.630 -20.973 1.00 94.44 381 ASN A O 1
ATOM 2975 N N . ALA A 1 382 ? 24.502 -14.855 -22.051 1.00 90.94 382 ALA A N 1
ATOM 2976 C CA . ALA A 1 382 ? 25.212 -15.358 -20.869 1.00 90.94 382 ALA A CA 1
ATOM 2977 C C . ALA A 1 382 ? 25.330 -14.349 -19.706 1.00 90.94 382 ALA A C 1
ATOM 2979 O O . ALA A 1 382 ? 25.539 -14.761 -18.567 1.00 90.94 382 ALA A O 1
ATOM 2980 N N . ALA A 1 383 ? 25.220 -13.047 -19.979 1.00 91.56 383 ALA A N 1
ATOM 2981 C CA . ALA A 1 383 ? 25.436 -11.966 -19.021 1.00 91.56 383 ALA A CA 1
ATOM 2982 C C . ALA A 1 383 ? 24.135 -11.322 -18.509 1.00 91.56 383 ALA A C 1
ATOM 2984 O O . ALA A 1 383 ? 24.099 -10.835 -17.381 1.00 91.56 383 ALA A O 1
ATOM 2985 N N . ALA A 1 384 ? 23.075 -11.285 -19.318 1.00 92.38 384 ALA A N 1
ATOM 2986 C CA . ALA A 1 384 ? 21.837 -10.597 -18.995 1.00 92.38 384 ALA A CA 1
ATOM 2987 C C . ALA A 1 384 ? 20.596 -11.212 -19.652 1.00 92.38 384 ALA A C 1
ATOM 2989 O O . ALA A 1 384 ? 20.662 -11.911 -20.665 1.00 92.38 384 ALA A O 1
ATOM 2990 N N . LYS A 1 385 ? 19.439 -10.901 -19.062 1.00 92.94 385 LYS A N 1
ATOM 2991 C CA . LYS A 1 385 ? 18.112 -11.289 -19.550 1.00 92.94 385 LYS A CA 1
ATOM 2992 C C . LYS A 1 385 ? 17.190 -10.070 -19.571 1.00 92.94 385 LYS A C 1
ATOM 2994 O O . LYS A 1 385 ? 17.190 -9.283 -18.630 1.00 92.94 385 LYS A O 1
ATOM 2999 N N . LEU A 1 386 ? 16.392 -9.927 -20.619 1.00 94.31 386 LEU A N 1
ATOM 3000 C CA . LEU A 1 386 ? 15.405 -8.870 -20.822 1.00 94.31 386 LEU A CA 1
ATOM 3001 C C . LEU A 1 386 ? 14.043 -9.525 -21.068 1.00 94.31 386 LEU A C 1
ATOM 3003 O O . LEU A 1 386 ? 13.911 -10.333 -21.984 1.00 94.31 386 LEU A O 1
ATOM 3007 N N . GLY A 1 387 ? 13.051 -9.187 -20.249 1.00 93.44 387 GLY A N 1
ATOM 3008 C CA . GLY A 1 387 ? 11.681 -9.684 -20.366 1.00 93.44 387 GLY A CA 1
ATOM 3009 C C . GLY A 1 387 ? 10.713 -8.539 -20.625 1.00 93.44 387 GLY A C 1
ATOM 3010 O O . GLY A 1 387 ? 10.607 -7.621 -19.807 1.00 93.44 387 GLY A O 1
ATOM 3011 N N . ILE A 1 388 ? 10.031 -8.597 -21.766 1.00 94.31 388 ILE A N 1
ATOM 3012 C CA . ILE A 1 388 ? 9.122 -7.567 -22.267 1.00 94.31 388 ILE A CA 1
ATOM 3013 C C . ILE A 1 388 ? 7.728 -8.159 -22.397 1.00 94.31 388 ILE A C 1
ATOM 3015 O O . ILE A 1 388 ? 7.564 -9.181 -23.050 1.00 94.31 388 ILE A O 1
ATOM 3019 N N . ALA A 1 389 ? 6.725 -7.492 -21.835 1.00 93.75 389 ALA A N 1
ATOM 3020 C CA . ALA A 1 389 ? 5.330 -7.909 -21.922 1.00 93.75 389 ALA A CA 1
ATOM 3021 C C . ALA A 1 389 ? 4.606 -7.108 -23.023 1.00 93.75 389 ALA A C 1
ATOM 3023 O O . ALA A 1 389 ? 4.285 -5.933 -22.802 1.00 93.75 389 ALA A O 1
ATOM 3024 N N . PRO A 1 390 ? 4.335 -7.685 -24.213 1.00 95.12 390 PRO A N 1
ATOM 3025 C CA . PRO A 1 390 ? 3.725 -6.947 -25.321 1.00 95.12 390 PRO A CA 1
ATOM 3026 C C . PRO A 1 390 ? 2.333 -6.408 -24.977 1.00 95.12 390 PRO A C 1
ATOM 3028 O O . PRO A 1 390 ? 2.047 -5.249 -25.280 1.00 95.12 390 PRO A O 1
ATOM 3031 N N . ALA A 1 391 ? 1.515 -7.199 -24.272 1.00 93.25 391 ALA A N 1
ATOM 3032 C CA . ALA A 1 391 ? 0.182 -6.806 -23.806 1.00 93.25 391 ALA A CA 1
ATOM 3033 C C . ALA A 1 391 ? 0.212 -5.627 -22.813 1.00 93.25 391 ALA A C 1
ATOM 3035 O O . ALA A 1 391 ? -0.727 -4.842 -22.744 1.00 93.25 391 ALA A O 1
ATOM 3036 N N . ALA A 1 392 ? 1.329 -5.432 -22.108 1.00 90.12 392 ALA A N 1
ATOM 3037 C CA . ALA A 1 392 ? 1.527 -4.354 -21.144 1.00 90.12 392 ALA A CA 1
ATOM 3038 C C . ALA A 1 392 ? 2.176 -3.096 -21.754 1.00 90.12 392 ALA A C 1
ATOM 3040 O O . ALA A 1 392 ? 2.897 -2.373 -21.063 1.00 90.12 392 ALA A O 1
ATOM 3041 N N . GLY A 1 393 ? 1.993 -2.823 -23.051 1.00 91.25 393 GLY A N 1
ATOM 3042 C CA . GLY A 1 393 ? 2.662 -1.687 -23.703 1.00 91.25 393 GLY A CA 1
ATOM 3043 C C . GLY A 1 393 ? 4.108 -1.955 -24.110 1.00 91.25 393 GLY A C 1
ATOM 3044 O O . GLY A 1 393 ? 4.900 -1.015 -24.159 1.00 91.25 393 GLY A O 1
ATOM 3045 N N . ALA A 1 394 ? 4.476 -3.226 -24.326 1.00 91.88 394 ALA A N 1
ATOM 3046 C CA . ALA A 1 394 ? 5.864 -3.668 -24.503 1.00 91.88 394 ALA A CA 1
ATOM 3047 C C . ALA A 1 394 ? 6.814 -3.099 -23.433 1.00 91.88 394 ALA A C 1
ATOM 3049 O O . ALA A 1 394 ? 7.969 -2.764 -23.717 1.00 91.88 394 ALA A O 1
ATOM 3050 N N . ARG A 1 395 ? 6.331 -2.980 -22.192 1.00 91.75 395 ARG A N 1
ATOM 3051 C CA . ARG A 1 395 ? 7.158 -2.593 -21.049 1.00 91.75 395 ARG A CA 1
ATOM 3052 C C . ARG A 1 395 ? 8.109 -3.727 -20.693 1.00 91.75 395 ARG A C 1
ATOM 3054 O O . ARG A 1 395 ? 7.736 -4.900 -20.711 1.00 91.75 395 ARG A O 1
ATOM 3061 N N . ALA A 1 396 ? 9.340 -3.363 -20.355 1.00 92.19 396 ALA A N 1
ATOM 3062 C CA . ALA A 1 396 ? 10.348 -4.294 -19.879 1.00 92.19 396 ALA A CA 1
ATOM 3063 C C . ALA A 1 396 ? 10.276 -4.383 -18.354 1.00 92.19 396 ALA A C 1
ATOM 3065 O O . ALA A 1 396 ? 10.775 -3.500 -17.662 1.00 92.19 396 ALA A O 1
ATOM 3066 N N . PHE A 1 397 ? 9.661 -5.425 -17.806 1.00 87.62 397 PHE A N 1
ATOM 3067 C CA . PHE A 1 397 ? 9.641 -5.610 -16.350 1.00 87.62 397 PHE A CA 1
ATOM 3068 C C . PHE A 1 397 ? 10.954 -6.193 -15.838 1.00 87.62 397 PHE A C 1
ATOM 3070 O O . PHE A 1 397 ? 11.378 -5.891 -14.724 1.00 87.62 397 PHE A O 1
ATOM 3077 N N . VAL A 1 398 ? 11.645 -6.961 -16.681 1.00 88.06 398 VAL A N 1
ATOM 3078 C CA . VAL A 1 398 ? 12.907 -7.604 -16.328 1.00 88.06 398 VAL A CA 1
ATOM 3079 C C . VAL A 1 398 ? 14.030 -7.065 -17.188 1.00 88.06 398 VAL A C 1
ATOM 3081 O O . VAL A 1 398 ? 13.965 -7.166 -18.405 1.00 88.06 398 VAL A O 1
ATOM 3084 N N . PHE A 1 399 ? 15.075 -6.554 -16.550 1.00 92.25 399 PHE A N 1
ATOM 3085 C CA . PHE A 1 399 ? 16.409 -6.427 -17.113 1.00 92.25 399 PHE A CA 1
ATOM 3086 C C . PHE A 1 399 ? 17.416 -6.880 -16.058 1.00 92.25 399 PHE A C 1
ATOM 3088 O O . PHE A 1 399 ? 17.800 -6.129 -15.162 1.00 92.25 399 PHE A O 1
ATOM 3095 N N . GLN A 1 400 ? 17.770 -8.155 -16.137 1.00 87.81 400 GLN A N 1
ATOM 3096 C CA . GLN A 1 400 ? 18.479 -8.884 -15.101 1.00 87.81 400 GLN A CA 1
ATOM 3097 C C . GLN A 1 400 ? 19.939 -9.103 -15.484 1.00 87.81 400 GLN A C 1
ATOM 3099 O O . GLN A 1 400 ? 20.224 -9.454 -16.627 1.00 87.81 400 GLN A O 1
ATOM 3104 N N . ASN A 1 401 ? 20.841 -8.979 -14.511 1.00 87.50 401 ASN A N 1
ATOM 3105 C CA . ASN A 1 401 ? 22.208 -9.498 -14.569 1.00 87.50 401 ASN A CA 1
ATOM 3106 C C . ASN A 1 401 ? 22.467 -10.279 -13.274 1.00 87.50 401 ASN A C 1
ATOM 3108 O O . ASN A 1 401 ? 22.325 -9.738 -12.176 1.00 87.50 401 ASN A O 1
ATOM 3112 N N . GLY A 1 402 ? 22.789 -11.568 -13.389 1.00 81.81 402 GLY A N 1
ATOM 3113 C CA . GLY A 1 402 ? 22.862 -12.457 -12.230 1.00 81.81 402 GLY A CA 1
ATOM 3114 C C . GLY A 1 402 ? 21.496 -12.608 -11.555 1.00 81.81 402 GLY A C 1
ATOM 3115 O O . GLY A 1 402 ? 20.515 -12.910 -12.223 1.00 81.81 402 GLY A O 1
ATOM 3116 N N . GLY A 1 403 ? 21.417 -12.414 -10.238 1.00 74.75 403 GLY A N 1
ATOM 3117 C CA . GLY A 1 403 ? 20.159 -12.487 -9.478 1.00 74.75 403 GLY A CA 1
ATOM 3118 C C . GLY A 1 403 ? 19.377 -11.171 -9.403 1.00 74.75 403 GLY A C 1
ATOM 3119 O O . GLY A 1 403 ? 18.283 -11.158 -8.840 1.00 74.75 403 GLY A O 1
ATOM 3120 N N . ASP A 1 404 ? 19.929 -10.083 -9.948 1.00 79.62 404 ASP A N 1
ATOM 3121 C CA . ASP A 1 404 ? 19.446 -8.730 -9.694 1.00 79.62 404 ASP A CA 1
ATOM 3122 C C . ASP A 1 404 ? 18.753 -8.117 -10.908 1.00 79.62 404 ASP A C 1
ATOM 3124 O O . ASP A 1 404 ? 19.199 -8.302 -12.040 1.00 79.62 404 ASP A O 1
ATOM 3128 N N . ASN A 1 405 ? 17.680 -7.357 -10.667 1.00 84.94 405 ASN A N 1
ATOM 3129 C CA . ASN A 1 405 ? 16.920 -6.658 -11.701 1.00 84.94 405 ASN A CA 1
ATOM 3130 C C . ASN A 1 405 ? 17.170 -5.143 -11.681 1.00 84.94 405 ASN A C 1
ATOM 3132 O O . ASN A 1 405 ? 17.064 -4.507 -10.633 1.00 84.94 405 ASN A O 1
ATOM 3136 N N . ALA A 1 406 ? 17.433 -4.561 -12.850 1.00 88.56 406 ALA A N 1
ATOM 3137 C CA . ALA A 1 406 ? 17.658 -3.127 -13.017 1.00 88.56 406 ALA A CA 1
ATOM 3138 C C . ALA A 1 406 ? 16.362 -2.311 -13.120 1.00 88.56 406 ALA A C 1
ATOM 3140 O O . ALA A 1 406 ? 16.382 -1.110 -12.856 1.00 88.56 406 ALA A O 1
ATOM 3141 N N . PHE A 1 407 ? 15.244 -2.927 -13.518 1.00 88.69 407 PHE A N 1
ATOM 3142 C CA . PHE A 1 407 ? 13.969 -2.231 -13.686 1.00 88.69 407 PHE A CA 1
ATOM 3143 C C . PHE A 1 407 ? 13.067 -2.345 -12.457 1.00 88.69 407 PHE A C 1
ATOM 3145 O O . PHE A 1 407 ? 13.088 -3.331 -11.717 1.00 88.69 407 PHE A O 1
ATOM 3152 N N . THR A 1 408 ? 12.260 -1.312 -12.225 1.00 82.19 408 THR A N 1
ATOM 3153 C CA . THR A 1 408 ? 11.149 -1.412 -11.277 1.00 82.19 408 THR A CA 1
ATOM 3154 C C . THR A 1 408 ? 10.032 -2.256 -11.878 1.00 82.19 408 THR A C 1
ATOM 3156 O O . THR A 1 408 ? 9.972 -2.518 -13.079 1.00 82.19 408 THR A O 1
ATOM 3159 N N . THR A 1 409 ? 9.071 -2.623 -11.046 1.00 75.56 409 THR A N 1
ATOM 3160 C CA . THR A 1 409 ? 7.832 -3.279 -11.472 1.00 75.56 409 THR A CA 1
ATOM 3161 C C . THR A 1 409 ? 6.928 -2.353 -12.299 1.00 75.56 409 THR A C 1
ATOM 3163 O O . THR A 1 409 ? 5.980 -2.813 -12.931 1.00 75.56 409 THR A O 1
ATOM 3166 N N . THR A 1 410 ? 7.197 -1.040 -12.332 1.00 76.94 410 THR A N 1
ATOM 3167 C CA . THR A 1 410 ? 6.593 -0.101 -13.301 1.00 76.94 410 THR A CA 1
ATOM 3168 C C . THR A 1 410 ? 6.991 -0.456 -14.731 1.00 76.94 410 THR A C 1
ATOM 3170 O O . THR A 1 410 ? 6.231 -0.195 -15.667 1.00 76.94 410 THR A O 1
ATOM 3173 N N . GLY A 1 411 ? 8.175 -1.055 -14.873 1.00 86.44 411 GLY A N 1
ATOM 3174 C CA . GLY A 1 411 ? 8.822 -1.404 -16.121 1.00 86.44 411 GLY A CA 1
ATOM 3175 C C . GLY A 1 411 ? 9.751 -0.311 -16.651 1.00 86.44 411 GLY A C 1
ATOM 3176 O O . GLY A 1 411 ? 9.589 0.888 -16.400 1.00 86.44 411 GLY A O 1
ATOM 3177 N N . GLY A 1 412 ? 10.735 -0.749 -17.425 1.00 90.25 412 GLY A N 1
ATOM 3178 C CA . GLY A 1 412 ? 11.426 0.058 -18.414 1.00 90.25 412 GLY A CA 1
ATOM 3179 C C . GLY A 1 412 ? 10.599 0.195 -19.692 1.00 90.25 412 GLY A C 1
ATOM 3180 O O . GLY A 1 412 ? 9.641 -0.545 -19.925 1.00 90.25 412 GLY A O 1
ATOM 3181 N N . LEU A 1 413 ? 11.022 1.106 -20.562 1.00 93.56 413 LEU A N 1
ATOM 3182 C CA . LEU A 1 413 ? 10.506 1.233 -21.923 1.00 93.56 413 LEU A CA 1
ATOM 3183 C C . LEU A 1 413 ? 8.996 1.511 -21.998 1.00 93.56 413 LEU A C 1
ATOM 3185 O O . LEU A 1 413 ? 8.279 0.888 -22.777 1.00 93.56 413 LEU A O 1
ATOM 3189 N N . ARG A 1 414 ? 8.468 2.425 -21.192 1.00 91.62 414 ARG A N 1
ATOM 3190 C CA . ARG A 1 414 ? 7.083 2.878 -21.342 1.00 91.62 414 ARG A CA 1
ATOM 3191 C C . ARG A 1 414 ? 7.016 4.060 -22.299 1.00 91.62 414 ARG A C 1
ATOM 3193 O O . ARG A 1 414 ? 7.786 5.003 -22.151 1.00 91.62 414 ARG A O 1
ATOM 3200 N N . ASP A 1 415 ? 6.073 4.029 -23.232 1.00 92.12 415 ASP A N 1
ATOM 3201 C CA . ASP A 1 415 ? 5.809 5.178 -24.096 1.00 92.12 415 ASP A CA 1
ATOM 3202 C C . ASP A 1 415 ? 4.900 6.204 -23.435 1.00 92.12 415 ASP A C 1
ATOM 3204 O O . ASP A 1 415 ? 3.998 5.873 -22.660 1.00 92.12 415 ASP A O 1
ATOM 3208 N N . ASP A 1 416 ? 5.097 7.448 -23.833 1.00 92.31 416 ASP A N 1
ATOM 3209 C CA . ASP A 1 416 ? 4.185 8.565 -23.654 1.00 92.31 416 ASP A CA 1
ATOM 3210 C C . ASP A 1 416 ? 4.402 9.559 -24.813 1.00 92.31 416 ASP A C 1
ATOM 3212 O O . ASP A 1 416 ? 5.237 9.328 -25.696 1.00 92.31 416 ASP A O 1
ATOM 3216 N N . VAL A 1 417 ? 3.646 10.650 -24.847 1.00 93.38 417 VAL A N 1
ATOM 3217 C CA . VAL A 1 417 ? 3.836 11.744 -25.808 1.00 93.38 417 VAL A CA 1
ATOM 3218 C C . VAL A 1 417 ? 3.876 13.091 -25.102 1.00 93.38 417 VAL A C 1
ATOM 3220 O O . VAL A 1 417 ? 3.355 13.243 -24.001 1.00 93.38 417 VAL A O 1
ATOM 3223 N N . ASP A 1 418 ? 4.488 14.078 -25.748 1.00 91.81 418 ASP A N 1
ATOM 3224 C CA . ASP A 1 418 ? 4.431 15.476 -25.325 1.00 91.81 418 ASP A CA 1
ATOM 3225 C C . ASP A 1 418 ? 3.830 16.344 -26.452 1.00 91.81 418 ASP A C 1
ATOM 3227 O O . ASP A 1 418 ? 4.333 16.290 -27.582 1.00 91.81 418 ASP A O 1
ATOM 3231 N N . PRO A 1 419 ? 2.737 17.099 -26.199 1.00 91.25 419 PRO A N 1
ATOM 3232 C CA . PRO A 1 419 ? 1.972 17.151 -24.948 1.00 91.25 419 PRO A CA 1
ATOM 3233 C C . PRO A 1 419 ? 1.253 15.835 -24.634 1.00 91.25 419 PRO A C 1
ATOM 3235 O O . PRO A 1 419 ? 0.731 15.169 -25.530 1.00 91.25 419 PRO A O 1
ATOM 3238 N N . ALA A 1 420 ? 1.195 15.493 -23.345 1.00 89.25 420 ALA A N 1
ATOM 3239 C CA . ALA A 1 420 ? 0.522 14.287 -22.874 1.00 89.25 420 ALA A CA 1
ATOM 3240 C C . ALA A 1 420 ? -0.979 14.303 -23.229 1.00 89.25 420 ALA A C 1
ATOM 3242 O O . ALA A 1 420 ? -1.613 15.366 -23.174 1.00 89.25 420 ALA A O 1
ATOM 3243 N N . PRO A 1 421 ? -1.590 13.146 -23.552 1.00 85.94 421 PRO A N 1
ATOM 3244 C CA . PRO A 1 421 ? -3.010 13.091 -23.869 1.00 85.94 421 PRO A CA 1
ATOM 3245 C C . PRO A 1 421 ? -3.858 13.524 -22.672 1.00 85.94 421 PRO A C 1
ATOM 3247 O O . PRO A 1 421 ? -3.574 13.161 -21.528 1.00 85.94 421 PRO A O 1
ATOM 3250 N N . THR A 1 422 ? -4.930 14.272 -22.930 1.00 82.56 422 THR A N 1
ATOM 3251 C CA . THR A 1 422 ? -5.862 14.674 -21.872 1.00 82.56 422 THR A CA 1
ATOM 3252 C C . THR A 1 422 ? -6.505 13.431 -21.245 1.00 82.56 422 THR A C 1
ATOM 3254 O O . THR A 1 422 ? -6.994 12.574 -21.988 1.00 82.56 422 THR A O 1
ATOM 3257 N N . PRO A 1 423 ? -6.541 13.314 -19.902 1.00 78.31 423 PRO A N 1
ATOM 3258 C CA . PRO A 1 423 ? -7.273 12.242 -19.240 1.00 78.31 423 PRO A CA 1
ATOM 3259 C C . PRO A 1 423 ? -8.733 12.198 -19.692 1.00 78.31 423 PRO A C 1
ATOM 3261 O O . PRO A 1 423 ? -9.338 13.227 -20.005 1.00 78.31 423 PRO A O 1
ATOM 3264 N N . SER A 1 424 ? -9.318 11.001 -19.701 1.00 78.19 424 SER A N 1
ATOM 3265 C CA . SER A 1 424 ? -10.740 10.843 -19.998 1.00 78.19 424 SER A CA 1
ATOM 3266 C C . SER A 1 424 ? -11.575 11.703 -19.039 1.00 78.19 424 SER A C 1
ATOM 3268 O O . SER A 1 424 ? -11.375 11.610 -17.829 1.00 78.19 424 SER A O 1
ATOM 3270 N N . PRO A 1 425 ? -12.578 12.468 -19.511 1.00 79.88 425 PRO A N 1
ATOM 3271 C CA . PRO A 1 425 ? -13.487 13.199 -18.624 1.00 79.88 425 PRO A CA 1
ATOM 3272 C C . PRO A 1 425 ? -14.262 12.296 -17.650 1.00 79.88 425 PRO A C 1
ATOM 3274 O O . PRO A 1 425 ? -14.808 12.776 -16.661 1.00 79.88 425 PRO A O 1
ATOM 3277 N N . ARG A 1 426 ? -14.337 10.985 -17.931 1.00 82.19 426 ARG A N 1
ATOM 3278 C CA . ARG A 1 426 ? -14.947 9.982 -17.041 1.00 82.19 426 ARG A CA 1
ATOM 3279 C C . ARG A 1 426 ? -13.995 9.480 -15.959 1.00 82.19 426 ARG A C 1
ATOM 3281 O O . ARG A 1 426 ? -14.442 8.819 -15.030 1.00 82.19 426 ARG A O 1
ATOM 3288 N N . ASP A 1 427 ? -12.712 9.785 -16.077 1.00 75.12 427 ASP A N 1
ATOM 3289 C CA . ASP A 1 427 ? -11.687 9.405 -15.120 1.00 75.12 427 ASP A CA 1
ATOM 3290 C C . ASP A 1 427 ? -11.478 10.528 -14.097 1.00 75.12 427 ASP A C 1
ATOM 3292 O O . ASP A 1 427 ? -10.459 11.222 -14.058 1.00 75.12 427 ASP A O 1
ATOM 3296 N N . TYR A 1 428 ? -12.503 10.733 -13.272 1.00 76.69 428 TYR A N 1
ATOM 3297 C CA . TYR A 1 428 ? -12.523 11.779 -12.249 1.00 76.69 428 TYR A CA 1
ATOM 3298 C C . TYR A 1 428 ? -11.536 11.517 -11.100 1.00 76.69 428 TYR A C 1
ATOM 3300 O O . TYR A 1 428 ? -11.286 12.417 -10.299 1.00 76.69 428 TYR A O 1
ATOM 3308 N N . ILE A 1 429 ? -10.972 10.306 -11.007 1.00 68.50 429 ILE A N 1
ATOM 3309 C CA . ILE A 1 429 ? -9.968 9.956 -9.996 1.00 68.50 429 ILE A CA 1
ATOM 3310 C C . ILE A 1 429 ? -8.532 10.095 -10.505 1.00 68.50 429 ILE A C 1
ATOM 3312 O O . ILE A 1 429 ? -7.612 10.064 -9.683 1.00 68.50 429 ILE A O 1
ATOM 3316 N N . SER A 1 430 ? -8.322 10.279 -11.815 1.00 70.69 430 SER A N 1
ATOM 3317 C CA . SER A 1 430 ? -6.991 10.435 -12.418 1.00 70.69 430 SER A CA 1
ATOM 3318 C C . SER A 1 430 ? -6.138 11.484 -11.715 1.00 70.69 430 SER A C 1
ATOM 3320 O O . SER A 1 430 ? -4.996 11.204 -11.364 1.00 70.69 430 SER A O 1
ATOM 3322 N N . ALA A 1 431 ? -6.713 12.650 -11.402 1.00 70.19 431 ALA A N 1
ATOM 3323 C CA . ALA A 1 431 ? -6.030 13.745 -10.708 1.00 70.19 431 ALA A CA 1
ATOM 3324 C C . ALA A 1 431 ? -5.436 13.349 -9.340 1.00 70.19 431 ALA A C 1
ATOM 3326 O O . ALA A 1 431 ? -4.540 14.026 -8.838 1.00 70.19 431 ALA A O 1
ATOM 3327 N N . TYR A 1 432 ? -5.936 12.273 -8.728 1.00 66.50 432 TYR A N 1
ATOM 3328 C CA . TYR A 1 432 ? -5.542 11.828 -7.390 1.00 66.50 432 TYR A CA 1
ATOM 3329 C C . TYR A 1 432 ? -4.786 10.502 -7.380 1.00 66.50 432 TYR A C 1
ATOM 3331 O O . TYR A 1 432 ? -4.084 10.212 -6.412 1.00 66.50 432 TYR A O 1
ATOM 3339 N N . THR A 1 433 ? -4.957 9.686 -8.418 1.00 67.12 433 THR A N 1
ATOM 3340 C CA . THR A 1 433 ? -4.446 8.311 -8.460 1.00 67.12 433 THR A CA 1
ATOM 3341 C C . THR A 1 433 ? -3.323 8.158 -9.474 1.00 67.12 433 THR A C 1
ATOM 3343 O O . THR A 1 433 ? -2.370 7.423 -9.224 1.00 67.12 433 THR A O 1
ATOM 3346 N N . HIS A 1 434 ? -3.372 8.883 -10.589 1.00 73.62 434 HIS A N 1
ATOM 3347 C CA . HIS A 1 434 ? -2.414 8.703 -11.665 1.00 73.62 434 HIS A CA 1
ATOM 3348 C C . HIS A 1 434 ? -1.108 9.414 -11.333 1.00 73.62 434 HIS A C 1
ATOM 3350 O O . HIS A 1 434 ? -1.046 10.638 -11.252 1.00 73.62 434 HIS A O 1
ATOM 3356 N N . GLN A 1 435 ? -0.037 8.636 -11.196 1.00 70.31 435 GLN A N 1
ATOM 3357 C CA . GLN A 1 435 ? 1.326 9.176 -11.121 1.00 70.31 435 GLN A CA 1
ATOM 3358 C C . GLN A 1 435 ? 1.902 9.431 -12.525 1.00 70.31 435 GLN A C 1
ATOM 3360 O O . GLN A 1 435 ? 3.016 9.915 -12.687 1.00 70.31 435 GLN A O 1
ATOM 3365 N N . PHE A 1 436 ? 1.115 9.108 -13.554 1.00 71.31 436 PHE A N 1
ATOM 3366 C CA . PHE A 1 436 ? 1.535 8.960 -14.931 1.00 71.31 436 PHE A CA 1
ATOM 3367 C C . PHE A 1 436 ? 0.391 9.267 -15.898 1.00 71.31 436 PHE A C 1
ATOM 3369 O O . PHE A 1 436 ? -0.747 8.887 -15.614 1.00 71.31 436 PHE A O 1
ATOM 3376 N N . PRO A 1 437 ? 0.659 9.865 -17.070 1.00 69.31 437 PRO A N 1
ATOM 3377 C CA . PRO A 1 437 ? -0.362 9.993 -18.101 1.00 69.31 437 PRO A CA 1
ATOM 3378 C C . PRO A 1 437 ? -0.879 8.619 -18.544 1.00 69.31 437 PRO A C 1
ATOM 3380 O O . PRO A 1 437 ? -0.105 7.698 -18.802 1.00 69.31 437 PRO A O 1
ATOM 3383 N N . ALA A 1 438 ? -2.203 8.473 -18.608 1.00 67.69 438 ALA A N 1
ATOM 3384 C CA . ALA A 1 438 ? -2.853 7.196 -18.908 1.00 67.69 438 ALA A CA 1
ATOM 3385 C C . ALA A 1 438 ? -3.013 6.921 -20.415 1.00 67.69 438 ALA A C 1
ATOM 3387 O O . ALA A 1 438 ? -3.299 5.794 -20.803 1.00 67.69 438 ALA A O 1
ATOM 3388 N N . GLY A 1 439 ? -2.849 7.929 -21.281 1.00 72.31 439 GLY A N 1
ATOM 3389 C CA . GLY A 1 439 ? -3.289 7.859 -22.684 1.00 72.31 439 GLY A CA 1
ATOM 3390 C C . GLY A 1 439 ? -2.579 6.814 -23.559 1.00 72.31 439 GLY A C 1
ATOM 3391 O O . GLY A 1 439 ? -3.187 6.276 -24.487 1.00 72.31 439 GLY A O 1
ATOM 3392 N N . THR A 1 440 ? -1.320 6.494 -23.262 1.00 84.00 440 THR A N 1
ATOM 3393 C CA . THR A 1 440 ? -0.510 5.469 -23.955 1.00 84.00 440 THR A CA 1
ATOM 3394 C C . THR A 1 440 ? -0.345 4.184 -23.138 1.00 84.00 440 THR A C 1
ATOM 3396 O O . THR A 1 440 ? 0.328 3.252 -23.577 1.00 84.00 440 THR A O 1
ATOM 3399 N N . PHE A 1 441 ? -0.941 4.118 -21.946 1.00 83.25 441 PHE A N 1
ATOM 3400 C CA . PHE A 1 441 ? -0.736 3.028 -21.000 1.00 83.25 441 PHE A CA 1
ATOM 3401 C C . PHE A 1 441 ? -1.340 1.714 -21.525 1.00 83.25 441 PHE A C 1
ATOM 3403 O O . PHE A 1 441 ? -2.451 1.713 -22.051 1.00 83.25 441 PHE A O 1
ATOM 3410 N N . ASN A 1 442 ? -0.609 0.601 -21.386 1.00 85.81 442 ASN A N 1
ATOM 3411 C CA . ASN A 1 442 ? -1.063 -0.762 -21.714 1.00 85.81 442 ASN A CA 1
ATOM 3412 C C . ASN A 1 442 ? -1.598 -0.997 -23.134 1.00 85.81 442 ASN A C 1
ATOM 3414 O O . ASN A 1 442 ? -2.407 -1.892 -23.364 1.00 85.81 442 ASN A O 1
ATOM 3418 N N . ARG A 1 443 ? -1.137 -0.223 -24.121 1.00 90.56 443 ARG A N 1
ATOM 3419 C CA . ARG A 1 443 ? -1.508 -0.475 -25.518 1.00 90.56 443 ARG A CA 1
ATOM 3420 C C . ARG A 1 443 ? -0.738 -1.681 -26.062 1.00 90.56 443 ARG A C 1
ATOM 3422 O O . ARG A 1 443 ? 0.488 -1.632 -26.079 1.00 90.56 443 ARG A O 1
ATOM 3429 N N . PRO A 1 444 ? -1.410 -2.754 -26.506 1.00 93.75 444 PRO A N 1
ATOM 3430 C CA . PRO A 1 444 ? -0.731 -3.986 -26.872 1.00 93.75 444 PRO A CA 1
ATOM 3431 C C . PRO A 1 444 ? 0.132 -3.791 -28.118 1.00 93.75 444 PRO A C 1
ATOM 3433 O O . PRO A 1 444 ? -0.298 -3.203 -29.111 1.00 93.75 444 PRO A O 1
ATOM 3436 N N . TYR A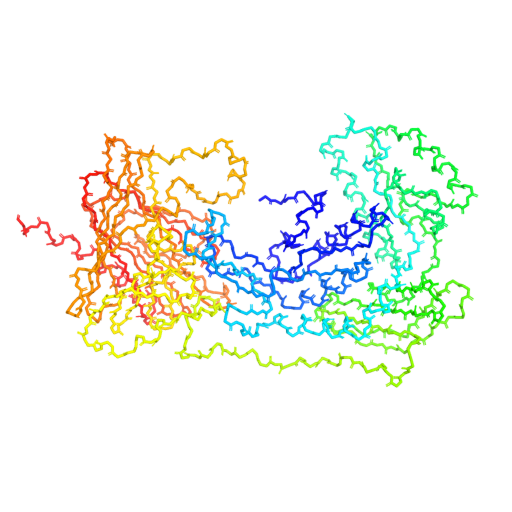 1 445 ? 1.348 -4.314 -28.053 1.00 96.62 445 TYR A N 1
ATOM 3437 C CA . TYR A 1 445 ? 2.300 -4.339 -29.156 1.00 96.62 445 TYR A CA 1
ATOM 3438 C C . TYR A 1 445 ? 2.226 -5.660 -29.933 1.00 96.62 445 TYR A C 1
ATOM 3440 O O . TYR A 1 445 ? 2.143 -6.727 -29.328 1.00 96.62 445 TYR A O 1
ATOM 3448 N N . ASP A 1 446 ? 2.351 -5.602 -31.263 1.00 97.62 446 ASP A N 1
ATOM 3449 C CA . ASP A 1 446 ? 2.724 -6.767 -32.079 1.00 97.62 446 ASP A CA 1
ATOM 3450 C C . ASP A 1 446 ? 4.252 -6.868 -32.087 1.00 97.62 446 ASP A C 1
ATOM 3452 O O . ASP A 1 446 ? 4.930 -5.984 -32.619 1.00 97.62 446 ASP A O 1
ATOM 3456 N N . CYS A 1 447 ? 4.787 -7.918 -31.462 1.00 98.00 447 CYS A N 1
ATOM 3457 C CA . CYS A 1 447 ? 6.219 -8.177 -31.371 1.00 98.00 447 CYS A CA 1
ATOM 3458 C C . CYS A 1 447 ? 6.616 -9.397 -32.209 1.00 98.00 447 CYS A C 1
ATOM 3460 O O . CYS A 1 447 ? 5.990 -10.454 -32.139 1.00 98.00 447 CYS A O 1
ATOM 3462 N N . ARG A 1 448 ? 7.712 -9.279 -32.965 1.00 98.06 448 ARG A N 1
ATOM 3463 C CA . ARG A 1 448 ? 8.254 -10.342 -33.820 1.00 98.06 448 ARG A CA 1
ATOM 3464 C C . ARG A 1 448 ? 9.746 -10.503 -33.606 1.00 98.06 448 ARG A C 1
ATOM 3466 O O . ARG A 1 448 ? 10.498 -9.530 -33.636 1.00 98.06 448 ARG A O 1
ATOM 3473 N N . ILE A 1 449 ? 10.177 -11.747 -33.444 1.00 98.50 449 ILE A N 1
ATOM 3474 C CA . ILE A 1 449 ? 11.593 -12.099 -33.347 1.00 98.50 449 ILE A CA 1
ATOM 3475 C C . ILE A 1 449 ? 12.192 -12.084 -34.750 1.00 98.50 449 ILE A C 1
ATOM 3477 O O . ILE A 1 449 ? 11.703 -12.762 -35.651 1.00 98.50 449 ILE A O 1
ATOM 3481 N N . LEU A 1 450 ? 13.253 -11.305 -34.921 1.00 98.19 450 LEU A N 1
ATOM 3482 C CA . LEU A 1 450 ? 13.994 -11.178 -36.172 1.00 98.19 450 LEU A CA 1
ATOM 3483 C C . LEU A 1 450 ? 15.237 -12.074 -36.182 1.00 98.19 450 LEU A C 1
ATOM 3485 O O . LEU A 1 450 ? 15.621 -12.579 -37.235 1.00 98.19 450 LEU A O 1
ATOM 3489 N N . ASN A 1 451 ? 15.875 -12.273 -35.023 1.00 97.75 451 ASN A N 1
ATOM 3490 C CA . ASN A 1 451 ? 17.072 -13.103 -34.893 1.00 97.75 451 ASN A CA 1
ATOM 3491 C C . ASN A 1 451 ? 17.168 -13.751 -33.504 1.00 97.75 451 ASN A C 1
ATOM 3493 O O . ASN A 1 451 ? 16.785 -13.151 -32.500 1.00 97.75 451 ASN A O 1
ATOM 3497 N N . SER A 1 452 ? 17.705 -14.970 -33.458 1.00 96.44 452 SER A N 1
ATOM 3498 C CA . SER A 1 452 ? 17.995 -15.732 -32.245 1.00 96.44 452 SER A CA 1
ATOM 3499 C C . SER A 1 452 ? 19.199 -16.644 -32.510 1.00 96.44 452 SER A C 1
ATOM 3501 O O . SER A 1 452 ? 19.178 -17.461 -33.432 1.00 96.44 452 SER A O 1
ATOM 3503 N N . GLY A 1 453 ? 20.274 -16.492 -31.736 1.00 92.69 453 GLY A N 1
ATOM 3504 C CA . GLY A 1 453 ? 21.521 -17.243 -31.887 1.00 92.69 453 GLY A CA 1
ATOM 3505 C C . GLY A 1 453 ? 22.748 -16.340 -31.784 1.00 92.69 453 GLY A C 1
ATOM 3506 O O . GLY A 1 453 ? 23.270 -16.120 -30.698 1.00 92.69 453 GLY A O 1
ATOM 3507 N N . ASN A 1 454 ? 23.238 -15.820 -32.912 1.00 93.44 454 ASN A N 1
ATOM 3508 C CA . ASN A 1 454 ? 24.438 -14.964 -32.919 1.00 93.44 454 ASN A CA 1
ATOM 3509 C C . ASN A 1 454 ? 24.175 -13.562 -32.348 1.00 93.44 454 ASN A C 1
ATOM 3511 O O . ASN A 1 454 ? 25.108 -12.870 -31.962 1.00 93.44 454 ASN A O 1
ATOM 3515 N N . ARG A 1 455 ? 22.909 -13.147 -32.322 1.00 96.50 455 ARG A N 1
ATOM 3516 C CA . ARG A 1 455 ? 22.374 -11.993 -31.600 1.00 96.50 455 ARG A CA 1
ATOM 3517 C C . ARG A 1 455 ? 20.885 -12.243 -31.364 1.00 96.50 455 ARG A C 1
ATOM 3519 O O . ARG A 1 455 ? 20.262 -12.953 -32.155 1.00 96.50 455 ARG A O 1
ATOM 3526 N N . ALA A 1 456 ? 20.322 -11.643 -30.329 1.00 97.88 456 ALA A N 1
ATOM 3527 C CA . ALA A 1 456 ? 18.885 -11.647 -30.096 1.00 97.88 456 ALA A CA 1
ATOM 3528 C C . ALA A 1 456 ? 18.309 -10.332 -30.618 1.00 97.88 456 ALA A C 1
ATOM 3530 O O . ALA A 1 456 ? 18.737 -9.260 -30.189 1.00 97.88 456 ALA A O 1
ATOM 3531 N N . GLU A 1 457 ? 17.377 -10.404 -31.562 1.00 98.44 457 GLU A N 1
ATOM 3532 C CA . GLU A 1 457 ? 16.799 -9.223 -32.200 1.00 98.44 457 GLU A CA 1
ATOM 3533 C C . GLU A 1 457 ? 15.292 -9.385 -32.343 1.00 98.44 457 GLU A C 1
ATOM 3535 O O . GLU A 1 457 ? 14.812 -10.432 -32.783 1.00 98.44 457 GLU A O 1
ATOM 3540 N N . ALA A 1 458 ? 14.546 -8.344 -31.993 1.00 98.62 458 ALA A N 1
ATOM 3541 C CA . ALA A 1 458 ? 13.097 -8.322 -32.109 1.00 98.62 458 ALA A CA 1
ATOM 3542 C C . ALA A 1 458 ? 12.605 -6.930 -32.493 1.00 98.62 458 ALA A C 1
ATOM 3544 O O . ALA A 1 458 ? 13.224 -5.924 -32.151 1.00 98.62 458 ALA A O 1
ATOM 3545 N N . THR A 1 459 ? 11.470 -6.874 -33.178 1.00 98.44 459 THR A N 1
ATOM 3546 C CA . THR A 1 459 ? 10.755 -5.631 -33.457 1.00 98.44 459 THR A CA 1
ATOM 3547 C C . THR A 1 459 ? 9.398 -5.655 -32.777 1.00 98.44 459 THR A C 1
ATOM 3549 O O . THR A 1 459 ? 8.796 -6.720 -32.666 1.00 98.44 459 THR A O 1
ATOM 3552 N N . CYS A 1 460 ? 8.930 -4.504 -32.316 1.00 98.38 460 CYS A N 1
ATOM 3553 C CA . CYS A 1 460 ? 7.618 -4.335 -31.710 1.00 98.38 460 CYS A CA 1
ATOM 3554 C C . CYS A 1 460 ? 6.982 -3.049 -32.246 1.00 98.38 460 CYS A C 1
ATOM 3556 O O . CYS A 1 460 ? 7.633 -2.003 -32.238 1.00 98.38 460 CYS A O 1
ATOM 3558 N N . ALA A 1 461 ? 5.712 -3.096 -32.658 1.00 98.19 461 ALA A N 1
ATOM 3559 C CA . ALA A 1 461 ? 4.951 -1.891 -32.992 1.00 98.19 461 ALA A CA 1
ATOM 3560 C C . ALA A 1 461 ? 3.516 -1.894 -32.439 1.00 98.19 461 ALA A C 1
ATOM 3562 O O . ALA A 1 461 ? 2.899 -2.949 -32.300 1.00 98.19 461 ALA A O 1
ATOM 3563 N N . TYR A 1 462 ? 2.968 -0.703 -32.182 1.00 97.06 462 TYR A N 1
ATOM 3564 C CA . TYR A 1 462 ? 1.524 -0.502 -32.028 1.00 97.06 462 TYR A CA 1
ATOM 3565 C C . TYR A 1 462 ? 1.086 0.838 -32.616 1.00 97.06 462 TYR A C 1
ATOM 3567 O O . TYR A 1 462 ? 1.835 1.818 -32.627 1.00 97.06 462 TYR A O 1
ATOM 3575 N N . SER A 1 463 ? -0.171 0.899 -33.043 1.00 96.06 463 SER A N 1
ATOM 3576 C CA . SER A 1 463 ? -0.813 2.135 -33.487 1.00 96.06 463 SER A CA 1
ATOM 3577 C C . SER A 1 463 ? -1.832 2.614 -32.454 1.00 96.06 463 SER A C 1
ATOM 3579 O O . SER A 1 463 ? -2.613 1.823 -31.926 1.00 96.06 463 SER A O 1
ATOM 3581 N N . ALA A 1 464 ? -1.861 3.923 -32.199 1.00 93.75 464 ALA A N 1
ATOM 3582 C CA . ALA A 1 464 ? -2.909 4.609 -31.443 1.00 93.75 464 ALA A CA 1
ATOM 3583 C C . ALA A 1 464 ? -3.691 5.531 -32.390 1.00 93.75 464 ALA A C 1
ATOM 3585 O O . ALA A 1 464 ? -3.329 6.703 -32.545 1.00 93.75 464 ALA A O 1
ATOM 3586 N N . PRO A 1 465 ? -4.747 5.029 -33.061 1.00 92.31 465 PRO A N 1
ATOM 3587 C CA . PRO A 1 465 ? -5.494 5.810 -34.045 1.00 92.31 465 PRO A CA 1
ATOM 3588 C C . PRO A 1 465 ? -6.157 7.059 -33.455 1.00 92.31 465 PRO A C 1
ATOM 3590 O O . PRO A 1 465 ? -6.230 8.089 -34.120 1.00 92.31 465 PRO A O 1
ATOM 3593 N N . ASP A 1 466 ? -6.592 6.987 -32.198 1.00 89.75 466 ASP A N 1
ATOM 3594 C CA . ASP A 1 466 ? -7.183 8.092 -31.439 1.00 89.75 466 ASP A CA 1
ATOM 3595 C C . ASP A 1 466 ? -6.196 9.242 -31.196 1.00 89.75 466 ASP A C 1
ATOM 3597 O O . ASP A 1 466 ? -6.595 10.405 -31.184 1.00 89.75 466 ASP A O 1
ATOM 3601 N N . LEU A 1 467 ? -4.902 8.927 -31.093 1.00 90.69 467 LEU A N 1
ATOM 3602 C CA . LEU A 1 467 ? -3.818 9.906 -30.991 1.00 90.69 467 LEU A CA 1
ATOM 3603 C C . LEU A 1 467 ? -3.167 10.212 -32.352 1.00 90.69 467 LEU A C 1
ATOM 3605 O O . LEU A 1 467 ? -2.349 11.122 -32.446 1.00 90.69 467 LEU A O 1
ATOM 3609 N N . LYS A 1 468 ? -3.540 9.483 -33.416 1.00 94.56 468 LYS A N 1
ATOM 3610 C CA . LYS A 1 468 ? -2.942 9.550 -34.764 1.00 94.56 468 LYS A CA 1
ATOM 3611 C C . LYS A 1 468 ? -1.424 9.340 -34.759 1.00 94.56 468 LYS A C 1
ATOM 3613 O O . LYS A 1 468 ? -0.692 10.018 -35.486 1.00 94.56 468 LYS A O 1
ATOM 3618 N N . ILE A 1 469 ? -0.972 8.385 -33.949 1.00 95.62 469 ILE A N 1
ATOM 3619 C CA . ILE A 1 469 ? 0.441 8.027 -33.813 1.00 95.62 469 ILE A CA 1
ATOM 3620 C C . ILE A 1 469 ? 0.673 6.518 -33.925 1.00 95.62 469 ILE A C 1
ATOM 3622 O O . ILE A 1 469 ? -0.247 5.711 -33.781 1.00 95.62 469 ILE A O 1
ATOM 3626 N N . THR A 1 470 ? 1.915 6.124 -34.184 1.00 97.62 470 THR A N 1
ATOM 3627 C CA . THR A 1 470 ? 2.381 4.731 -34.135 1.00 97.62 470 THR A CA 1
ATOM 3628 C C . THR A 1 470 ? 3.760 4.692 -33.499 1.00 97.62 470 THR A C 1
ATOM 3630 O O . THR A 1 470 ? 4.631 5.459 -33.898 1.00 97.62 470 THR A O 1
ATOM 3633 N N . PHE A 1 471 ? 3.959 3.818 -32.519 1.00 97.38 471 PHE A N 1
ATOM 3634 C CA . PHE A 1 471 ? 5.273 3.582 -31.932 1.00 97.38 471 PHE A CA 1
ATOM 3635 C C . PHE A 1 471 ? 5.880 2.318 -32.521 1.00 97.38 471 PHE A C 1
ATOM 3637 O O . PHE A 1 471 ? 5.194 1.313 -32.707 1.00 97.38 471 PHE A O 1
ATOM 3644 N N . GLU A 1 472 ? 7.177 2.375 -32.786 1.00 98.19 472 GLU A N 1
ATOM 3645 C CA . GLU A 1 472 ? 7.969 1.267 -33.300 1.00 98.19 472 GLU A CA 1
ATOM 3646 C C . GLU A 1 472 ? 9.270 1.141 -32.512 1.00 98.19 472 GLU A C 1
ATOM 3648 O O . GLU A 1 472 ? 9.887 2.139 -32.124 1.00 98.19 472 GLU A O 1
ATOM 3653 N N . ARG A 1 473 ? 9.700 -0.101 -32.296 1.00 97.75 473 ARG A N 1
ATOM 3654 C CA . ARG A 1 473 ? 10.883 -0.450 -31.512 1.00 97.75 473 ARG A CA 1
ATOM 3655 C C . ARG A 1 473 ? 11.634 -1.588 -32.172 1.00 97.75 473 ARG A C 1
ATOM 3657 O O . ARG A 1 473 ? 11.021 -2.573 -32.565 1.00 97.75 473 ARG A O 1
ATOM 3664 N N . ASN A 1 474 ? 12.955 -1.489 -32.198 1.00 98.25 474 ASN A N 1
ATOM 3665 C CA . ASN A 1 474 ? 13.862 -2.586 -32.500 1.00 98.25 474 ASN A CA 1
ATOM 3666 C C . ASN A 1 474 ? 14.767 -2.807 -31.292 1.00 98.25 474 ASN A C 1
ATOM 3668 O O . ASN A 1 474 ? 15.477 -1.902 -30.855 1.00 98.25 474 ASN A O 1
ATOM 3672 N N . LEU A 1 475 ? 14.713 -4.012 -30.751 1.00 98.38 475 LEU A N 1
ATOM 3673 C CA . LEU A 1 475 ? 15.452 -4.449 -29.581 1.00 98.38 475 LEU A CA 1
ATOM 3674 C C . LEU A 1 475 ? 16.593 -5.340 -30.045 1.00 98.38 475 LEU A C 1
ATOM 3676 O O . LEU A 1 475 ? 16.379 -6.247 -30.850 1.00 98.38 475 LEU A O 1
ATOM 3680 N N . LEU A 1 476 ? 17.788 -5.096 -29.521 1.00 98.38 476 LEU A N 1
ATOM 3681 C CA . LEU A 1 476 ? 18.984 -5.848 -29.859 1.00 98.38 476 LEU A CA 1
ATOM 3682 C C . LEU A 1 476 ? 19.774 -6.178 -28.598 1.00 98.38 476 LEU A C 1
ATOM 3684 O O . LEU A 1 476 ? 20.154 -5.288 -27.841 1.00 98.38 476 LEU A O 1
ATOM 3688 N N . MET A 1 477 ? 20.091 -7.454 -28.418 1.00 97.88 477 MET A N 1
ATOM 3689 C CA . MET A 1 477 ? 21.011 -7.926 -27.393 1.00 97.88 477 MET A CA 1
ATOM 3690 C C . MET A 1 477 ? 22.125 -8.739 -28.054 1.00 97.88 477 MET A C 1
ATOM 3692 O O . MET A 1 477 ? 21.880 -9.701 -28.787 1.00 97.88 477 MET A O 1
ATOM 3696 N N . GLN A 1 478 ? 23.363 -8.313 -27.813 1.00 97.50 478 GLN A N 1
ATOM 3697 C CA . GLN A 1 478 ? 24.564 -8.989 -28.302 1.00 97.50 478 GLN A CA 1
ATOM 3698 C C . GLN A 1 478 ? 24.935 -10.155 -27.378 1.00 97.50 478 GLN A C 1
ATOM 3700 O O . GLN A 1 478 ? 24.561 -10.120 -26.209 1.00 97.50 478 GLN A O 1
ATOM 3705 N N . PRO A 1 479 ? 25.677 -11.172 -27.841 1.00 95.31 479 PRO A N 1
ATOM 3706 C CA . PRO A 1 479 ? 26.235 -12.195 -26.958 1.00 95.31 479 PRO A CA 1
ATOM 3707 C C . PRO A 1 479 ? 27.129 -11.589 -25.873 1.00 95.31 479 PRO A C 1
ATOM 3709 O O . PRO A 1 479 ? 27.813 -10.597 -26.118 1.00 95.31 479 PRO A O 1
ATOM 3712 N N . ASP A 1 480 ? 27.119 -12.196 -24.685 1.00 91.12 480 ASP A N 1
ATOM 3713 C CA . ASP A 1 480 ? 28.038 -11.914 -23.569 1.00 91.12 480 ASP A CA 1
ATOM 3714 C C . ASP A 1 480 ? 28.096 -10.452 -23.079 1.00 91.12 480 ASP A C 1
ATOM 3716 O O . ASP A 1 480 ? 28.996 -10.072 -22.328 1.00 91.12 480 ASP A O 1
ATOM 3720 N N . GLN A 1 481 ? 27.126 -9.618 -23.464 1.00 93.94 481 GLN A N 1
ATOM 3721 C CA . GLN A 1 481 ? 27.041 -8.226 -23.030 1.00 93.94 481 GLN A CA 1
ATOM 3722 C C . GLN A 1 481 ? 25.941 -8.051 -21.983 1.00 93.94 481 GLN A C 1
ATOM 3724 O O . GLN A 1 481 ? 24.791 -8.401 -22.245 1.00 93.94 481 GLN A O 1
ATOM 3729 N N . PRO A 1 482 ? 26.219 -7.437 -20.823 1.00 95.12 482 PRO A N 1
ATOM 3730 C CA . PRO A 1 482 ? 25.192 -7.131 -19.832 1.00 95.12 482 PRO A CA 1
ATOM 3731 C C . PRO A 1 482 ? 24.408 -5.857 -20.212 1.00 95.12 482 PRO A C 1
ATOM 3733 O O . PRO A 1 482 ? 24.217 -4.947 -19.404 1.00 95.12 482 PRO A O 1
ATOM 3736 N N . ALA A 1 483 ? 24.024 -5.755 -21.485 1.00 96.75 483 ALA A N 1
ATOM 3737 C CA . ALA A 1 483 ? 23.430 -4.580 -22.099 1.00 96.75 483 ALA A CA 1
ATOM 3738 C C . ALA A 1 483 ? 22.516 -4.963 -23.269 1.00 96.75 483 ALA A C 1
ATOM 3740 O O . ALA A 1 483 ? 22.694 -6.002 -23.908 1.00 96.75 483 ALA A O 1
ATOM 3741 N N . PHE A 1 484 ? 21.561 -4.089 -23.568 1.00 97.88 484 PHE A N 1
ATOM 3742 C CA . PHE A 1 484 ? 20.754 -4.151 -24.780 1.00 97.88 484 PHE A CA 1
ATOM 3743 C C . PHE A 1 484 ? 20.603 -2.757 -25.389 1.00 97.88 484 PHE A C 1
ATOM 3745 O O . PHE A 1 484 ? 20.660 -1.739 -24.694 1.00 97.88 484 PHE A O 1
ATOM 3752 N N . SER A 1 485 ? 20.389 -2.717 -26.697 1.00 97.44 485 SER A N 1
ATOM 3753 C CA . SER A 1 485 ? 20.085 -1.500 -27.437 1.00 97.44 485 SER A CA 1
ATOM 3754 C C . SER A 1 485 ? 18.623 -1.503 -27.865 1.00 97.44 485 SER A C 1
ATOM 3756 O O . SER A 1 485 ? 18.061 -2.531 -28.243 1.00 97.44 485 SER A O 1
ATOM 3758 N N . LEU A 1 486 ? 18.020 -0.327 -27.803 1.00 97.31 486 LEU A N 1
ATOM 3759 C CA . LEU A 1 486 ? 16.682 -0.010 -28.249 1.00 97.31 486 LEU A CA 1
ATOM 3760 C C . LEU A 1 486 ? 16.795 1.078 -29.308 1.00 97.31 486 LEU A C 1
ATOM 3762 O O . LEU A 1 486 ? 17.240 2.185 -29.023 1.00 97.31 486 LEU A O 1
ATOM 3766 N N . ARG A 1 487 ? 16.325 0.779 -30.510 1.00 97.19 487 ARG A N 1
ATOM 3767 C CA . ARG A 1 487 ? 16.091 1.786 -31.533 1.00 97.19 487 ARG A CA 1
ATOM 3768 C C . ARG A 1 487 ? 14.601 2.040 -31.619 1.00 97.19 487 ARG A C 1
ATOM 3770 O O . ARG A 1 487 ? 13.844 1.098 -31.836 1.00 97.19 487 ARG A O 1
ATOM 3777 N N . LEU A 1 488 ? 14.170 3.275 -31.421 1.00 96.38 488 LEU A N 1
ATOM 3778 C CA . LEU A 1 488 ? 12.754 3.606 -31.311 1.00 96.38 488 LEU A CA 1
ATOM 3779 C C . LEU A 1 488 ? 12.350 4.746 -32.243 1.00 96.38 488 LEU A C 1
ATOM 3781 O O . LEU A 1 488 ? 13.167 5.594 -32.607 1.00 96.38 488 LEU A O 1
ATOM 3785 N N . ARG A 1 489 ? 11.080 4.746 -32.645 1.00 96.12 489 ARG A N 1
ATOM 3786 C CA . ARG A 1 489 ? 10.491 5.768 -33.507 1.00 96.12 489 ARG A CA 1
ATOM 3787 C C . ARG A 1 489 ? 9.029 5.982 -33.146 1.00 96.12 489 ARG A C 1
ATOM 3789 O O . ARG A 1 489 ? 8.268 5.029 -33.017 1.00 96.12 489 ARG A O 1
ATOM 3796 N N . LEU A 1 490 ? 8.641 7.249 -33.054 1.00 96.38 490 LEU A N 1
ATOM 3797 C CA . LEU A 1 490 ? 7.247 7.675 -33.016 1.00 96.38 490 LEU A CA 1
ATOM 3798 C C . LEU A 1 490 ? 6.878 8.207 -34.395 1.00 96.38 490 LEU A C 1
ATOM 3800 O O . LEU A 1 490 ? 7.428 9.215 -34.822 1.00 96.38 490 LEU A O 1
ATOM 3804 N N . LEU A 1 491 ? 5.938 7.577 -35.082 1.00 97.69 491 LEU A N 1
ATOM 3805 C CA . LEU A 1 491 ? 5.303 8.137 -36.267 1.00 97.69 491 LEU A CA 1
ATOM 3806 C C . LEU A 1 491 ? 4.128 9.008 -35.831 1.00 97.69 491 LEU A C 1
ATOM 3808 O O . LEU A 1 491 ? 3.259 8.543 -35.097 1.00 97.69 491 LEU A O 1
ATOM 3812 N N . SER A 1 492 ? 4.095 10.257 -36.285 1.00 95.94 492 SER A N 1
ATOM 3813 C CA . SER A 1 492 ? 3.029 11.208 -35.961 1.00 95.94 492 SER A CA 1
ATOM 3814 C C . SER A 1 492 ? 2.696 12.071 -37.169 1.00 95.94 492 SER A C 1
ATOM 3816 O O . SER A 1 492 ? 3.590 12.593 -37.839 1.00 95.94 492 SER A O 1
ATOM 3818 N N . ALA A 1 493 ? 1.399 12.273 -37.411 1.00 92.38 493 ALA A N 1
ATOM 3819 C CA . ALA A 1 493 ? 0.921 13.233 -38.405 1.00 92.38 493 ALA A CA 1
ATOM 3820 C C . ALA A 1 493 ? 1.135 14.694 -37.968 1.00 92.38 493 ALA A C 1
ATOM 3822 O O . ALA A 1 493 ? 1.150 15.590 -38.810 1.00 92.38 493 ALA A O 1
ATOM 3823 N N . SER A 1 494 ? 1.288 14.943 -36.662 1.00 92.31 494 SER A N 1
ATOM 3824 C CA . SER A 1 494 ? 1.578 16.274 -36.132 1.00 92.31 494 SER A CA 1
ATOM 3825 C C . SER A 1 494 ? 3.075 16.433 -35.853 1.00 92.31 494 SER A C 1
ATOM 3827 O O . SER A 1 494 ? 3.617 15.666 -35.050 1.00 92.31 494 SER A O 1
ATOM 3829 N N . PRO A 1 495 ? 3.739 17.455 -36.425 1.00 84.50 495 PRO A N 1
ATOM 3830 C CA . PRO A 1 495 ? 5.144 17.739 -36.147 1.00 84.50 495 PRO A CA 1
ATOM 3831 C C . PRO A 1 495 ? 5.374 18.298 -34.734 1.00 84.50 495 PRO A C 1
ATOM 3833 O O . PRO A 1 495 ? 6.514 18.358 -34.287 1.00 84.50 495 PRO A O 1
ATOM 3836 N N . SER A 1 496 ? 4.315 18.720 -34.030 1.00 89.38 496 SER A N 1
ATOM 3837 C CA . SER A 1 496 ? 4.414 19.240 -32.661 1.00 89.38 496 SER A CA 1
ATOM 3838 C C . SER A 1 496 ? 4.455 18.147 -31.597 1.00 89.38 496 SER A C 1
ATOM 3840 O O . SER A 1 496 ? 4.727 18.452 -30.443 1.00 89.38 496 SER A O 1
ATOM 3842 N N . VAL A 1 497 ? 4.119 16.905 -31.958 1.00 93.44 497 VAL A N 1
ATOM 3843 C CA . VAL A 1 497 ? 4.100 15.788 -31.013 1.00 93.44 497 VAL A CA 1
ATOM 3844 C C . VAL A 1 497 ? 5.504 15.220 -30.908 1.00 93.44 497 VAL A C 1
ATOM 3846 O O . VAL A 1 497 ? 6.113 14.851 -31.914 1.00 93.44 497 VAL A O 1
ATOM 3849 N N . ARG A 1 498 ? 5.998 15.120 -29.680 1.00 93.88 498 ARG A N 1
ATOM 3850 C CA . ARG A 1 498 ? 7.237 14.418 -29.351 1.00 93.88 498 ARG A CA 1
ATOM 3851 C C . ARG A 1 498 ? 6.912 13.068 -28.744 1.00 93.88 498 ARG A C 1
ATOM 3853 O O . ARG A 1 498 ? 5.893 12.907 -28.072 1.00 93.88 498 ARG A O 1
ATOM 3860 N N . GLY A 1 499 ? 7.784 12.101 -28.985 1.00 94.06 499 GLY A N 1
ATOM 3861 C CA . GLY A 1 499 ? 7.732 10.840 -28.269 1.00 94.06 499 GLY A CA 1
ATOM 3862 C C . GLY A 1 499 ? 8.400 10.986 -26.916 1.00 94.06 499 GLY A C 1
ATOM 3863 O O . GLY A 1 499 ? 9.349 11.754 -26.761 1.00 94.06 499 GLY A O 1
ATOM 3864 N N . VAL A 1 500 ? 7.899 10.250 -25.934 1.00 94.12 500 VAL A N 1
ATOM 3865 C CA . VAL A 1 500 ? 8.472 10.191 -24.596 1.00 94.12 500 VAL A CA 1
ATOM 3866 C C . VAL A 1 500 ? 8.736 8.732 -24.246 1.00 94.12 500 VAL A C 1
ATOM 3868 O O . VAL A 1 500 ? 7.857 7.887 -24.393 1.00 94.12 500 VAL A O 1
ATOM 3871 N N . LEU A 1 501 ? 9.948 8.428 -23.785 1.00 93.25 501 LEU A N 1
ATOM 3872 C CA . LEU A 1 501 ? 10.316 7.128 -23.231 1.00 93.25 501 LEU A CA 1
ATOM 3873 C C . LEU A 1 501 ? 10.537 7.281 -21.726 1.00 93.25 501 LEU A C 1
ATOM 3875 O O . LEU A 1 501 ? 11.399 8.041 -21.290 1.00 93.25 501 LEU A O 1
ATOM 3879 N N . LEU A 1 502 ? 9.772 6.540 -20.933 1.00 92.06 502 LEU A N 1
ATOM 3880 C CA . LEU A 1 502 ? 9.873 6.488 -19.480 1.00 92.06 502 LEU A CA 1
ATOM 3881 C C . LEU A 1 502 ? 10.436 5.133 -19.064 1.00 92.06 502 LEU A C 1
ATOM 3883 O O . LEU A 1 502 ? 9.942 4.093 -19.492 1.00 92.06 502 LEU A O 1
ATOM 3887 N N . SER A 1 503 ? 11.468 5.121 -18.227 1.00 91.62 503 SER A N 1
ATOM 3888 C CA . SER A 1 503 ? 12.025 3.880 -17.680 1.00 91.62 503 SER A CA 1
ATOM 3889 C C . SER A 1 503 ? 12.238 3.990 -16.178 1.00 91.62 503 SER A C 1
ATOM 3891 O O . SER A 1 503 ? 12.972 4.865 -15.721 1.00 91.62 503 SER A O 1
ATOM 3893 N N . GLY A 1 504 ? 11.596 3.099 -15.419 1.00 89.62 504 GLY A N 1
ATOM 3894 C CA . GLY A 1 504 ? 11.814 2.967 -13.982 1.00 89.62 504 GLY A CA 1
ATOM 3895 C C . GLY A 1 504 ? 13.057 2.129 -13.701 1.00 89.62 504 GLY A C 1
ATOM 3896 O O . GLY A 1 504 ? 13.078 0.937 -13.994 1.00 89.62 504 GLY A O 1
ATOM 3897 N N . LEU A 1 505 ? 14.087 2.744 -13.129 1.00 88.94 505 LEU A N 1
ATOM 3898 C CA . LEU A 1 505 ? 15.309 2.087 -12.681 1.00 88.94 505 LEU A CA 1
ATOM 3899 C C . LEU A 1 505 ? 15.204 1.805 -11.182 1.00 88.94 505 LEU A C 1
ATOM 3901 O O . LEU A 1 505 ? 15.036 2.725 -10.380 1.00 88.94 505 LEU A O 1
ATOM 3905 N N . ALA A 1 506 ? 15.281 0.535 -10.796 1.00 82.25 506 ALA A N 1
ATOM 3906 C CA . ALA A 1 506 ? 15.249 0.138 -9.397 1.00 82.25 506 ALA A CA 1
ATOM 3907 C C . ALA A 1 506 ? 16.564 0.512 -8.710 1.00 82.25 506 ALA A C 1
ATOM 3909 O O . ALA A 1 506 ? 17.646 0.357 -9.279 1.00 82.25 506 ALA A O 1
ATOM 3910 N N . ILE A 1 507 ? 16.476 0.972 -7.462 1.00 69.94 507 ILE A N 1
ATOM 3911 C CA . ILE A 1 507 ? 17.650 1.243 -6.647 1.00 69.94 507 ILE A CA 1
ATOM 3912 C C . ILE A 1 507 ? 17.572 0.444 -5.358 1.00 69.94 507 ILE A C 1
ATOM 3914 O O . ILE A 1 507 ? 16.602 0.557 -4.618 1.00 69.94 507 ILE A O 1
ATOM 3918 N N . SER A 1 508 ? 18.644 -0.277 -5.028 1.00 61.22 508 SER A N 1
ATOM 3919 C CA . SER A 1 508 ? 18.791 -0.955 -3.744 1.00 61.22 508 SER A CA 1
ATOM 3920 C C . SER A 1 508 ? 17.742 -2.034 -3.485 1.00 61.22 508 SER A C 1
ATOM 3922 O O . SER A 1 508 ? 16.675 -1.800 -2.925 1.00 61.22 508 SER A O 1
ATOM 3924 N N . GLN A 1 509 ? 18.155 -3.285 -3.700 1.00 53.38 509 GLN A N 1
ATOM 3925 C CA . GLN A 1 509 ? 17.550 -4.437 -3.018 1.00 53.38 509 GLN A CA 1
ATOM 3926 C C . GLN A 1 509 ? 17.881 -4.484 -1.516 1.00 53.38 509 GLN A C 1
ATOM 3928 O O . GLN A 1 509 ? 17.320 -5.285 -0.757 1.00 53.38 509 GLN A O 1
ATOM 3933 N N . SER A 1 510 ? 18.833 -3.659 -1.072 1.00 43.16 510 SER A N 1
ATOM 3934 C CA . SER A 1 510 ? 19.306 -3.672 0.300 1.00 43.16 510 SER A CA 1
ATOM 3935 C C . SER A 1 510 ? 18.229 -3.202 1.265 1.00 43.16 510 SER A C 1
ATOM 3937 O O . SER A 1 510 ? 17.588 -2.162 1.128 1.00 43.16 510 SER A O 1
ATOM 3939 N N . ARG A 1 511 ? 18.097 -3.984 2.333 1.00 49.78 511 ARG A N 1
ATOM 3940 C CA . ARG A 1 511 ? 17.105 -3.805 3.381 1.00 49.78 511 ARG A CA 1
ATOM 3941 C C . ARG A 1 511 ? 17.320 -2.582 4.278 1.00 49.78 511 ARG A C 1
ATOM 3943 O O . ARG A 1 511 ? 16.538 -2.388 5.208 1.00 49.78 511 ARG A O 1
ATOM 3950 N N . SER A 1 512 ? 18.350 -1.768 4.027 1.00 46.88 512 SER A N 1
ATOM 3951 C CA . SER A 1 512 ? 18.685 -0.608 4.855 1.00 46.88 512 SER A CA 1
ATOM 3952 C C . SER A 1 512 ? 19.083 0.616 4.021 1.00 46.88 512 SER A C 1
ATOM 3954 O O . SER A 1 512 ? 20.067 0.577 3.289 1.00 46.88 512 SER A O 1
ATOM 3956 N N . VAL A 1 513 ? 18.385 1.736 4.236 1.00 50.38 513 VAL A N 1
ATOM 3957 C CA . VAL A 1 513 ? 18.622 3.075 3.643 1.00 50.38 513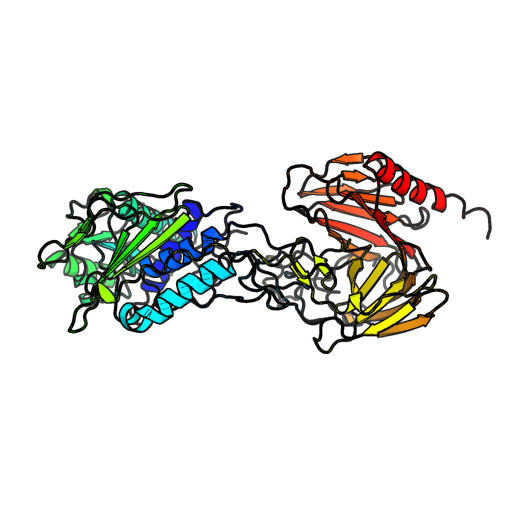 VAL A CA 1
ATOM 3958 C C . VAL A 1 513 ? 19.930 3.725 4.150 1.00 50.38 513 VAL A C 1
ATOM 3960 O O . VAL A 1 513 ? 20.154 4.922 4.016 1.00 50.38 513 VAL A O 1
ATOM 3963 N N . ARG A 1 514 ? 20.828 2.968 4.795 1.00 56.59 514 ARG A N 1
ATOM 3964 C CA . ARG A 1 514 ? 22.014 3.539 5.458 1.00 56.59 514 ARG A CA 1
ATOM 3965 C C . ARG A 1 514 ? 23.057 4.083 4.479 1.00 56.59 514 ARG A C 1
ATOM 3967 O O . ARG A 1 514 ? 23.884 4.890 4.893 1.00 56.59 514 ARG A O 1
ATOM 3974 N N . GLN A 1 515 ? 23.026 3.665 3.213 1.00 63.78 515 GLN A N 1
ATOM 3975 C CA . GLN A 1 515 ? 23.896 4.188 2.161 1.00 63.78 515 GLN A CA 1
ATOM 3976 C C . GLN A 1 515 ? 23.057 4.501 0.918 1.00 63.78 515 GLN A C 1
ATOM 3978 O O . GLN A 1 515 ? 22.654 3.566 0.227 1.00 63.78 515 GLN A O 1
ATOM 3983 N N . PRO A 1 516 ? 22.751 5.785 0.647 1.00 70.62 516 PRO A N 1
ATOM 3984 C CA . PRO A 1 516 ? 22.013 6.144 -0.550 1.00 70.62 516 PRO A CA 1
ATOM 3985 C C . PRO A 1 516 ? 22.853 5.830 -1.798 1.00 70.62 516 PRO A C 1
ATOM 3987 O O . PRO A 1 516 ? 24.087 5.904 -1.748 1.00 70.62 516 PRO A O 1
ATOM 3990 N N . PRO A 1 517 ? 22.198 5.496 -2.916 1.00 80.38 517 PRO A N 1
ATOM 3991 C CA . PRO A 1 517 ? 22.862 5.289 -4.195 1.00 80.38 517 PRO A CA 1
ATOM 3992 C C . PRO A 1 517 ? 23.457 6.600 -4.732 1.00 80.38 517 PRO A C 1
ATOM 3994 O O . PRO A 1 517 ? 23.278 7.688 -4.170 1.00 80.38 517 PRO A O 1
ATOM 3997 N N . TYR A 1 518 ? 24.159 6.495 -5.856 1.00 82.94 518 TYR A N 1
ATOM 3998 C CA . TYR A 1 518 ? 24.721 7.641 -6.564 1.00 82.94 518 TYR A CA 1
ATOM 3999 C C . TYR A 1 518 ? 24.103 7.775 -7.948 1.00 82.94 518 TYR A C 1
ATOM 4001 O O . TYR A 1 518 ? 23.985 6.785 -8.673 1.00 82.94 518 TYR A O 1
ATOM 4009 N N . VAL A 1 519 ? 23.786 9.011 -8.330 1.00 81.19 519 VAL A N 1
ATOM 4010 C CA . VAL A 1 519 ? 23.455 9.369 -9.711 1.00 81.19 519 VAL A CA 1
ATOM 4011 C C . VAL A 1 519 ? 24.712 9.915 -10.370 1.00 81.19 519 VAL A C 1
ATOM 4013 O O . VAL A 1 519 ? 25.343 10.853 -9.881 1.00 81.19 519 VAL A O 1
ATOM 4016 N N . ILE A 1 520 ? 25.098 9.291 -11.475 1.00 84.12 520 ILE A N 1
ATOM 4017 C CA . ILE A 1 520 ? 26.273 9.624 -12.270 1.00 84.12 520 ILE A CA 1
ATOM 4018 C C . ILE A 1 520 ? 25.759 10.122 -13.619 1.00 84.12 520 ILE A C 1
ATOM 4020 O O . ILE A 1 520 ? 25.357 9.334 -14.465 1.00 84.12 520 ILE A O 1
ATOM 4024 N N . ALA A 1 521 ? 25.759 11.434 -13.808 1.00 83.62 521 ALA A N 1
ATOM 4025 C CA . ALA A 1 521 ? 25.374 12.091 -15.052 1.00 83.62 521 ALA A CA 1
ATOM 4026 C C . ALA A 1 521 ? 26.507 13.046 -15.457 1.00 83.62 521 ALA A C 1
ATOM 4028 O O . ALA A 1 521 ? 27.628 12.599 -15.708 1.00 83.62 521 ALA A O 1
ATOM 4029 N N . ASP A 1 522 ? 26.266 14.355 -15.498 1.00 79.38 522 ASP A N 1
ATOM 4030 C CA . ASP A 1 522 ? 27.293 15.377 -15.784 1.00 79.38 522 ASP A CA 1
ATOM 4031 C C . ASP A 1 522 ? 28.247 15.621 -14.613 1.00 79.38 522 ASP A C 1
ATOM 4033 O O . ASP A 1 522 ? 29.368 16.091 -14.789 1.00 79.38 522 ASP A O 1
ATOM 4037 N N . GLY A 1 523 ? 27.824 15.193 -13.428 1.00 82.94 523 GLY A N 1
ATOM 4038 C CA . GLY A 1 523 ? 28.645 15.001 -12.245 1.00 82.94 523 GLY A CA 1
ATOM 4039 C C . GLY A 1 523 ? 28.190 13.750 -11.498 1.00 82.94 523 GLY A C 1
ATOM 4040 O O . GLY A 1 523 ? 27.307 13.019 -11.946 1.00 82.94 523 GLY A O 1
ATOM 4041 N N . THR A 1 524 ? 28.804 13.486 -10.348 1.00 86.06 524 THR A N 1
ATOM 4042 C CA . THR A 1 524 ? 28.331 12.452 -9.421 1.00 86.06 524 THR A CA 1
ATOM 4043 C C . THR A 1 524 ? 27.654 13.124 -8.243 1.00 86.06 524 THR A C 1
ATOM 4045 O O . THR A 1 524 ? 28.307 13.832 -7.479 1.00 86.06 524 THR A O 1
ATOM 4048 N N . ALA A 1 525 ? 26.357 12.891 -8.099 1.00 84.56 525 ALA A N 1
ATOM 4049 C CA . ALA A 1 525 ? 25.569 13.367 -6.978 1.00 84.56 525 ALA A CA 1
ATOM 4050 C C . ALA A 1 525 ? 25.150 12.189 -6.099 1.00 84.56 525 ALA A C 1
ATOM 4052 O O . ALA A 1 525 ? 24.969 11.060 -6.567 1.00 84.56 525 ALA A O 1
ATOM 4053 N N . ARG A 1 526 ? 25.003 12.458 -4.801 1.00 80.62 526 ARG A N 1
ATOM 4054 C CA . ARG A 1 526 ? 24.261 11.545 -3.937 1.00 80.62 526 ARG A CA 1
ATOM 4055 C C . ARG A 1 526 ? 22.790 11.679 -4.261 1.00 80.62 526 ARG A C 1
ATOM 4057 O O . ARG A 1 526 ? 22.296 12.785 -4.449 1.00 80.62 526 ARG A O 1
ATOM 4064 N N . TYR A 1 527 ? 22.132 10.542 -4.257 1.00 82.31 527 TYR A N 1
ATOM 4065 C CA . TYR A 1 527 ? 20.711 10.448 -4.468 1.00 82.31 527 TYR A CA 1
ATOM 4066 C C . TYR A 1 527 ? 19.907 11.129 -3.353 1.00 82.31 527 TYR A C 1
ATOM 4068 O O . TYR A 1 527 ? 20.182 10.940 -2.164 1.00 82.31 527 TYR A O 1
ATOM 4076 N N . ALA A 1 528 ? 18.914 11.906 -3.755 1.00 84.44 528 ALA A N 1
ATOM 4077 C CA . ALA A 1 528 ? 18.001 12.695 -2.957 1.00 84.44 528 ALA A CA 1
ATOM 4078 C C . ALA A 1 528 ? 16.558 12.472 -3.450 1.00 84.44 528 ALA A C 1
ATOM 4080 O O . ALA A 1 528 ? 16.094 13.098 -4.402 1.00 84.44 528 ALA A O 1
ATOM 4081 N N . ALA A 1 529 ? 15.821 11.600 -2.756 1.00 81.88 529 ALA A N 1
ATOM 4082 C CA . ALA A 1 529 ? 14.420 11.316 -3.063 1.00 81.88 529 ALA A CA 1
ATOM 4083 C C . ALA A 1 529 ? 13.579 12.606 -3.182 1.00 81.88 529 ALA A C 1
ATOM 4085 O O . ALA A 1 529 ? 13.644 13.490 -2.328 1.00 81.88 529 ALA A O 1
ATOM 4086 N N . GLY A 1 530 ? 12.778 12.694 -4.244 1.00 84.00 530 GLY A N 1
ATOM 4087 C CA . GLY A 1 530 ? 11.981 13.861 -4.621 1.00 84.00 530 GLY A CA 1
ATOM 4088 C C . GLY A 1 530 ? 12.687 14.835 -5.572 1.00 84.00 530 GLY A C 1
ATOM 4089 O O . GLY A 1 530 ? 12.020 15.700 -6.139 1.00 84.00 530 GLY A O 1
ATOM 4090 N N . ALA A 1 531 ? 14.001 14.708 -5.785 1.00 87.00 531 ALA A N 1
ATOM 4091 C CA . ALA A 1 531 ? 14.733 15.565 -6.710 1.00 87.00 531 ALA A CA 1
ATOM 4092 C C . ALA A 1 531 ? 14.383 15.261 -8.175 1.00 87.00 531 ALA A C 1
ATOM 4094 O O . ALA A 1 531 ? 14.122 14.120 -8.559 1.00 87.00 531 ALA A O 1
ATOM 4095 N N . THR A 1 532 ? 14.405 16.304 -9.007 1.00 89.81 532 THR A N 1
ATOM 4096 C CA . THR A 1 532 ? 14.397 16.175 -10.469 1.00 89.81 532 THR A CA 1
ATOM 4097 C C . THR A 1 532 ? 15.704 16.732 -11.008 1.00 89.81 532 THR A C 1
ATOM 4099 O O . THR A 1 532 ? 16.029 17.894 -10.768 1.00 89.81 532 THR A O 1
ATOM 4102 N N . VAL A 1 533 ? 16.452 15.903 -11.729 1.00 88.38 533 VAL A N 1
ATOM 4103 C CA . VAL A 1 533 ? 17.755 16.246 -12.299 1.00 88.38 533 VAL A CA 1
ATOM 4104 C C . VAL A 1 533 ? 17.629 16.290 -13.815 1.00 88.38 533 VAL A C 1
ATOM 4106 O O . VAL A 1 533 ? 17.196 15.320 -14.432 1.00 88.38 533 VAL A O 1
ATOM 4109 N N . VAL A 1 534 ? 18.011 17.412 -14.422 1.00 89.62 534 VAL A N 1
ATOM 4110 C CA . VAL A 1 534 ? 18.135 17.522 -15.882 1.00 89.62 534 VAL A CA 1
ATOM 4111 C C . VAL A 1 534 ? 19.508 16.999 -16.288 1.00 89.62 534 VAL A C 1
ATOM 4113 O O . VAL A 1 534 ? 20.516 17.426 -15.725 1.00 89.62 534 VAL A O 1
ATOM 4116 N N . VAL A 1 535 ? 19.552 16.096 -17.264 1.00 88.06 535 VAL A N 1
ATOM 4117 C CA . VAL A 1 535 ? 20.800 15.526 -17.785 1.00 88.06 535 VAL A CA 1
ATOM 4118 C C . VAL A 1 535 ? 21.188 16.262 -19.065 1.00 88.06 535 VAL A C 1
ATOM 4120 O O . VAL A 1 535 ? 20.416 16.289 -20.017 1.00 88.06 535 VAL A O 1
ATOM 4123 N N . GLN A 1 536 ? 22.374 16.870 -19.088 1.00 85.81 536 GLN A N 1
ATOM 4124 C CA . GLN A 1 536 ? 22.924 17.576 -20.254 1.00 85.81 536 GLN A CA 1
ATOM 4125 C C . GLN A 1 536 ? 23.797 16.668 -21.131 1.00 85.81 536 GLN A C 1
ATOM 4127 O O . GLN A 1 536 ? 23.994 16.945 -22.314 1.00 85.81 536 GLN A O 1
ATOM 4132 N N . GLY A 1 537 ? 24.361 15.607 -20.552 1.00 86.38 537 GLY A N 1
ATOM 4133 C CA . GLY A 1 537 ? 25.195 14.634 -21.252 1.00 86.38 537 GLY A CA 1
ATOM 4134 C C . GLY A 1 537 ? 24.415 13.608 -22.078 1.00 86.38 537 GLY A C 1
ATOM 4135 O O . GLY A 1 537 ? 23.205 13.684 -22.236 1.00 86.38 537 GLY A O 1
ATOM 4136 N N . SER A 1 538 ? 25.143 12.614 -22.589 1.00 89.31 538 SER A N 1
ATOM 4137 C CA . SER A 1 538 ? 24.636 11.509 -23.421 1.00 89.31 538 SER A CA 1
ATOM 4138 C C . SER A 1 538 ? 24.580 10.158 -22.694 1.00 89.31 538 SER A C 1
ATOM 4140 O O . SER A 1 538 ? 24.382 9.110 -23.308 1.00 89.31 538 SER A O 1
ATOM 4142 N N . ALA A 1 539 ? 24.830 10.157 -21.382 1.00 92.00 539 ALA A N 1
ATOM 4143 C CA . ALA A 1 539 ? 24.775 8.959 -20.559 1.00 92.00 539 ALA A CA 1
ATOM 4144 C C . ALA A 1 539 ? 24.503 9.285 -19.088 1.00 92.00 539 ALA A C 1
ATOM 4146 O O . ALA A 1 539 ? 24.914 10.326 -18.565 1.00 92.00 539 ALA A O 1
ATOM 4147 N N . LEU A 1 540 ? 23.872 8.319 -18.436 1.00 92.94 540 LEU A N 1
ATOM 4148 C CA . LEU A 1 540 ? 23.446 8.287 -17.048 1.00 92.94 540 LEU A CA 1
ATOM 4149 C C . LEU A 1 540 ? 23.831 6.923 -16.464 1.00 92.94 540 LEU A C 1
ATOM 4151 O O . LEU A 1 540 ? 23.691 5.898 -17.130 1.00 92.94 540 LEU A O 1
ATOM 4155 N N . GLY A 1 541 ? 24.257 6.895 -15.204 1.00 92.19 541 GLY A N 1
ATOM 4156 C CA . GLY A 1 541 ? 24.318 5.683 -14.399 1.00 92.19 541 GLY A CA 1
ATOM 4157 C C . GLY A 1 541 ? 23.776 5.871 -12.989 1.00 92.19 541 GLY A C 1
ATOM 4158 O O . GLY A 1 541 ? 23.944 6.920 -12.372 1.00 92.19 541 GLY A O 1
ATOM 4159 N N . MET A 1 542 ? 23.155 4.824 -12.471 1.00 91.19 542 MET A N 1
ATOM 4160 C CA . MET A 1 542 ? 22.648 4.723 -11.113 1.00 91.19 542 MET A CA 1
ATOM 4161 C C . MET A 1 542 ? 23.393 3.608 -10.405 1.00 91.19 542 MET A C 1
ATOM 4163 O O . MET A 1 542 ? 23.232 2.436 -10.743 1.00 91.19 542 MET A O 1
ATOM 4167 N N . TYR A 1 543 ? 24.257 3.984 -9.467 1.00 91.12 543 TYR A N 1
ATOM 4168 C CA . TYR A 1 543 ? 25.127 3.053 -8.761 1.00 91.12 543 TYR A CA 1
ATOM 4169 C C . TYR A 1 543 ? 24.576 2.728 -7.375 1.00 91.12 543 TYR A C 1
ATOM 4171 O O . TYR A 1 543 ? 24.395 3.624 -6.545 1.00 91.12 543 TYR A O 1
ATOM 4179 N N . ASP A 1 544 ? 24.372 1.438 -7.124 1.00 87.12 544 ASP A N 1
ATOM 4180 C CA . ASP A 1 544 ? 24.017 0.882 -5.827 1.00 87.12 544 ASP A CA 1
ATOM 4181 C C . ASP A 1 544 ? 25.284 0.389 -5.100 1.00 87.12 544 ASP A C 1
ATOM 4183 O O . ASP A 1 544 ? 25.879 -0.619 -5.503 1.00 87.12 544 ASP A O 1
ATOM 4187 N N . PRO A 1 545 ? 25.709 1.066 -4.014 1.00 86.19 545 PRO A N 1
ATOM 4188 C CA . PRO A 1 545 ? 26.906 0.692 -3.276 1.00 86.19 545 PRO A CA 1
ATOM 4189 C C . PRO A 1 545 ? 26.789 -0.626 -2.512 1.00 86.19 545 PRO A C 1
ATOM 4191 O O . PRO A 1 545 ? 27.819 -1.172 -2.131 1.00 86.19 545 PRO A O 1
ATOM 4194 N N . LEU A 1 546 ? 25.576 -1.128 -2.270 1.00 82.62 546 LEU A N 1
ATOM 4195 C CA . LEU A 1 546 ? 25.351 -2.339 -1.483 1.00 82.62 546 LEU A CA 1
ATOM 4196 C C . LEU A 1 546 ? 25.276 -3.578 -2.369 1.00 82.62 546 LEU A C 1
ATOM 4198 O O . LEU A 1 546 ? 25.804 -4.621 -1.991 1.00 82.62 546 LEU A O 1
ATOM 4202 N N . ALA A 1 547 ? 24.669 -3.454 -3.549 1.00 81.69 547 ALA A N 1
ATOM 4203 C CA . ALA A 1 547 ? 24.683 -4.516 -4.553 1.00 81.69 547 ALA A CA 1
ATOM 4204 C C . ALA A 1 547 ? 25.982 -4.544 -5.372 1.00 81.69 547 ALA A C 1
ATOM 4206 O O . ALA A 1 547 ? 26.249 -5.535 -6.041 1.00 81.69 547 ALA A O 1
ATOM 4207 N N . HIS A 1 548 ? 26.791 -3.476 -5.336 1.00 89.94 548 HIS A N 1
ATOM 4208 C CA . HIS A 1 548 ? 27.935 -3.312 -6.238 1.00 89.94 548 HIS A CA 1
ATOM 4209 C C . HIS A 1 548 ? 27.516 -3.367 -7.717 1.00 89.94 548 HIS A C 1
ATOM 4211 O O . HIS A 1 548 ? 28.231 -3.898 -8.564 1.00 89.94 548 HIS A O 1
ATOM 4217 N N . MET A 1 549 ? 26.357 -2.780 -8.029 1.00 90.94 549 MET A N 1
ATOM 4218 C CA . MET A 1 549 ? 25.763 -2.783 -9.366 1.00 90.94 549 MET A CA 1
ATOM 4219 C C . MET A 1 549 ? 25.549 -1.357 -9.876 1.00 90.94 549 MET A C 1
ATOM 4221 O O . MET A 1 549 ? 25.227 -0.454 -9.102 1.00 90.94 549 MET A O 1
ATOM 4225 N N . VAL A 1 550 ? 25.692 -1.141 -11.184 1.00 93.19 550 VAL A N 1
ATOM 4226 C CA . VAL A 1 550 ? 25.332 0.119 -11.850 1.00 93.19 550 VAL A CA 1
ATOM 4227 C C . VAL A 1 550 ? 24.396 -0.135 -13.028 1.00 93.19 550 VAL A C 1
ATOM 4229 O O . VAL A 1 550 ? 24.754 -0.844 -13.967 1.00 93.19 550 VAL A O 1
ATOM 4232 N N . ALA A 1 551 ? 23.203 0.462 -12.985 1.00 93.69 551 ALA A N 1
ATOM 4233 C CA . ALA A 1 551 ? 22.290 0.531 -14.124 1.00 93.69 551 ALA A CA 1
ATOM 4234 C C . ALA A 1 551 ? 22.611 1.780 -14.942 1.00 93.69 551 ALA A C 1
ATOM 4236 O O . ALA A 1 551 ? 22.723 2.865 -14.379 1.00 93.69 551 ALA A O 1
ATOM 4237 N N . THR A 1 552 ? 22.783 1.649 -16.251 1.00 95.06 552 THR A N 1
ATOM 4238 C CA . THR A 1 552 ? 23.147 2.758 -17.136 1.00 95.06 552 THR A CA 1
ATOM 4239 C C . THR A 1 552 ? 22.141 2.929 -18.252 1.00 95.06 552 THR A C 1
ATOM 4241 O O . THR A 1 552 ? 21.634 1.938 -18.776 1.00 95.06 552 THR A O 1
ATOM 4244 N N . VAL A 1 553 ? 21.955 4.172 -18.683 1.00 94.44 553 VAL A N 1
ATOM 4245 C CA . VAL A 1 553 ? 21.254 4.507 -19.922 1.00 94.44 553 VAL A CA 1
ATOM 4246 C C . VAL A 1 553 ? 22.112 5.483 -20.717 1.00 94.44 553 VAL A C 1
ATOM 4248 O O . VAL A 1 553 ? 22.664 6.418 -20.138 1.00 94.44 553 VAL A O 1
ATOM 4251 N N . SER A 1 554 ? 22.255 5.274 -22.022 1.00 94.06 554 SER A N 1
ATOM 4252 C CA . SER A 1 554 ? 23.008 6.162 -22.915 1.00 94.06 554 SER A CA 1
ATOM 4253 C C . SER A 1 554 ? 22.334 6.320 -24.274 1.00 94.06 554 SER A C 1
ATOM 4255 O O . SER A 1 554 ? 21.557 5.466 -24.691 1.00 94.06 554 SER A O 1
ATOM 4257 N N . TRP A 1 555 ? 22.619 7.427 -24.955 1.00 92.44 555 TRP A N 1
ATOM 4258 C CA . TRP A 1 555 ? 22.042 7.795 -26.251 1.00 92.44 555 TRP A CA 1
ATOM 4259 C C . TRP A 1 555 ? 23.061 8.591 -27.084 1.00 92.44 555 TRP A C 1
ATOM 4261 O O . TRP A 1 555 ? 24.023 9.126 -26.523 1.00 92.44 555 TRP A O 1
ATOM 4271 N N . PRO A 1 556 ? 22.913 8.685 -28.415 1.00 86.56 556 PRO A N 1
ATOM 4272 C CA . PRO A 1 556 ? 23.730 9.574 -29.227 1.00 86.56 556 PRO A CA 1
ATOM 4273 C C . PRO A 1 556 ? 23.543 11.036 -28.848 1.00 86.56 556 PRO A C 1
ATOM 4275 O O . PRO A 1 556 ? 22.432 11.515 -28.645 1.00 86.56 556 PRO A O 1
ATOM 4278 N N . PHE A 1 557 ? 24.645 11.786 -28.810 1.00 71.06 557 PHE A N 1
ATOM 4279 C CA . PHE A 1 557 ? 24.585 13.226 -28.539 1.00 71.06 557 PHE A CA 1
ATOM 4280 C C . PHE A 1 557 ? 23.792 13.982 -29.620 1.00 71.06 557 PHE A C 1
ATOM 4282 O O . PHE A 1 557 ? 23.126 14.972 -29.327 1.00 71.06 557 PHE A O 1
ATOM 4289 N N . ALA A 1 558 ? 23.847 13.494 -30.865 1.00 74.44 558 ALA A N 1
ATOM 4290 C CA . ALA A 1 558 ? 23.115 14.055 -31.998 1.00 74.44 558 ALA A CA 1
ATOM 4291 C C . ALA A 1 558 ? 21.589 13.928 -31.853 1.00 74.44 558 ALA A C 1
ATOM 4293 O O . ALA A 1 558 ? 20.867 14.778 -32.367 1.00 74.44 558 ALA A O 1
ATOM 4294 N N . ASP A 1 559 ? 21.115 12.941 -31.090 1.00 69.69 559 ASP A N 1
ATOM 4295 C CA . ASP A 1 559 ? 19.688 12.700 -30.863 1.00 69.69 559 ASP A CA 1
ATOM 4296 C C . ASP A 1 559 ? 19.119 13.610 -29.762 1.00 69.69 559 ASP A C 1
ATOM 4298 O O . ASP A 1 559 ? 18.000 13.372 -29.329 1.00 69.69 559 ASP A O 1
ATOM 4302 N N . LYS A 1 560 ? 19.888 14.623 -29.303 1.00 65.69 560 LYS A N 1
ATOM 4303 C CA . LYS A 1 560 ? 19.641 15.511 -28.147 1.00 65.69 560 LYS A CA 1
ATOM 4304 C C . LYS A 1 560 ? 18.222 15.388 -27.586 1.00 65.69 560 LYS A C 1
ATOM 4306 O O . LYS A 1 560 ? 17.299 16.088 -28.001 1.00 65.69 560 LYS A O 1
ATOM 4311 N N . LEU A 1 561 ? 18.105 14.495 -26.613 1.00 74.25 561 LEU A N 1
ATOM 4312 C CA . LEU A 1 561 ? 16.872 14.189 -25.914 1.00 74.25 561 LEU A CA 1
ATOM 4313 C C . LEU A 1 561 ? 16.757 15.115 -24.709 1.00 74.25 561 LEU A C 1
ATOM 4315 O O . LEU A 1 561 ? 17.688 15.163 -23.896 1.00 74.25 561 LEU A O 1
ATOM 4319 N N . ASP A 1 562 ? 15.631 15.811 -24.546 1.00 85.31 562 ASP A N 1
ATOM 4320 C CA . ASP A 1 562 ? 15.359 16.479 -23.272 1.00 85.31 562 ASP A CA 1
ATOM 4321 C C . ASP A 1 562 ? 15.174 15.371 -22.224 1.00 85.31 562 ASP A C 1
ATOM 4323 O O . ASP A 1 562 ? 14.191 14.623 -22.237 1.00 85.31 562 ASP A O 1
ATOM 4327 N N . THR A 1 563 ? 16.191 15.207 -21.373 1.00 89.12 563 THR A N 1
ATOM 4328 C CA . THR A 1 563 ? 16.302 14.070 -20.459 1.00 89.12 563 THR A CA 1
ATOM 4329 C C . THR A 1 563 ? 16.232 14.532 -19.016 1.00 89.12 563 THR A C 1
ATOM 4331 O O . THR A 1 563 ? 17.028 15.365 -18.572 1.00 89.12 563 THR A O 1
ATOM 4334 N N . THR A 1 564 ? 15.308 13.950 -18.258 1.00 91.38 564 THR A N 1
ATOM 4335 C CA . THR A 1 564 ? 15.195 14.183 -16.819 1.00 91.38 564 THR A CA 1
ATOM 4336 C C . THR A 1 564 ? 15.202 12.879 -16.041 1.00 91.38 564 THR A C 1
ATOM 4338 O O . THR A 1 564 ? 14.786 11.827 -16.523 1.00 91.38 564 THR A O 1
ATOM 4341 N N . ILE A 1 565 ? 15.701 12.955 -14.814 1.00 89.88 565 ILE A N 1
ATOM 4342 C CA . ILE A 1 565 ? 15.664 11.875 -13.837 1.00 89.88 565 ILE A CA 1
ATOM 4343 C C . ILE A 1 565 ? 14.848 12.378 -12.666 1.00 89.88 565 ILE A C 1
ATOM 4345 O O . ILE A 1 565 ? 15.192 13.394 -12.065 1.00 89.88 565 ILE A O 1
ATOM 4349 N N . GLN A 1 566 ? 13.785 11.662 -12.333 1.00 90.12 566 GLN A N 1
ATOM 4350 C CA . GLN A 1 566 ? 13.039 11.900 -11.115 1.00 90.12 566 GLN A CA 1
ATOM 4351 C C . GLN A 1 566 ? 13.407 10.838 -10.086 1.00 90.12 566 GLN A C 1
ATOM 4353 O O . GLN A 1 566 ? 13.091 9.662 -10.251 1.00 90.12 566 GLN A O 1
ATOM 4358 N N . GLU A 1 567 ? 14.071 11.262 -9.023 1.00 88.12 567 GLU A N 1
ATOM 4359 C CA . GLU A 1 567 ? 14.513 10.401 -7.934 1.00 88.12 567 GLU A CA 1
ATOM 4360 C C . GLU A 1 567 ? 13.336 10.145 -6.978 1.00 88.12 567 GLU A C 1
ATOM 4362 O O . GLU A 1 567 ? 12.711 11.079 -6.477 1.00 88.12 567 GLU A O 1
ATOM 4367 N N . LYS A 1 568 ? 12.988 8.881 -6.732 1.00 85.06 568 LYS A N 1
ATOM 4368 C CA . LYS A 1 568 ? 11.924 8.430 -5.814 1.00 85.06 568 LYS A CA 1
ATOM 4369 C C . LYS A 1 568 ? 12.508 7.841 -4.531 1.00 85.06 568 LYS A C 1
ATOM 4371 O O . LYS A 1 568 ? 13.689 7.996 -4.257 1.00 85.06 568 LYS A O 1
ATOM 4376 N N . ALA A 1 569 ? 11.707 7.206 -3.684 1.00 77.44 569 ALA A N 1
ATOM 4377 C CA . ALA A 1 569 ? 12.219 6.671 -2.418 1.00 77.44 569 ALA A CA 1
ATOM 4378 C C . ALA A 1 569 ? 13.274 5.559 -2.620 1.00 77.44 569 ALA A C 1
ATOM 4380 O O . ALA A 1 569 ? 14.265 5.510 -1.896 1.00 77.44 569 ALA A O 1
ATOM 4381 N N . ASP A 1 570 ? 13.062 4.693 -3.610 1.00 78.00 570 ASP A N 1
ATOM 4382 C CA . ASP A 1 570 ? 13.811 3.452 -3.857 1.00 78.00 570 ASP A CA 1
ATOM 4383 C C . ASP A 1 570 ? 13.968 3.133 -5.362 1.00 78.00 570 ASP A C 1
ATOM 4385 O O . ASP A 1 570 ? 14.262 2.006 -5.759 1.00 78.00 570 ASP A O 1
ATOM 4389 N N . SER A 1 571 ? 13.746 4.118 -6.229 1.00 85.00 571 SER A N 1
ATOM 4390 C CA . SER A 1 571 ? 13.834 3.983 -7.684 1.00 85.00 571 SER A CA 1
ATOM 4391 C C . SER A 1 571 ? 14.047 5.344 -8.335 1.00 85.00 571 SER A C 1
ATOM 4393 O O . SER A 1 571 ? 13.713 6.355 -7.733 1.00 85.00 571 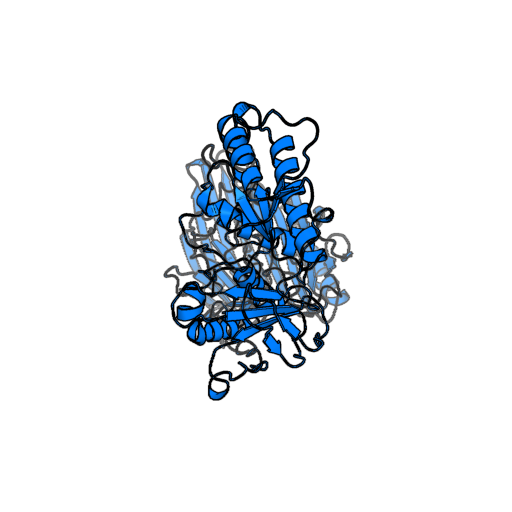SER A O 1
ATOM 4395 N N . ALA A 1 572 ? 14.489 5.409 -9.585 1.00 88.62 572 ALA A N 1
ATOM 4396 C CA . ALA A 1 572 ? 14.334 6.636 -10.359 1.00 88.62 572 ALA A CA 1
ATOM 4397 C C . ALA A 1 572 ? 13.566 6.403 -11.647 1.00 88.62 572 ALA A C 1
ATOM 4399 O O . ALA A 1 572 ? 13.600 5.324 -12.231 1.00 88.62 572 ALA A O 1
ATOM 4400 N N . ILE A 1 573 ? 12.909 7.456 -12.112 1.00 90.50 573 ILE A N 1
ATOM 4401 C CA . ILE A 1 573 ? 12.238 7.469 -13.402 1.00 90.50 573 ILE A CA 1
ATOM 4402 C C . ILE A 1 573 ? 13.080 8.302 -14.339 1.00 90.50 573 ILE A C 1
ATOM 4404 O O . ILE A 1 573 ? 13.261 9.500 -14.125 1.00 90.50 573 ILE A O 1
ATOM 4408 N N . VAL A 1 574 ? 13.582 7.659 -15.381 1.00 91.69 574 VAL A N 1
ATOM 4409 C CA . VAL A 1 574 ? 14.279 8.338 -16.462 1.00 91.69 574 VAL A CA 1
ATOM 4410 C C . VAL A 1 574 ? 13.267 8.660 -17.544 1.00 91.69 574 VAL A C 1
ATOM 4412 O O . VAL A 1 574 ? 12.575 7.763 -18.027 1.00 91.69 574 VAL A O 1
ATOM 4415 N N . ARG A 1 575 ? 13.174 9.936 -17.904 1.00 93.25 575 ARG A N 1
ATOM 4416 C CA . ARG A 1 575 ? 12.292 10.447 -18.947 1.00 93.25 575 ARG A CA 1
ATOM 4417 C C . ARG A 1 575 ? 13.128 10.994 -20.091 1.00 93.25 575 ARG A C 1
ATOM 4419 O O . ARG A 1 575 ? 13.933 11.890 -19.866 1.00 93.25 575 ARG A O 1
ATOM 4426 N N . PHE A 1 576 ? 12.879 10.492 -21.294 1.00 92.19 576 PHE A N 1
ATOM 4427 C CA . PHE A 1 576 ? 13.498 10.944 -22.536 1.00 92.19 576 PHE A CA 1
ATOM 4428 C C . PHE A 1 576 ? 12.442 11.508 -23.474 1.00 92.19 576 PHE A C 1
ATOM 4430 O O . PHE A 1 576 ? 11.526 10.778 -23.837 1.00 92.19 576 PHE A O 1
ATOM 4437 N N . GLU A 1 577 ? 12.577 12.755 -23.911 1.00 93.69 577 GLU A N 1
ATOM 4438 C CA . GLU A 1 577 ? 11.815 13.277 -25.052 1.00 93.69 577 GLU A CA 1
ATOM 4439 C C . GLU A 1 577 ? 12.607 13.151 -26.345 1.00 93.69 577 GLU A C 1
ATOM 4441 O O . GLU A 1 577 ? 13.759 13.571 -26.396 1.00 93.69 577 GLU A O 1
ATOM 4446 N N . TYR A 1 578 ? 11.970 12.656 -27.404 1.00 93.12 578 TYR A N 1
ATOM 4447 C CA . TYR A 1 578 ? 12.566 12.501 -28.728 1.00 93.12 578 TYR A CA 1
ATOM 4448 C C . TYR A 1 578 ? 11.655 13.031 -29.838 1.00 93.12 578 TYR A C 1
ATOM 4450 O O . TYR A 1 578 ? 10.425 13.054 -29.731 1.00 93.12 578 TYR A O 1
ATOM 4458 N N . ALA A 1 579 ? 12.268 13.452 -30.944 1.00 92.88 579 ALA A N 1
ATOM 4459 C CA . ALA A 1 579 ? 11.542 13.954 -32.104 1.00 92.88 579 ALA A CA 1
ATOM 4460 C C . ALA A 1 579 ? 10.729 12.845 -32.795 1.00 92.88 579 ALA A C 1
ATOM 4462 O O . ALA A 1 579 ? 11.218 11.731 -32.996 1.00 92.88 579 ALA A O 1
ATOM 4463 N N . ALA A 1 580 ? 9.506 13.158 -33.224 1.00 94.00 580 ALA A N 1
ATOM 4464 C CA . ALA A 1 580 ? 8.730 12.255 -34.066 1.00 94.00 580 ALA A CA 1
ATOM 4465 C C . ALA A 1 580 ? 9.344 12.103 -35.471 1.00 94.00 580 ALA A C 1
ATOM 4467 O O . ALA A 1 580 ? 10.117 12.935 -35.942 1.00 94.00 580 ALA A O 1
ATOM 4468 N N . ASN A 1 581 ? 8.947 11.035 -36.159 1.00 95.25 581 ASN A N 1
ATOM 4469 C CA . ASN A 1 581 ? 9.292 10.684 -37.535 1.00 95.25 581 ASN A CA 1
ATOM 4470 C C . ASN A 1 581 ? 10.795 10.459 -37.797 1.00 95.25 581 ASN A C 1
ATOM 4472 O O . ASN A 1 581 ? 11.215 10.381 -38.950 1.00 95.25 581 ASN A O 1
ATOM 4476 N N . ALA A 1 582 ? 11.588 10.274 -36.740 1.00 93.44 582 ALA A N 1
ATOM 4477 C CA . ALA A 1 582 ? 12.995 9.894 -36.795 1.00 93.44 582 ALA A CA 1
ATOM 4478 C C . ALA A 1 582 ? 13.259 8.664 -35.915 1.00 93.44 582 ALA A C 1
ATOM 4480 O O . ALA A 1 582 ? 12.509 8.382 -34.979 1.00 93.44 582 ALA A O 1
ATOM 4481 N N . TRP A 1 583 ? 14.308 7.915 -36.254 1.00 94.94 583 TRP A N 1
ATOM 4482 C CA . TRP A 1 583 ? 14.809 6.832 -35.413 1.00 94.94 583 TRP A CA 1
ATOM 4483 C C . TRP A 1 583 ? 15.803 7.389 -34.403 1.00 94.94 583 TRP A C 1
ATOM 4485 O O . TRP A 1 583 ? 16.693 8.132 -34.806 1.00 94.94 583 TRP A O 1
ATOM 4495 N N . HIS A 1 584 ? 15.680 6.956 -33.152 1.00 95.00 584 HIS A N 1
ATOM 4496 C CA . HIS A 1 584 ? 16.567 7.327 -32.049 1.00 95.00 584 HIS A CA 1
ATOM 4497 C C . HIS A 1 584 ? 17.133 6.072 -31.407 1.00 95.00 584 HIS A C 1
ATOM 4499 O O . HIS A 1 584 ? 16.415 5.077 -31.266 1.00 95.00 584 HIS A O 1
ATOM 4505 N N . ASP A 1 585 ? 18.401 6.119 -31.018 1.00 94.62 585 ASP A N 1
ATOM 4506 C CA . ASP A 1 585 ? 19.089 4.989 -30.401 1.00 94.62 585 ASP A CA 1
ATOM 4507 C C . ASP A 1 585 ? 19.271 5.224 -28.892 1.00 94.62 585 ASP A C 1
ATOM 4509 O O . ASP A 1 585 ? 19.774 6.250 -28.445 1.00 94.62 585 ASP A O 1
ATOM 4513 N N . VAL A 1 586 ? 18.882 4.247 -28.078 1.00 95.06 586 VAL A N 1
ATOM 4514 C CA . VAL A 1 586 ? 19.061 4.253 -26.622 1.00 95.06 586 VAL A CA 1
ATOM 4515 C C . VAL A 1 586 ? 19.650 2.913 -26.214 1.00 95.06 586 VAL A C 1
ATOM 4517 O O . VAL A 1 586 ? 19.221 1.867 -26.685 1.00 95.06 586 VAL A O 1
ATOM 4520 N N . SER A 1 587 ? 20.652 2.906 -25.347 1.00 95.88 587 SER A N 1
ATOM 4521 C CA . SER A 1 587 ? 21.248 1.678 -24.821 1.00 95.88 587 SER A CA 1
ATOM 4522 C C . SER A 1 587 ? 21.103 1.617 -23.313 1.00 95.88 587 SER A C 1
ATOM 4524 O O . SER A 1 587 ? 21.334 2.602 -22.615 1.00 95.88 587 SER A O 1
ATOM 4526 N N . PHE A 1 588 ? 20.740 0.441 -22.819 1.00 96.81 588 PHE A N 1
ATOM 4527 C CA . PHE A 1 588 ? 20.609 0.137 -21.403 1.00 96.81 588 PHE A CA 1
ATOM 4528 C C . PHE A 1 588 ? 21.672 -0.887 -21.020 1.00 96.81 588 PHE A C 1
ATOM 4530 O O . PHE A 1 588 ? 21.933 -1.830 -21.763 1.00 96.81 588 PHE A O 1
ATOM 4537 N N . GLY A 1 589 ? 22.286 -0.713 -19.854 1.00 96.31 589 GLY A N 1
ATOM 4538 C CA . GLY A 1 589 ? 23.308 -1.619 -19.335 1.00 96.31 589 GLY A CA 1
ATOM 4539 C C . GLY A 1 589 ? 23.140 -1.851 -17.842 1.00 96.31 589 GLY A C 1
ATOM 4540 O O . GLY A 1 589 ? 22.621 -0.982 -17.143 1.00 96.31 589 GLY A O 1
ATOM 4541 N N . TYR A 1 590 ? 23.561 -3.012 -17.348 1.00 95.12 590 TYR A N 1
ATOM 4542 C CA . TYR A 1 590 ? 23.504 -3.323 -15.924 1.00 95.12 590 TYR A CA 1
ATOM 4543 C C . TYR A 1 590 ? 24.724 -4.126 -15.486 1.00 95.12 590 TYR A C 1
ATOM 4545 O O . TYR A 1 590 ? 24.843 -5.308 -15.787 1.00 95.12 590 TYR A O 1
ATOM 4553 N N . TYR A 1 591 ? 25.660 -3.479 -14.795 1.00 94.81 591 TYR A N 1
ATOM 4554 C CA . TYR A 1 591 ? 27.014 -4.000 -14.608 1.00 94.81 591 TYR A CA 1
ATOM 4555 C C . TYR A 1 591 ? 27.348 -4.218 -13.138 1.00 94.81 591 TYR A C 1
ATOM 4557 O O . TYR A 1 591 ? 27.137 -3.321 -12.322 1.00 94.81 591 TYR A O 1
ATOM 4565 N N . ALA A 1 592 ? 27.981 -5.350 -12.833 1.00 93.25 592 ALA A N 1
ATOM 4566 C CA . ALA A 1 592 ? 28.706 -5.532 -11.581 1.00 93.25 592 ALA A CA 1
ATOM 4567 C C . ALA A 1 592 ? 29.992 -4.696 -11.589 1.00 93.25 592 ALA A C 1
ATOM 4569 O O . ALA A 1 592 ? 30.745 -4.686 -12.566 1.00 93.25 592 ALA A O 1
ATOM 4570 N N . VAL A 1 593 ? 30.256 -3.979 -10.499 1.00 94.88 593 VAL A N 1
ATOM 4571 C CA . VAL A 1 593 ? 31.365 -3.029 -10.382 1.00 94.88 593 VAL A CA 1
ATOM 4572 C C . VAL A 1 593 ? 32.011 -3.087 -9.005 1.00 94.88 593 VAL A C 1
ATOM 4574 O O . VAL A 1 593 ? 31.348 -3.118 -7.979 1.00 94.88 593 VAL A O 1
ATOM 4577 N N . ALA A 1 594 ? 33.339 -2.990 -8.955 1.00 94.88 594 ALA A N 1
ATOM 4578 C CA . ALA A 1 594 ? 34.075 -3.033 -7.688 1.00 94.88 594 ALA A CA 1
ATOM 4579 C C . ALA A 1 594 ? 33.781 -1.844 -6.743 1.00 94.88 594 ALA A C 1
ATOM 4581 O O . ALA A 1 594 ? 34.123 -1.888 -5.565 1.00 94.88 594 ALA A O 1
ATOM 4582 N N . GLY A 1 595 ? 33.187 -0.758 -7.245 1.00 94.00 595 GLY A N 1
ATOM 4583 C CA . GLY A 1 595 ? 32.916 0.443 -6.461 1.00 94.00 595 GLY A CA 1
ATOM 4584 C C . GLY A 1 595 ? 32.481 1.635 -7.312 1.00 94.00 595 GLY A C 1
ATOM 4585 O O . GLY A 1 595 ? 32.472 1.569 -8.544 1.00 94.00 595 GLY A O 1
ATOM 4586 N N . LEU A 1 596 ? 32.219 2.768 -6.654 1.00 93.88 596 LEU A N 1
ATOM 4587 C CA . LEU A 1 596 ? 31.766 4.004 -7.305 1.00 93.88 596 LEU A CA 1
ATOM 4588 C C . LEU A 1 596 ? 32.707 4.476 -8.426 1.00 93.88 596 LEU A C 1
ATOM 4590 O O . LEU A 1 596 ? 32.245 4.848 -9.498 1.00 93.88 596 LEU A O 1
ATOM 4594 N N . ALA A 1 597 ? 34.026 4.413 -8.224 1.00 95.12 597 ALA A N 1
ATOM 4595 C CA . ALA A 1 597 ? 34.991 4.827 -9.247 1.00 95.12 597 ALA A CA 1
ATOM 4596 C C . ALA A 1 597 ? 34.928 3.952 -10.514 1.00 95.12 597 ALA A C 1
ATOM 4598 O O . ALA A 1 597 ? 35.127 4.442 -11.624 1.00 95.12 597 ALA A O 1
ATOM 4599 N N . ALA A 1 598 ? 34.642 2.654 -10.364 1.00 96.19 598 ALA A N 1
ATOM 4600 C CA . ALA A 1 598 ? 34.434 1.765 -11.503 1.00 96.19 598 ALA A CA 1
ATOM 4601 C C . ALA A 1 598 ? 33.109 2.083 -12.211 1.00 96.19 598 ALA A C 1
ATOM 4603 O O . ALA A 1 598 ? 33.100 2.186 -13.435 1.00 96.19 598 ALA A O 1
ATOM 4604 N N . ALA A 1 599 ? 32.038 2.343 -11.454 1.00 95.19 599 ALA A N 1
ATOM 4605 C CA . ALA A 1 599 ? 30.762 2.797 -12.009 1.00 95.19 599 ALA A CA 1
ATOM 4606 C C . ALA A 1 599 ? 30.918 4.095 -12.820 1.00 95.19 599 ALA A C 1
ATOM 4608 O O . ALA A 1 599 ? 30.444 4.183 -13.950 1.00 95.19 599 ALA A O 1
ATOM 4609 N N . GLN A 1 600 ? 31.658 5.075 -12.292 1.00 95.12 600 GLN A N 1
ATOM 4610 C CA . GLN A 1 600 ? 31.955 6.329 -12.987 1.00 95.12 600 GLN A CA 1
ATOM 4611 C C . GLN A 1 600 ? 32.686 6.092 -14.310 1.00 95.12 600 GLN A C 1
ATOM 4613 O O . GLN A 1 600 ? 32.322 6.689 -15.319 1.00 95.12 600 GLN A O 1
ATOM 4618 N N . ARG A 1 601 ? 33.685 5.199 -14.336 1.00 95.19 601 ARG A N 1
ATOM 4619 C CA . ARG A 1 601 ? 34.403 4.861 -15.576 1.00 95.19 601 ARG A CA 1
ATOM 4620 C C . ARG A 1 601 ? 33.489 4.234 -16.624 1.00 95.19 601 ARG A C 1
ATOM 4622 O O . ARG A 1 601 ? 33.595 4.610 -17.787 1.00 95.19 601 ARG A O 1
ATOM 4629 N N . ILE A 1 602 ? 32.583 3.338 -16.220 1.00 94.94 602 ILE A N 1
ATOM 4630 C CA . ILE A 1 602 ? 31.595 2.753 -17.138 1.00 94.94 602 ILE A CA 1
ATOM 4631 C C . ILE A 1 602 ? 30.740 3.863 -17.750 1.00 94.94 602 ILE A C 1
ATOM 4633 O O . ILE A 1 602 ? 30.716 4.001 -18.971 1.00 94.94 602 ILE A O 1
ATOM 4637 N N . VAL A 1 603 ? 30.122 4.715 -16.930 1.00 94.00 603 VAL A N 1
ATOM 4638 C CA . VAL A 1 603 ? 29.252 5.796 -17.427 1.00 94.00 603 VAL A CA 1
ATOM 4639 C C . VAL A 1 603 ? 30.011 6.763 -18.339 1.00 94.00 603 VAL A C 1
ATOM 4641 O O . VAL A 1 603 ? 29.498 7.153 -19.384 1.00 94.00 603 VAL A O 1
ATOM 4644 N N . GLN A 1 604 ? 31.255 7.114 -18.001 1.00 91.94 604 GLN A N 1
ATOM 4645 C CA . GLN A 1 604 ? 32.076 7.987 -18.844 1.00 91.94 604 GLN A CA 1
ATOM 4646 C C . GLN A 1 604 ? 32.456 7.338 -20.181 1.00 91.94 604 GLN A C 1
ATOM 4648 O O . GLN A 1 604 ? 32.447 8.012 -21.210 1.00 91.94 604 GLN A O 1
ATOM 4653 N N . SER A 1 605 ? 32.736 6.031 -20.201 1.00 92.31 605 SER A N 1
ATOM 4654 C CA . SER A 1 605 ? 33.031 5.316 -21.451 1.00 92.31 605 SER A CA 1
ATOM 4655 C C . SER A 1 605 ? 31.851 5.340 -22.430 1.00 92.31 605 SER A C 1
ATOM 4657 O O . SER A 1 605 ? 32.052 5.482 -23.636 1.00 92.31 605 SER A O 1
ATOM 4659 N N . LEU A 1 606 ? 30.618 5.317 -21.907 1.00 90.44 606 LEU A N 1
ATOM 4660 C CA . LEU A 1 606 ? 29.397 5.408 -22.709 1.00 90.44 606 LEU A CA 1
ATOM 4661 C C . LEU A 1 606 ? 29.216 6.794 -23.344 1.00 90.44 606 LEU A C 1
ATOM 4663 O O . LEU A 1 606 ? 28.673 6.885 -24.443 1.00 90.44 606 LEU A O 1
ATOM 4667 N N . LYS A 1 607 ? 29.715 7.864 -22.706 1.00 83.62 607 LYS A N 1
ATOM 4668 C CA . LYS A 1 607 ? 29.716 9.212 -23.301 1.00 83.62 607 LYS A CA 1
ATOM 4669 C C . LYS A 1 607 ? 30.696 9.318 -24.473 1.00 83.62 607 LYS A C 1
ATOM 4671 O O . LYS A 1 607 ? 30.378 9.943 -25.481 1.00 83.62 607 LYS A O 1
ATOM 4676 N N . GLY A 1 608 ? 31.878 8.708 -24.341 1.00 64.94 608 GLY A N 1
ATOM 4677 C CA . GLY A 1 608 ? 32.966 8.797 -25.323 1.00 64.94 608 GLY A CA 1
ATOM 4678 C C . GLY A 1 608 ? 32.767 7.954 -26.587 1.00 64.94 608 GLY A C 1
ATOM 4679 O O . GLY A 1 608 ? 33.204 8.357 -27.660 1.00 64.94 608 GLY A O 1
ATOM 4680 N N . ALA A 1 609 ? 32.070 6.817 -26.498 1.00 62.50 609 ALA A N 1
ATOM 4681 C CA . ALA A 1 609 ? 31.804 5.962 -27.661 1.00 62.50 609 ALA A CA 1
ATOM 4682 C C . ALA A 1 609 ? 30.909 6.634 -28.727 1.00 62.50 609 ALA A C 1
ATOM 4684 O O . ALA A 1 609 ? 30.948 6.262 -29.897 1.00 62.50 609 ALA A O 1
ATOM 4685 N N . GLN A 1 610 ? 30.132 7.647 -28.335 1.00 56.16 610 GLN A N 1
ATOM 4686 C CA . GLN A 1 610 ? 29.136 8.314 -29.179 1.00 56.16 610 GLN A CA 1
ATOM 4687 C C . GLN A 1 610 ? 29.708 9.500 -29.986 1.00 56.16 610 GLN A C 1
ATOM 4689 O O . GLN A 1 610 ? 29.120 9.894 -30.990 1.00 56.16 610 GLN A O 1
ATOM 4694 N N . SER A 1 611 ? 30.856 10.073 -29.598 1.00 51.97 611 SER A N 1
ATOM 4695 C CA . SER A 1 611 ? 31.468 11.216 -30.305 1.00 51.97 611 SER A CA 1
ATOM 4696 C C . SER A 1 611 ? 32.378 10.812 -31.475 1.00 51.97 611 SER A C 1
ATOM 4698 O O . SER A 1 611 ? 32.649 11.632 -32.350 1.00 51.97 611 SER A O 1
ATOM 4700 N N . GLY A 1 612 ? 32.821 9.551 -31.535 1.00 48.44 612 GLY A N 1
ATOM 4701 C CA . GLY A 1 612 ? 33.728 9.046 -32.576 1.00 48.44 612 GLY A CA 1
ATOM 4702 C C . GLY A 1 612 ? 33.063 8.614 -33.892 1.00 48.44 612 GLY A C 1
ATOM 4703 O O . GLY A 1 612 ? 33.766 8.361 -34.865 1.00 48.44 612 GLY A O 1
ATOM 4704 N N . GLY A 1 613 ? 31.729 8.524 -33.946 1.00 44.72 613 GLY A N 1
ATOM 4705 C CA . GLY A 1 613 ? 30.990 7.989 -35.101 1.00 44.72 613 GLY A CA 1
ATOM 4706 C C . GLY A 1 613 ? 30.603 9.003 -36.187 1.00 44.72 613 GLY A C 1
ATOM 4707 O O . GLY A 1 613 ? 30.125 8.598 -37.242 1.00 44.72 613 GLY A O 1
ATOM 4708 N N . ALA A 1 614 ? 30.798 10.306 -35.963 1.00 41.91 614 ALA A N 1
ATOM 4709 C CA . ALA A 1 614 ? 30.299 11.352 -36.867 1.00 41.91 614 ALA A CA 1
ATOM 4710 C C . ALA A 1 614 ? 31.183 11.626 -38.105 1.00 41.91 614 ALA A C 1
ATOM 4712 O O . ALA A 1 614 ? 30.755 12.353 -38.993 1.00 41.91 614 ALA A O 1
ATOM 4713 N N . ASN A 1 615 ? 32.381 11.033 -38.205 1.00 37.53 615 ASN A N 1
ATOM 4714 C CA . ASN A 1 615 ? 33.328 11.284 -39.308 1.00 37.53 615 ASN A CA 1
ATOM 4715 C C . ASN A 1 615 ? 33.493 10.105 -40.289 1.00 37.53 615 ASN A C 1
ATOM 4717 O O . ASN A 1 615 ? 34.473 10.053 -41.028 1.00 37.53 615 ASN A O 1
ATOM 4721 N N . GLY A 1 616 ? 32.562 9.149 -40.306 1.00 40.56 616 GLY A N 1
ATOM 4722 C CA . GLY A 1 616 ? 32.659 7.970 -41.169 1.00 40.56 616 GLY A CA 1
ATOM 4723 C C . GLY A 1 616 ? 31.308 7.397 -41.574 1.00 40.56 616 GLY A C 1
ATOM 4724 O O . GLY A 1 616 ? 31.009 6.254 -41.233 1.00 40.56 616 GLY A O 1
ATOM 4725 N N . ARG A 1 617 ? 30.492 8.180 -42.283 1.00 33.12 617 ARG A N 1
ATOM 4726 C CA . ARG A 1 617 ? 29.418 7.683 -43.151 1.00 33.12 617 ARG A CA 1
ATOM 4727 C C . ARG A 1 617 ? 29.328 8.526 -44.406 1.00 33.12 617 ARG A C 1
ATOM 4729 O O . ARG A 1 617 ? 29.426 9.763 -44.266 1.00 33.12 617 ARG A O 1
#

Secondary structure (DSSP, 8-state):
----TT-TTTTTT----S--SS--HHHHHHHHHHHHHHHT-TTS-EEEEEE-SS----TT-SS-----TTHHHHHHHHHHHTTEEEEEES-SB-EEPPTT---TTS-SEE----SB-TTS-B-TTHHHHHHHHHHHHHHHHHHTTEEE--SEEEEE-GGGS-GGG--HHHHHHHHHHHHHHHHHHHHTT--EEEEETTTS-HHHHTT-SEEE----TTPPPPPHHHHHHHHHHTTTSEEESSGGG-----SEES-TTEEEEEE-STT--EEEEEEE-SSSPEEP-SEEE--TTSPPEEE---EEPTTEEEEEESSS-GGG----------------TTT-EEETTEEE--GGGG-----S-EEEEEE-TTSSS-PEEEEEESS-EEEEEGGGTSEEEEEEETTEESB-TT-B-EEEEESPPPPPTT-TTHHHH-SS--TTTTPPPEEEEEE-BSSEEEEEEEEETTTTEEEEEEEEE-TT-SEEEEEEEEEES-TTPEEEEEEEEE----S-TTS--EEESSSEEE--TT-EEEE-SSEEEEEETTTTEEEEEE--GGG--EEEEEE-SSEEEEEEEEETTS-EEEEEEEEE-SSHHHHHHHHHHHHHTTTTTTT--

Foldseek 3Di:
DPDPLVPLVVVQAALDPDLDQADDPVSLLSLLLSQLVQVQVVVDQGARPYDDLFAWAWLQALATRHHDLLSLQQSLLSSLLSRHLYYDYPPQEWEAQDQLRDDLGHFRTRDGLHCAFHVRAGGSNVQSVVLVVVVCVQCSVVSNQWGWLFQAEEEQCCVQDDVVQDDPVNNVQSSVQSSVQCVLCLVVPTHYHYHYLVRQDLVNRLSHQEYAYADDPPGDDGDVVSVVSVVVNVVRHYYHNGPVVDDDDHQKPQAGQWIWIWGPDPLIKIKIKHFAQAQAKDWTCWIWGDDDPDPIDTDHIDIHGHSHMDIGIRRDDVVSPDGSPSPPDPDRPQPPLQAFQDSLRRTQRFRCSVPPDLDQWKFWDWAPRNPPPFTWIWIDAPAWIWTFGQQFQRFTCATDGRNYGFARSSGFWHKAKVVGDDPDPVPPCCVPRRPDRCLSGRFGWDKDWPDGTQKTKMKIKDDDVVQQKIKIWIKIGGHPASKIKIKIAIAHPDQNMWMKTKTKTFEDSDPDPPAAKWKAAVHIDGADAQDKDWGPAFKIWIAHAVQQKIKMKGWAVVQVWRWMWHGHPGIIMIMTIGGHPDITMMMIGMDRHPGDVRNNVVRVVRRVVRVPPPPDD

pLDDT: mean 83.74, std 15.3, range [31.44, 98.62]

Sequence (617 aa):
MKVTASAPVWAWGNWYQSEAYHLGEHDRRELEFSTALLQTQSRFPVMQSEFQAGWLQGPEQAHPRRVSPQNTPLALHTLLQSGAHGIVNFPVQDTLYPGGWEAPFANASYAWDAALTLDGQRNARYSPTAQFGRLVSMYGGLLAQTHRLADAAVAYSVSAYDPSQIDGARLDAIVTASRDALTDCRTLRLTCDLVDLRYSRLQDLARYRYLVIPRLPNFPRIDPTVAGKLRRYQSYGHIAPSVVQLHMPQHVVNISNAVLLVSNAPGKYTFLDILNYDSRPHNTGPIRLHIGSRPDIRLPSVRVAAASGMLIPLNARPDRVKAIADQSTTSIAPCDTTSALRFAGVCWPMAMDRIHNIGGKAIAFMDDVTQDGEPWLILANAAAKLGIAPAAGARAFVFQNGGDNAFTTTGGLRDDVDPAPTPSPRDYISAYTHQFPAGTFNRPYDCRILNSGNRAEATCAYSAPDLKITFERNLLMQPDQPAFSLRLRLLSASPSVRGVLLSGLAISQSRSVRQPPYVIADGTARYAAGATVVVQGSALGMYDPLAHMVATVSWPFADKLDTTIQEKADSAIVRFEYAANAWHDVSFGYYAVAGLAAAQRIVQSLKGAQSGGANGR

Radius of gyration: 29.6 Å; chains: 1; bounding box: 71×55×85 Å